Protein AF-A0A4P7UEC5-F1 (afdb_monomer_lite)

Radius of gyration: 28.15 Å; chains: 1; bounding box: 92×56×92 Å

pLDDT: mean 82.17, std 18.33, range [28.17, 98.75]

InterPro domains:
  IPR002656 Acyltransferase 3 domain [PF01757] (175-447)
  IPR009081 Phosphopantetheine binding ACP domain [PF00550] (84-133)
  IPR009081 Phosphopantetheine binding ACP domain [PS50075] (77-153)
  IPR020806 Polyketide synthase-like, phosphopantetheine-binding domain [SM00823] (83-134)
  IPR036736 ACP-like superfamily [G3DSA:1.10.1200.10] (76-166)
  IPR036736 ACP-like superfamily [SSF47336] (83-163)

Sequence (494 aa):
MVATDQHLHAFVTSPGSPAHGGVAEAVAEICHVPPHAVRVHHLAALPRTANGKVDRGALARLAALDADALPPTLTSDAPLTPEQWIVQAAAEVLGRDDADPLDSFVGLGGDSLSYVELAVQLEDRFGRDLPAQWHILSFGELAEQLAPTEAPTTTPAAEAVAEPAQARLDTTITLRALAIVAIVASHVDLVDWQGGAHLLLAVAGFNFARFQLGSAIRATRIRHGLTTLGLLLLPAVIWVGAVATRPGGYDATTVLMLNGALGSATWDVRWQLWFLEALVWIMLGAVALVAVPALHRWERRSPFGFALAVLAAAALVRLLRVGVEAGDLERYTTGVVAFFFALGWLAARADTTARRLLVTVLAAALTVGFFGDLAREAVVVAGIALVIWAPRLPVPRPVAATVGRVTAPLATYSLFVYLTHWQVYPPLEDAGHPWLALVASFAVGIAYGVAMRPLQRRLASWLSRSAPRRVPAEPSRRPASGERTGVGQGLRGR

Structure (mmCIF, N/CA/C/O backbone):
data_AF-A0A4P7UEC5-F1
#
_entry.id   AF-A0A4P7UEC5-F1
#
loop_
_atom_site.group_PDB
_atom_site.id
_atom_site.type_symbol
_atom_site.label_atom_id
_atom_site.label_alt_id
_atom_site.label_comp_id
_atom_site.label_asym_id
_atom_site.label_entity_id
_atom_site.label_seq_id
_atom_site.pdbx_PDB_ins_code
_atom_site.Cartn_x
_atom_site.Cartn_y
_atom_site.Cartn_z
_atom_site.occupancy
_atom_site.B_iso_or_equiv
_atom_site.auth_seq_id
_atom_site.auth_comp_id
_atom_site.auth_asym_id
_atom_site.auth_atom_id
_atom_site.pdbx_PDB_model_num
ATOM 1 N N . MET A 1 1 ? -10.913 23.870 47.523 1.00 76.38 1 MET A N 1
ATOM 2 C CA . MET A 1 1 ? -10.028 23.914 46.345 1.00 76.38 1 MET A CA 1
ATOM 3 C C . MET A 1 1 ? -8.737 24.605 46.736 1.00 76.38 1 MET A C 1
ATOM 5 O O . MET A 1 1 ? -8.792 25.502 47.576 1.00 76.38 1 MET A O 1
ATOM 9 N N . VAL A 1 2 ? -7.614 24.167 46.181 1.00 82.19 2 VAL A N 1
ATOM 10 C CA . VAL A 1 2 ? -6.287 24.776 46.347 1.00 82.19 2 VAL A CA 1
ATOM 11 C C . VAL A 1 2 ? -5.663 24.883 44.959 1.00 82.19 2 VAL A C 1
ATOM 13 O O . VAL A 1 2 ? -5.725 23.916 44.210 1.00 82.19 2 VAL A O 1
ATOM 16 N N . ALA A 1 3 ? -5.102 26.035 44.603 1.00 75.12 3 ALA A N 1
ATOM 17 C CA . ALA A 1 3 ? -4.383 26.212 43.343 1.00 75.12 3 ALA A CA 1
ATOM 18 C C . ALA A 1 3 ? -2.871 26.096 43.581 1.00 75.12 3 ALA A C 1
ATOM 20 O O . ALA A 1 3 ? -2.368 26.629 44.571 1.00 75.12 3 ALA A O 1
ATOM 21 N N . THR A 1 4 ? -2.181 25.401 42.683 1.00 73.88 4 THR A N 1
ATOM 22 C CA . THR A 1 4 ? -0.718 25.381 42.538 1.00 73.88 4 THR A CA 1
ATOM 23 C C . THR A 1 4 ? -0.347 26.029 41.198 1.00 73.88 4 THR A C 1
ATOM 25 O O . THR A 1 4 ? -1.236 26.371 40.416 1.00 73.88 4 THR A O 1
ATOM 28 N N . ASP A 1 5 ? 0.945 26.198 40.908 1.00 65.69 5 ASP A N 1
ATOM 29 C CA . ASP A 1 5 ? 1.404 26.869 39.679 1.00 65.69 5 ASP A CA 1
ATOM 30 C C . ASP A 1 5 ? 0.945 26.171 38.383 1.00 65.69 5 ASP A C 1
ATOM 32 O O . ASP A 1 5 ? 0.893 26.810 37.332 1.00 65.69 5 ASP A O 1
ATOM 36 N N . GLN A 1 6 ? 0.596 24.876 38.437 1.00 56.25 6 GLN A N 1
ATOM 37 C CA . GLN A 1 6 ? 0.207 24.086 37.258 1.00 56.25 6 GLN A CA 1
ATOM 38 C C . GLN A 1 6 ? -1.197 23.467 37.316 1.00 56.25 6 GLN A C 1
ATOM 40 O O . GLN A 1 6 ? -1.745 23.133 36.264 1.00 56.25 6 GLN A O 1
ATOM 45 N N . HIS A 1 7 ? -1.807 23.323 38.499 1.00 77.12 7 HIS A N 1
ATOM 46 C CA . HIS A 1 7 ? -3.090 22.630 38.647 1.00 77.12 7 HIS A CA 1
ATOM 47 C C . HIS A 1 7 ? -4.014 23.264 39.701 1.00 77.12 7 HIS A C 1
ATOM 49 O O . HIS A 1 7 ? -3.589 23.855 40.694 1.00 77.12 7 HIS A O 1
ATOM 55 N N . LEU A 1 8 ? -5.322 23.079 39.513 1.00 81.19 8 LEU A N 1
ATOM 56 C CA . LEU A 1 8 ? -6.367 23.377 40.485 1.00 81.19 8 LEU A CA 1
ATOM 57 C C . LEU A 1 8 ? -6.815 22.078 41.169 1.00 81.19 8 LEU A C 1
ATOM 59 O O . LEU A 1 8 ? -7.411 21.205 40.547 1.00 81.19 8 LEU A O 1
ATOM 63 N N . HIS A 1 9 ? -6.565 21.948 42.468 1.00 84.75 9 HIS A N 1
ATOM 64 C CA . HIS A 1 9 ? -6.892 20.753 43.243 1.00 84.75 9 HIS A CA 1
ATOM 65 C C . HIS A 1 9 ? -8.259 20.909 43.931 1.00 84.75 9 HIS A C 1
ATOM 67 O O . HIS A 1 9 ? -8.465 21.798 44.770 1.00 84.75 9 HIS A O 1
ATOM 73 N N . ALA A 1 10 ? -9.207 20.032 43.607 1.00 84.25 10 ALA A N 1
ATOM 74 C CA . ALA A 1 10 ? -10.533 19.953 44.211 1.00 84.25 10 ALA A CA 1
ATOM 75 C C . ALA A 1 10 ? -10.609 18.772 45.187 1.00 84.25 10 ALA A C 1
ATOM 77 O O . ALA A 1 10 ? -10.449 17.629 44.788 1.00 84.25 10 ALA A O 1
ATOM 78 N N . PHE A 1 11 ? -10.882 19.041 46.467 1.00 86.12 11 PHE A N 1
ATOM 79 C CA . PHE A 1 11 ? -11.010 18.008 47.500 1.00 86.12 11 PHE A CA 1
ATOM 80 C C . PHE A 1 11 ? -12.484 17.763 47.807 1.00 86.12 11 PHE A C 1
ATOM 82 O O . PHE A 1 11 ? -13.181 18.694 48.220 1.00 86.12 11 PHE A O 1
ATOM 89 N N . VAL A 1 12 ? -12.946 16.531 47.617 1.00 83.94 12 VAL A N 1
ATOM 90 C CA . VAL A 1 12 ? -14.349 16.138 47.786 1.00 83.94 12 VAL A CA 1
ATOM 91 C C . VAL A 1 12 ? -14.485 14.994 48.785 1.00 83.94 12 VAL A C 1
ATOM 93 O O . VAL A 1 12 ? -13.632 14.116 48.873 1.00 83.94 12 VAL A O 1
ATOM 96 N N . THR A 1 13 ? -15.579 15.002 49.543 1.00 78.88 13 THR A N 1
ATOM 97 C CA . THR A 1 13 ? -15.959 13.924 50.464 1.00 78.88 13 THR A CA 1
ATOM 98 C C . THR A 1 13 ? -17.286 13.352 49.987 1.00 78.88 13 THR A C 1
ATOM 100 O O . THR A 1 13 ? -18.269 14.092 49.965 1.00 78.88 13 THR A O 1
ATOM 103 N N . SER A 1 14 ? -17.339 12.074 49.603 1.00 66.56 14 SER A N 1
ATOM 104 C CA . SER A 1 14 ? -18.607 11.420 49.247 1.00 66.56 14 SER A CA 1
ATOM 105 C C . SER A 1 14 ? -18.765 10.090 49.987 1.00 66.56 14 SER A C 1
ATOM 107 O O . SER A 1 14 ? -17.971 9.176 49.756 1.00 66.56 14 SER A O 1
ATOM 109 N N . PRO A 1 15 ? -19.775 9.948 50.864 1.00 48.97 15 PRO A N 1
ATOM 110 C CA . PRO A 1 15 ? -20.191 8.664 51.397 1.00 48.97 15 PRO A CA 1
ATOM 111 C C . PRO A 1 15 ? -21.210 8.036 50.431 1.00 48.97 15 PRO A C 1
ATOM 113 O O . PRO A 1 15 ? -22.413 8.217 50.585 1.00 48.97 15 PRO A O 1
ATOM 116 N N . GLY A 1 16 ? -20.731 7.317 49.411 1.00 43.28 16 GLY A N 1
ATOM 117 C CA . GLY A 1 16 ? -21.585 6.489 48.550 1.00 43.28 16 GLY A CA 1
ATOM 118 C C . GLY A 1 16 ? -21.320 6.623 47.047 1.00 43.28 16 GLY A C 1
ATOM 119 O O . GLY A 1 16 ? -21.609 7.649 46.446 1.00 43.28 16 GLY A O 1
ATOM 120 N N . SER A 1 17 ? -20.861 5.511 46.467 1.00 40.34 17 SER A N 1
ATOM 121 C CA . SER A 1 17 ? -20.716 5.172 45.042 1.00 40.34 17 SER A CA 1
ATOM 122 C C . SER A 1 17 ? -19.694 5.954 44.183 1.00 40.34 17 SER A C 1
ATOM 124 O O . SER A 1 17 ? -19.656 7.185 44.215 1.00 40.34 17 SER A O 1
ATOM 126 N N . PRO A 1 18 ? -18.881 5.264 43.352 1.00 43.56 18 PRO A N 1
ATOM 127 C CA . PRO A 1 18 ? -17.818 5.848 42.546 1.00 43.56 18 PRO A CA 1
ATOM 128 C C . PRO A 1 18 ? -18.381 6.327 41.197 1.00 43.56 18 PRO A C 1
ATOM 130 O O . PRO A 1 18 ? -18.094 5.754 40.147 1.00 43.56 18 PRO A O 1
ATOM 133 N N . ALA A 1 19 ? -19.214 7.369 41.202 1.00 41.94 19 ALA A N 1
ATOM 134 C CA . ALA A 1 19 ? -19.614 8.054 39.971 1.00 41.94 19 ALA A CA 1
ATOM 135 C C . ALA A 1 19 ? -18.450 8.939 39.484 1.00 41.94 19 ALA A C 1
ATOM 137 O O . ALA A 1 19 ? -18.403 10.144 39.726 1.00 41.94 19 ALA A O 1
ATOM 138 N N . HIS A 1 20 ? -17.465 8.296 38.859 1.00 51.66 20 HIS A N 1
ATOM 139 C CA . HIS A 1 20 ? -16.295 8.917 38.249 1.00 51.66 20 HIS A CA 1
ATOM 140 C C . HIS A 1 20 ? -16.709 9.643 36.961 1.00 51.66 20 HIS A C 1
ATOM 142 O O . HIS A 1 20 ? -17.252 9.019 36.052 1.00 51.66 20 HIS A O 1
ATOM 148 N N . GLY A 1 21 ? -16.470 10.957 36.887 1.00 51.66 21 GLY A N 1
ATOM 149 C CA . GLY A 1 21 ? -16.599 11.729 35.643 1.00 51.66 21 GLY A CA 1
ATOM 150 C C . GLY A 1 21 ? -16.805 13.234 35.844 1.00 51.66 21 GLY A C 1
ATOM 151 O O . GLY A 1 21 ? -15.979 14.029 35.420 1.00 51.66 21 GLY A O 1
ATOM 152 N N . GLY A 1 22 ? -17.860 13.647 36.556 1.00 61.28 22 GLY A N 1
ATOM 153 C CA . GLY A 1 22 ? -18.357 15.033 36.447 1.00 61.28 22 GLY A CA 1
ATOM 154 C C . GLY A 1 22 ? -17.743 16.095 37.372 1.00 61.28 22 GLY A C 1
ATOM 155 O O . GLY A 1 22 ? -17.977 17.283 37.170 1.00 61.28 22 GLY A O 1
ATOM 156 N N . VAL A 1 23 ? -16.981 15.726 38.410 1.00 71.19 23 VAL A N 1
ATOM 157 C CA . VAL A 1 23 ? -16.478 16.712 39.398 1.00 71.19 23 VAL A CA 1
ATOM 158 C C . VAL A 1 23 ? -15.378 17.597 38.809 1.00 71.19 23 VAL A C 1
ATOM 160 O O . VAL A 1 23 ? -15.370 18.802 39.054 1.00 71.19 23 VAL A O 1
ATOM 163 N N . ALA A 1 24 ? -14.466 17.015 38.024 1.00 67.38 24 ALA A N 1
ATOM 164 C CA . ALA A 1 24 ? -13.411 17.771 37.352 1.00 67.38 24 ALA A CA 1
ATOM 165 C C . ALA A 1 24 ? -14.007 18.740 36.321 1.00 67.38 24 ALA A C 1
ATOM 167 O O . ALA A 1 24 ? -13.596 19.894 36.263 1.00 67.38 24 ALA A O 1
ATOM 168 N N . GLU A 1 25 ? -15.023 18.294 35.579 1.00 65.44 25 GLU A N 1
ATOM 169 C CA . GLU A 1 25 ? -15.747 19.084 34.577 1.00 65.44 25 GLU A CA 1
ATOM 170 C C . GLU A 1 25 ? -16.520 20.247 35.211 1.00 65.44 25 GLU A C 1
ATOM 172 O O . GLU A 1 25 ? -16.368 21.386 34.777 1.00 65.44 25 GLU A O 1
ATOM 177 N N . ALA A 1 26 ? -17.260 20.001 36.297 1.00 72.62 26 ALA A N 1
ATOM 178 C CA . ALA A 1 26 ? -17.993 21.048 37.010 1.00 72.62 26 ALA A CA 1
ATOM 179 C C . ALA A 1 26 ? -17.054 22.104 37.619 1.00 72.62 26 ALA A C 1
ATOM 181 O O . ALA A 1 26 ? -17.328 23.302 37.571 1.00 72.62 26 ALA A O 1
ATOM 182 N N . VAL A 1 27 ? -15.922 21.678 38.187 1.00 74.75 27 VAL A N 1
ATOM 183 C CA . VAL A 1 27 ? -14.918 22.597 38.748 1.00 74.75 27 VAL A CA 1
ATOM 184 C C . VAL A 1 27 ? -14.215 23.383 37.637 1.00 74.75 27 VAL A C 1
ATOM 186 O O . VAL A 1 27 ? -13.997 24.584 37.787 1.00 74.75 27 VAL A O 1
ATOM 189 N N . ALA A 1 28 ? -13.895 22.735 36.517 1.00 72.38 28 ALA A N 1
ATOM 190 C CA . ALA A 1 28 ? -13.306 23.369 35.343 1.00 72.38 28 ALA A CA 1
ATOM 191 C C . ALA A 1 28 ? -14.226 24.447 34.752 1.00 72.38 28 ALA A C 1
ATOM 193 O O . ALA A 1 28 ? -13.764 25.545 34.443 1.00 72.38 28 ALA A O 1
ATOM 194 N N . GLU A 1 29 ? -15.530 24.169 34.673 1.00 70.56 29 GLU A N 1
ATOM 195 C CA . GLU A 1 29 ? -16.547 25.117 34.216 1.00 70.56 29 GLU A CA 1
ATOM 196 C C . GLU A 1 29 ? -16.666 26.326 35.156 1.00 70.56 29 GLU A C 1
ATOM 198 O O . GLU A 1 29 ? -16.572 27.465 34.699 1.00 70.56 29 GLU A O 1
ATOM 203 N N . ILE A 1 30 ? -16.787 26.091 36.470 1.00 79.12 30 ILE A N 1
ATOM 204 C CA . ILE A 1 30 ? -16.914 27.152 37.487 1.00 79.12 30 ILE A CA 1
ATOM 205 C C . ILE A 1 30 ? -15.669 28.046 37.530 1.00 79.12 30 ILE A C 1
ATOM 207 O O . ILE A 1 30 ? -15.771 29.250 37.761 1.00 79.12 30 ILE A O 1
ATOM 211 N N . CYS A 1 31 ? -14.484 27.463 37.344 1.00 77.81 31 CYS A N 1
ATOM 212 C CA . CYS A 1 31 ? -13.216 28.181 37.431 1.00 77.81 31 CYS A CA 1
ATOM 213 C C . CYS A 1 31 ? -12.684 28.659 36.073 1.00 77.81 31 CYS A C 1
ATOM 215 O O . CYS A 1 31 ? -11.626 29.283 36.041 1.00 77.81 31 CYS A O 1
ATOM 217 N N . HIS A 1 32 ? -13.399 28.392 34.975 1.00 75.38 32 HIS A N 1
ATOM 218 C CA . HIS A 1 32 ? -12.993 28.711 33.602 1.00 75.38 32 HIS A CA 1
ATOM 219 C C . HIS A 1 32 ? -11.573 28.228 33.246 1.00 75.38 32 HIS A C 1
ATOM 221 O O . HIS A 1 32 ? -10.814 28.924 32.569 1.00 75.38 32 HIS A O 1
ATOM 227 N N . VAL A 1 33 ? -11.212 27.021 33.690 1.00 72.88 33 VAL A N 1
ATOM 228 C CA . VAL A 1 33 ? -9.926 26.366 33.390 1.00 72.88 33 VAL A CA 1
ATOM 229 C C . VAL A 1 33 ? -10.151 25.069 32.607 1.00 72.88 33 VAL A C 1
ATOM 231 O O . VAL A 1 33 ? -11.234 24.495 32.689 1.00 72.88 33 VAL A O 1
ATOM 234 N N . PRO A 1 34 ? -9.169 24.567 31.835 1.00 62.62 34 PRO A N 1
ATOM 235 C CA . PRO A 1 34 ? -9.318 23.287 31.145 1.00 62.62 34 PRO A CA 1
ATOM 236 C C . PRO A 1 34 ? -9.527 22.111 32.124 1.00 62.62 34 PRO A C 1
ATOM 238 O O . PRO A 1 34 ? -8.872 22.093 33.165 1.00 62.62 34 PRO A O 1
ATOM 241 N N . PRO A 1 35 ? -10.334 21.078 31.796 1.00 61.12 35 PRO A N 1
ATOM 242 C CA . PRO A 1 35 ? -10.573 19.935 32.692 1.00 61.12 35 PRO A CA 1
ATOM 243 C C . PRO A 1 35 ? -9.307 19.196 33.144 1.00 61.12 35 PRO A C 1
ATOM 245 O O . PRO A 1 35 ? -9.210 18.792 34.296 1.00 61.12 35 PRO A O 1
ATOM 248 N N . HIS A 1 36 ? -8.292 19.098 32.280 1.00 65.94 36 HIS A N 1
ATOM 249 C CA . HIS A 1 36 ? -6.993 18.498 32.619 1.00 65.94 36 HIS A CA 1
ATOM 250 C C . HIS A 1 36 ? -6.151 19.349 33.586 1.00 65.94 36 HIS A C 1
ATOM 252 O O . HIS A 1 36 ? -5.182 18.860 34.161 1.00 65.94 36 HIS A O 1
ATOM 258 N N . ALA A 1 37 ? -6.496 20.627 33.770 1.00 74.50 37 ALA A N 1
ATOM 259 C CA . ALA A 1 37 ? -5.881 21.477 34.781 1.00 74.50 37 ALA A CA 1
ATOM 260 C C . ALA A 1 37 ? -6.489 21.238 36.175 1.00 74.50 37 ALA A C 1
ATOM 262 O O . ALA A 1 37 ? -5.954 21.758 37.149 1.00 74.50 37 ALA A O 1
ATOM 263 N N . VAL A 1 38 ? -7.572 20.456 36.295 1.00 76.12 38 VAL A N 1
ATOM 264 C CA . VAL A 1 38 ? -8.245 20.165 37.565 1.00 76.12 38 VAL A CA 1
ATOM 265 C C . VAL A 1 38 ? -7.893 18.760 38.055 1.00 76.12 38 VAL A C 1
ATOM 267 O O . VAL A 1 38 ? -8.194 17.772 37.393 1.00 76.12 38 VAL A O 1
ATOM 270 N N . ARG A 1 39 ? -7.317 18.651 39.258 1.00 78.38 39 ARG A N 1
ATOM 271 C CA . ARG A 1 39 ? -7.090 17.366 39.940 1.00 78.38 39 ARG A CA 1
ATOM 272 C C . ARG A 1 39 ? -8.111 17.165 41.052 1.00 78.38 39 ARG A C 1
ATOM 274 O O . ARG A 1 39 ? -8.249 18.019 41.927 1.00 78.38 39 ARG A O 1
ATOM 281 N N . VAL A 1 40 ? -8.828 16.042 41.041 1.00 79.75 40 VAL A N 1
ATOM 282 C CA . VAL A 1 40 ? -9.864 15.737 42.041 1.00 79.75 40 VAL A CA 1
ATOM 283 C C . VAL A 1 40 ? -9.338 14.726 43.055 1.00 79.75 40 VAL A C 1
ATOM 285 O O . VAL A 1 40 ? -8.904 13.636 42.704 1.00 79.75 40 VAL A O 1
ATOM 288 N N . HIS A 1 41 ? -9.414 15.098 44.328 1.00 78.94 41 HIS A N 1
ATOM 289 C CA . HIS A 1 41 ? -8.923 14.342 45.472 1.00 78.94 41 HIS A CA 1
ATOM 290 C C . HIS A 1 41 ? -10.096 13.905 46.342 1.00 78.94 41 HIS A C 1
ATOM 292 O O . HIS A 1 41 ? -10.805 14.741 46.909 1.00 78.94 41 HIS A O 1
ATOM 298 N N . HIS A 1 42 ? -10.297 12.597 46.473 1.00 77.88 42 HIS A N 1
ATOM 299 C CA . HIS A 1 42 ? -11.352 12.042 47.315 1.00 77.88 42 HIS A CA 1
ATOM 300 C C . HIS A 1 42 ? -10.820 11.779 48.721 1.00 77.88 42 HIS A C 1
ATOM 302 O O . HIS A 1 42 ? -9.915 10.972 48.915 1.00 77.88 42 HIS A O 1
ATOM 308 N N . LEU A 1 43 ? -11.397 12.455 49.712 1.00 76.81 43 LEU A N 1
ATOM 309 C CA . LEU A 1 43 ? -11.053 12.267 51.117 1.00 76.81 43 LEU A CA 1
ATOM 310 C C . LEU A 1 43 ? -12.241 11.654 51.860 1.00 76.81 43 LEU A C 1
ATOM 312 O O . LEU A 1 43 ? -13.390 12.021 51.621 1.00 76.81 43 LEU A O 1
ATOM 316 N N . ALA A 1 44 ? -11.967 10.749 52.802 1.00 74.38 44 ALA A N 1
ATOM 317 C CA . ALA A 1 44 ? -13.000 10.205 53.688 1.00 74.38 44 ALA A CA 1
ATOM 318 C C . ALA A 1 44 ? -13.637 11.309 54.556 1.00 74.38 44 ALA A C 1
ATOM 320 O O . ALA A 1 44 ? -14.838 11.299 54.815 1.00 74.38 44 ALA A O 1
ATOM 321 N N . ALA A 1 45 ? -12.838 12.300 54.957 1.00 78.50 45 ALA A N 1
ATOM 322 C CA . ALA A 1 45 ? -13.285 13.528 55.600 1.00 78.50 45 ALA A CA 1
ATOM 323 C C . ALA A 1 45 ? -12.309 14.669 55.278 1.00 78.50 45 ALA A C 1
ATOM 325 O O . ALA A 1 45 ? -11.107 14.444 55.133 1.00 78.50 45 ALA A O 1
ATOM 326 N N . LEU A 1 46 ? -12.809 15.907 55.191 1.00 84.00 46 LEU A N 1
ATOM 327 C CA . LEU A 1 46 ? -11.940 17.078 55.045 1.00 84.00 46 LEU A CA 1
ATOM 328 C C . LEU A 1 46 ? -11.157 17.316 56.351 1.00 84.00 46 LEU A C 1
ATOM 330 O O . LEU A 1 46 ? -11.788 17.343 57.413 1.00 84.00 46 LEU A O 1
ATOM 334 N N . PRO A 1 47 ? -9.830 17.554 56.297 1.00 85.62 47 PRO A N 1
ATOM 335 C CA . PRO A 1 47 ? -9.036 17.927 57.462 1.00 85.62 47 PRO A CA 1
ATOM 336 C C . PRO A 1 47 ? -9.606 19.173 58.142 1.00 85.62 47 PRO A C 1
ATOM 338 O O . PRO A 1 47 ? -9.989 20.138 57.471 1.00 85.62 47 PRO A O 1
ATOM 341 N N . ARG A 1 48 ? -9.661 19.166 59.477 1.00 85.19 48 ARG A N 1
ATOM 342 C CA . ARG A 1 48 ? -10.166 20.283 60.286 1.00 85.19 48 ARG A CA 1
ATOM 343 C C . ARG A 1 48 ? -9.130 20.719 61.318 1.00 85.19 48 ARG A C 1
ATOM 345 O O . ARG A 1 48 ? -8.387 19.895 61.837 1.00 85.19 48 ARG A O 1
ATOM 352 N N . THR A 1 49 ? -9.094 22.012 61.622 1.00 82.88 49 THR A N 1
ATOM 353 C CA . THR A 1 49 ? -8.276 22.580 62.700 1.00 82.88 49 THR A CA 1
ATOM 354 C C . THR A 1 49 ? -8.877 22.245 64.067 1.00 82.88 49 THR A C 1
ATOM 356 O O . THR A 1 49 ? -10.036 21.836 64.156 1.00 82.88 49 THR A O 1
ATOM 359 N N . ALA A 1 50 ? -8.132 22.492 65.151 1.00 74.44 50 ALA A N 1
ATOM 360 C CA . ALA A 1 50 ? -8.616 22.305 66.526 1.00 74.44 50 ALA A CA 1
ATOM 361 C C . ALA A 1 50 ? -9.928 23.065 66.837 1.00 74.44 50 ALA A C 1
ATOM 363 O O . ALA A 1 50 ? -10.688 22.656 67.706 1.00 74.44 50 ALA A O 1
ATOM 364 N N . ASN A 1 51 ? -10.239 24.120 66.072 1.00 71.94 51 ASN A N 1
ATOM 365 C CA . ASN A 1 51 ? -11.475 24.903 66.184 1.00 71.94 51 ASN A CA 1
ATOM 366 C C . ASN A 1 51 ? -12.574 24.458 65.193 1.00 71.94 51 ASN A C 1
ATOM 368 O O . ASN A 1 51 ? -13.504 25.212 64.915 1.00 71.94 51 ASN A O 1
ATOM 372 N N . GLY A 1 52 ? -12.446 23.277 64.579 1.00 72.06 52 GLY A N 1
ATOM 373 C CA . GLY A 1 52 ? -13.461 22.669 63.710 1.00 72.06 52 GLY A CA 1
ATOM 374 C C . GLY A 1 52 ? -13.589 23.256 62.296 1.00 72.06 52 GLY A C 1
ATOM 375 O O . GLY A 1 52 ? -14.403 22.765 61.507 1.00 72.06 52 GLY A O 1
ATOM 376 N N . LYS A 1 53 ? -12.794 24.273 61.931 1.00 78.88 53 LYS A N 1
ATOM 377 C CA . LYS A 1 53 ? -12.756 24.852 60.570 1.00 78.88 53 LYS A CA 1
ATOM 378 C C . LYS A 1 53 ? -11.951 23.959 59.624 1.00 78.88 53 LYS A C 1
ATOM 380 O O . LYS A 1 53 ? -11.037 23.288 60.078 1.00 78.88 53 LYS A O 1
ATOM 385 N N . VAL A 1 54 ? -12.239 23.983 58.318 1.00 83.31 54 VAL A N 1
ATOM 386 C CA . VAL A 1 54 ? -11.439 23.251 57.313 1.00 83.31 54 VAL A CA 1
ATOM 387 C C . VAL A 1 54 ? -9.990 23.743 57.338 1.00 83.31 54 VAL A C 1
ATOM 389 O O . VAL A 1 54 ? -9.736 24.940 57.185 1.00 83.31 54 VAL A O 1
ATOM 392 N N . ASP A 1 55 ? -9.049 22.821 57.513 1.00 86.81 55 ASP A N 1
ATOM 393 C CA . ASP A 1 55 ? -7.620 23.115 57.525 1.00 86.81 55 ASP A CA 1
ATOM 394 C C . ASP A 1 55 ? -7.096 23.241 56.089 1.00 86.81 55 ASP A C 1
ATOM 396 O O . ASP A 1 55 ? -6.688 22.272 55.443 1.00 86.81 55 ASP A O 1
ATOM 400 N N . ARG A 1 56 ? -7.112 24.476 55.576 1.00 83.06 56 ARG A N 1
ATOM 401 C CA . ARG A 1 56 ? -6.580 24.799 54.246 1.00 83.06 56 ARG A CA 1
ATOM 402 C C . ARG A 1 56 ? -5.072 24.557 54.139 1.00 83.06 56 ARG A C 1
ATOM 404 O O . ARG A 1 56 ? -4.607 24.277 53.041 1.00 83.06 56 ARG A O 1
ATOM 411 N N . GLY A 1 57 ? -4.325 24.631 55.243 1.00 79.94 57 GLY A N 1
ATOM 412 C CA . GLY A 1 57 ? -2.888 24.354 55.255 1.00 79.94 57 GLY A CA 1
ATOM 413 C C . GLY A 1 57 ? -2.595 22.867 55.061 1.00 79.94 57 GLY A C 1
ATOM 414 O O . GLY A 1 57 ? -1.701 22.511 54.299 1.00 79.94 57 GLY A O 1
ATOM 415 N N . ALA A 1 58 ? -3.387 21.989 55.682 1.00 80.00 58 ALA A N 1
ATOM 416 C CA . ALA A 1 58 ? -3.314 20.547 55.442 1.00 80.00 58 ALA A CA 1
ATOM 417 C C . ALA A 1 58 ? -3.691 20.177 54.000 1.00 80.00 58 ALA A C 1
ATOM 419 O O . ALA A 1 58 ? -2.992 19.383 53.374 1.00 80.00 58 ALA A O 1
ATOM 420 N N . LEU A 1 59 ? -4.738 20.797 53.446 1.00 83.06 59 LEU A N 1
ATOM 421 C CA . LEU A 1 59 ? -5.117 20.606 52.041 1.00 83.06 59 LEU A CA 1
ATOM 422 C C . LEU A 1 59 ? -4.054 21.132 51.065 1.00 83.06 59 LEU A C 1
ATOM 424 O O . LEU A 1 59 ? -3.815 20.508 50.038 1.00 83.06 59 LEU A O 1
ATOM 428 N N . ALA A 1 60 ? -3.388 22.246 51.383 1.00 81.75 60 ALA A N 1
ATOM 429 C CA . ALA A 1 60 ? -2.296 22.767 50.565 1.00 81.75 60 ALA A CA 1
ATOM 430 C C . ALA A 1 60 ? -1.062 21.862 50.592 1.00 81.75 60 ALA A C 1
ATOM 432 O O . ALA A 1 60 ? -0.443 21.664 49.555 1.00 81.75 60 ALA A O 1
ATOM 433 N N . ARG A 1 61 ? -0.745 21.244 51.738 1.00 80.44 61 ARG A N 1
ATOM 434 C CA . ARG A 1 61 ? 0.302 20.213 51.809 1.00 80.44 61 ARG A CA 1
ATOM 435 C C . ARG A 1 61 ? -0.057 18.973 50.991 1.00 80.44 61 ARG A C 1
ATOM 437 O O . ARG A 1 61 ? 0.806 18.453 50.302 1.00 80.44 61 ARG A O 1
ATOM 444 N N . LEU A 1 62 ? -1.318 18.536 51.012 1.00 78.81 62 LEU A N 1
ATOM 445 C CA . LEU A 1 62 ? -1.790 17.442 50.152 1.00 78.81 62 LEU A CA 1
ATOM 446 C C . LEU A 1 62 ? -1.687 17.795 48.660 1.00 78.81 62 LEU A C 1
ATOM 448 O O . LEU A 1 62 ? -1.261 16.963 47.871 1.00 78.81 62 LEU A O 1
ATOM 452 N N . ALA A 1 63 ? -2.021 19.032 48.281 1.00 79.38 63 ALA A N 1
ATOM 453 C CA . ALA A 1 63 ? -1.852 19.516 46.910 1.00 79.38 63 ALA A CA 1
ATOM 454 C C . ALA A 1 63 ? -0.371 19.635 46.507 1.00 79.38 63 ALA A C 1
ATOM 456 O O . ALA A 1 63 ? -0.026 19.314 45.378 1.00 79.38 63 ALA A O 1
ATOM 457 N N . ALA A 1 64 ? 0.510 20.051 47.423 1.00 74.25 64 ALA A N 1
ATOM 458 C CA . ALA A 1 64 ? 1.950 20.132 47.180 1.00 74.25 64 ALA A CA 1
ATOM 459 C C . ALA A 1 64 ? 2.585 18.745 46.994 1.00 74.25 64 ALA A C 1
ATOM 461 O O . ALA A 1 64 ? 3.377 18.568 46.079 1.00 74.25 64 ALA A O 1
ATOM 462 N N . LEU A 1 65 ? 2.169 17.744 47.779 1.00 71.38 65 LEU A N 1
ATOM 463 C CA . LEU A 1 65 ? 2.592 16.348 47.590 1.00 71.38 65 LEU A CA 1
ATOM 464 C C . LEU A 1 65 ? 2.168 15.781 46.222 1.00 71.38 65 LEU A C 1
ATOM 466 O O . LEU A 1 65 ? 2.852 14.924 45.677 1.00 71.38 65 LEU A O 1
ATOM 470 N N . ASP A 1 66 ? 1.056 16.265 45.664 1.00 63.53 66 ASP A N 1
ATOM 471 C CA . ASP A 1 66 ? 0.562 15.901 44.328 1.00 63.53 66 ASP A CA 1
ATOM 472 C C . ASP A 1 66 ? 1.211 16.737 43.200 1.00 63.53 66 ASP A C 1
ATOM 474 O O . ASP A 1 66 ? 1.274 16.296 42.057 1.00 63.53 66 ASP A O 1
ATOM 478 N N . ALA A 1 67 ? 1.726 17.933 43.507 1.00 54.75 67 ALA A N 1
ATOM 479 C CA . ALA A 1 67 ? 2.514 18.755 42.583 1.00 54.75 67 ALA A CA 1
ATOM 480 C C . ALA A 1 67 ? 3.970 18.266 42.471 1.00 54.75 67 ALA A C 1
ATOM 482 O O . ALA A 1 67 ? 4.530 18.272 41.377 1.00 54.75 67 ALA A O 1
ATOM 483 N N . ASP A 1 68 ? 4.543 17.771 43.573 1.00 47.97 68 ASP A N 1
ATOM 484 C CA . ASP A 1 68 ? 5.805 17.018 43.583 1.00 47.97 68 ASP A CA 1
ATOM 485 C C . ASP A 1 68 ? 5.634 15.610 42.978 1.00 47.97 68 ASP A C 1
ATOM 487 O O . ASP A 1 68 ? 6.605 14.999 42.534 1.00 47.97 68 ASP A O 1
ATOM 491 N N . ALA A 1 69 ? 4.389 15.130 42.855 1.00 43.50 69 ALA A N 1
ATOM 492 C CA . ALA A 1 69 ? 4.005 14.073 41.923 1.00 43.50 69 ALA A CA 1
ATOM 493 C C . ALA A 1 69 ? 3.802 14.650 40.505 1.00 43.50 69 ALA A C 1
ATOM 495 O O . ALA A 1 69 ? 2.742 14.527 39.876 1.00 43.50 69 ALA A O 1
ATOM 496 N N . LEU A 1 70 ? 4.864 15.262 39.969 1.00 33.22 70 LEU A N 1
ATOM 497 C CA . LEU A 1 70 ? 5.089 15.257 38.525 1.00 33.22 70 LEU A CA 1
ATOM 498 C C . LEU A 1 70 ? 4.896 13.799 38.055 1.00 33.22 70 LEU A C 1
ATOM 500 O O . LEU A 1 70 ? 5.385 12.896 38.746 1.00 33.22 70 LEU A O 1
ATOM 504 N N . PRO A 1 71 ? 4.235 13.507 36.913 1.00 32.75 71 PRO A N 1
ATOM 505 C CA . PRO A 1 71 ? 4.441 12.200 36.306 1.00 32.75 71 PRO A CA 1
ATOM 506 C C . PRO A 1 71 ? 5.959 12.054 36.175 1.00 32.75 71 PRO A C 1
ATOM 508 O O . PRO A 1 71 ? 6.594 12.983 35.661 1.00 32.75 71 PRO A O 1
ATOM 511 N N . PRO A 1 72 ? 6.567 10.983 36.712 1.00 32.84 72 PRO A N 1
ATOM 512 C CA . PRO A 1 72 ? 7.997 10.833 36.601 1.00 32.84 72 PRO A CA 1
ATOM 513 C C . PRO A 1 72 ? 8.307 10.892 35.110 1.00 32.84 72 PRO A C 1
ATOM 515 O O . PRO A 1 72 ? 7.838 10.066 34.326 1.00 32.84 72 PRO A O 1
ATOM 518 N N . THR A 1 73 ? 9.084 11.900 34.716 1.00 32.09 73 THR A N 1
ATOM 519 C CA . THR A 1 73 ? 9.996 11.759 33.591 1.00 32.09 73 THR A CA 1
ATOM 520 C C . THR A 1 73 ? 10.569 10.357 33.686 1.00 32.09 73 THR A C 1
ATOM 522 O O . THR A 1 73 ? 11.129 10.023 34.725 1.00 32.09 73 THR A O 1
ATOM 525 N N . LEU A 1 74 ? 10.309 9.558 32.652 1.00 37.66 74 LEU A N 1
ATOM 526 C CA . LEU A 1 74 ? 10.694 8.166 32.422 1.00 37.66 74 LEU A CA 1
ATOM 527 C C . LEU A 1 74 ? 12.007 7.748 33.111 1.00 37.66 74 LEU A C 1
ATOM 529 O O . LEU A 1 74 ? 13.045 7.620 32.477 1.00 37.66 74 LEU A O 1
ATOM 533 N N . THR A 1 75 ? 11.936 7.520 34.415 1.00 32.62 75 THR A N 1
ATOM 534 C CA . THR A 1 75 ? 12.885 6.784 35.251 1.00 32.62 75 THR A CA 1
ATOM 535 C C . THR A 1 75 ? 12.076 6.184 36.401 1.00 32.62 75 THR A C 1
ATOM 537 O O . THR A 1 75 ? 12.319 6.446 37.576 1.00 32.62 75 THR A O 1
ATOM 540 N N . SER A 1 76 ? 11.022 5.447 36.059 1.00 34.31 76 SER A N 1
ATOM 541 C CA . SER A 1 76 ? 10.424 4.476 36.964 1.00 34.31 76 SER A CA 1
ATOM 542 C C . SER A 1 76 ? 10.715 3.116 36.355 1.00 34.31 76 SER A C 1
ATOM 544 O O . SER A 1 76 ? 10.270 2.838 35.247 1.00 34.31 76 SER A O 1
ATOM 546 N N . ASP A 1 77 ? 11.459 2.280 37.074 1.00 42.41 77 ASP A N 1
ATOM 547 C CA . ASP A 1 77 ? 11.650 0.860 36.750 1.00 42.41 77 ASP A CA 1
ATOM 548 C C . ASP A 1 77 ? 10.338 0.048 36.885 1.00 42.41 77 ASP A C 1
ATOM 550 O O . ASP A 1 77 ? 10.345 -1.181 36.798 1.00 42.41 77 ASP A O 1
ATOM 554 N N . ALA A 1 78 ? 9.190 0.705 37.110 1.00 45.66 78 ALA A N 1
ATOM 555 C CA . ALA A 1 78 ? 7.887 0.064 37.063 1.00 45.66 78 ALA A CA 1
ATOM 556 C C . ALA A 1 78 ? 7.491 -0.205 35.596 1.00 45.66 78 ALA A C 1
ATOM 558 O O . ALA A 1 78 ? 7.473 0.722 34.782 1.00 45.66 78 ALA A O 1
ATOM 559 N N . PRO A 1 79 ? 7.153 -1.454 35.232 1.00 66.12 79 PRO A N 1
ATOM 560 C CA . PRO A 1 79 ? 6.749 -1.773 33.871 1.00 66.12 79 PRO A CA 1
ATOM 561 C C . PRO A 1 79 ? 5.465 -1.020 33.496 1.00 66.12 79 PRO A C 1
ATOM 563 O O . PRO A 1 79 ? 4.496 -1.020 34.254 1.00 66.12 79 PRO A O 1
ATOM 566 N N . LEU A 1 80 ? 5.463 -0.406 32.307 1.00 75.12 80 LEU A N 1
ATOM 567 C CA . LEU A 1 80 ? 4.295 0.266 31.725 1.00 75.12 80 LEU A CA 1
ATOM 568 C C . LEU A 1 80 ? 3.076 -0.665 31.731 1.00 75.12 80 LEU A C 1
ATOM 570 O O . LEU A 1 80 ? 3.200 -1.854 31.401 1.00 75.12 80 LEU A O 1
ATOM 574 N N . THR A 1 81 ? 1.894 -0.123 32.039 1.00 85.50 81 THR A N 1
ATOM 575 C CA . THR A 1 81 ? 0.648 -0.874 31.837 1.00 85.50 81 THR A CA 1
ATOM 576 C C . THR A 1 81 ? 0.472 -1.198 30.345 1.00 85.50 81 THR A C 1
ATOM 578 O O . THR A 1 81 ? 1.007 -0.476 29.497 1.00 85.50 81 THR A O 1
ATOM 581 N N . PRO A 1 82 ? -0.271 -2.263 29.980 1.00 86.44 82 PRO A N 1
ATOM 582 C CA . PRO A 1 82 ? -0.574 -2.567 28.580 1.00 86.44 82 PRO A CA 1
ATOM 583 C C . PRO A 1 82 ? -1.084 -1.354 27.794 1.00 86.44 82 PRO A C 1
ATOM 585 O O . PRO A 1 82 ? -0.597 -1.090 26.701 1.00 86.44 82 PRO A O 1
ATOM 588 N N . GLU A 1 83 ? -1.998 -0.579 28.379 1.00 90.12 83 GLU A N 1
ATOM 589 C CA . GLU A 1 83 ? -2.559 0.628 27.769 1.00 90.12 83 GLU A CA 1
ATOM 590 C C . GLU A 1 83 ? -1.503 1.714 27.544 1.00 90.12 83 GLU A C 1
ATOM 592 O O . GLU A 1 83 ? -1.356 2.200 26.424 1.00 90.12 83 GLU A O 1
ATOM 597 N N . GLN A 1 84 ? -0.716 2.047 28.574 1.00 87.12 84 GLN A N 1
ATOM 598 C CA . GLN A 1 84 ? 0.351 3.048 28.469 1.00 87.12 84 GLN A CA 1
ATOM 599 C C . GLN A 1 84 ? 1.377 2.661 27.406 1.00 87.12 84 GLN A C 1
ATOM 601 O O . GLN A 1 84 ? 1.809 3.503 26.622 1.00 87.12 84 GLN A O 1
ATOM 606 N N . TRP A 1 85 ? 1.738 1.378 27.356 1.00 91.25 85 TRP A N 1
ATOM 607 C CA . TRP A 1 85 ? 2.665 0.865 26.360 1.00 91.25 85 TRP A CA 1
ATOM 608 C C . TRP A 1 85 ? 2.092 0.984 24.943 1.00 91.25 85 TRP A C 1
ATOM 610 O O . TRP A 1 85 ? 2.793 1.440 24.045 1.00 91.25 85 TRP A O 1
ATOM 620 N N . ILE A 1 86 ? 0.819 0.621 24.736 1.00 91.88 86 ILE A N 1
ATOM 621 C CA . ILE A 1 86 ? 0.156 0.721 23.426 1.00 91.88 86 ILE A CA 1
ATOM 622 C C . ILE A 1 86 ? 0.087 2.179 22.966 1.00 91.88 86 ILE A C 1
ATOM 624 O O . ILE A 1 86 ? 0.410 2.461 21.812 1.00 91.88 86 ILE A O 1
ATOM 628 N N . VAL A 1 87 ? -0.297 3.101 23.853 1.00 88.62 87 VAL A N 1
ATOM 629 C CA . VAL A 1 87 ? -0.353 4.538 23.545 1.00 88.62 87 VAL A CA 1
ATOM 630 C C . VAL A 1 87 ? 1.035 5.070 23.200 1.00 88.62 87 VAL A C 1
ATOM 632 O O . VAL A 1 87 ? 1.182 5.767 22.199 1.00 88.62 87 VAL A O 1
ATOM 635 N N . GLN A 1 88 ? 2.066 4.695 23.963 1.00 85.94 88 GLN A N 1
ATOM 636 C CA . GLN A 1 88 ? 3.443 5.092 23.675 1.00 85.94 88 GLN A CA 1
ATOM 637 C C . GLN A 1 88 ? 3.924 4.545 22.323 1.00 85.94 88 GLN A C 1
ATOM 639 O O . GLN A 1 88 ? 4.427 5.306 21.498 1.00 85.94 88 GLN A O 1
ATOM 644 N N . ALA A 1 89 ? 3.724 3.253 22.058 1.00 86.56 89 ALA A N 1
ATOM 645 C CA . ALA A 1 89 ? 4.088 2.637 20.786 1.00 86.56 89 ALA A CA 1
ATOM 646 C C . ALA A 1 89 ? 3.353 3.308 19.612 1.00 86.56 89 ALA A C 1
ATOM 648 O O . ALA A 1 89 ? 3.956 3.626 18.585 1.00 86.56 89 ALA A O 1
ATOM 649 N N . ALA A 1 90 ? 2.059 3.599 19.768 1.00 87.12 90 ALA A N 1
ATOM 650 C CA . ALA A 1 90 ? 1.284 4.318 18.766 1.00 87.12 90 ALA A CA 1
ATOM 651 C C . ALA A 1 90 ? 1.794 5.752 18.551 1.00 87.12 90 ALA A C 1
ATOM 653 O O . ALA A 1 90 ? 1.919 6.177 17.401 1.00 87.12 90 ALA A O 1
ATOM 654 N N . ALA A 1 91 ? 2.130 6.481 19.618 1.00 84.00 91 ALA A N 1
ATOM 655 C CA . ALA A 1 91 ? 2.701 7.823 19.541 1.00 84.00 91 ALA A CA 1
ATOM 656 C C . ALA A 1 91 ? 4.030 7.827 18.770 1.00 84.00 91 ALA A C 1
ATOM 658 O O . ALA A 1 91 ? 4.227 8.640 17.861 1.00 84.00 91 ALA A O 1
ATOM 659 N N . GLU A 1 92 ? 4.910 6.870 19.069 1.00 81.88 92 GLU A N 1
ATOM 660 C CA . GLU A 1 92 ? 6.218 6.720 18.428 1.00 81.88 92 GLU A CA 1
ATOM 661 C C . GLU A 1 92 ? 6.115 6.344 16.942 1.00 81.88 92 GLU A C 1
ATOM 663 O O . GLU A 1 92 ? 6.842 6.895 16.103 1.00 81.88 92 GLU A O 1
ATOM 668 N N . VAL A 1 93 ? 5.217 5.415 16.602 1.00 84.00 93 VAL A N 1
ATOM 669 C CA . VAL A 1 93 ? 5.014 4.942 15.224 1.00 84.00 93 VAL A CA 1
ATOM 670 C C . VAL A 1 93 ? 4.311 5.997 14.370 1.00 84.00 93 VAL A C 1
ATOM 672 O O . VAL A 1 93 ? 4.693 6.218 13.221 1.00 84.00 93 VAL A O 1
ATOM 675 N N . LEU A 1 94 ? 3.305 6.683 14.917 1.00 81.94 94 LEU A N 1
ATOM 676 C CA . LEU A 1 94 ? 2.523 7.684 14.184 1.00 81.94 94 LEU A CA 1
ATOM 677 C C . LEU A 1 94 ? 3.158 9.082 14.203 1.00 81.94 94 LEU A C 1
ATOM 679 O O . LEU A 1 94 ? 2.693 9.970 13.486 1.00 81.94 94 LEU A O 1
ATOM 683 N N . GLY A 1 95 ? 4.204 9.299 15.006 1.00 76.38 95 GLY A N 1
ATOM 684 C CA . GLY A 1 95 ? 4.793 10.624 15.217 1.00 76.38 95 GLY A CA 1
ATOM 685 C C . GLY A 1 95 ? 3.796 11.594 15.856 1.00 76.38 95 GLY A C 1
ATOM 686 O O . GLY A 1 95 ? 3.694 12.751 15.436 1.00 76.38 95 GLY A O 1
ATOM 687 N N . ARG A 1 96 ? 3.010 11.094 16.817 1.00 73.06 96 ARG A N 1
ATOM 688 C CA . ARG A 1 96 ? 1.921 11.808 17.487 1.00 73.06 96 ARG A CA 1
ATOM 689 C C . ARG A 1 96 ? 2.062 11.725 18.999 1.00 73.06 96 ARG A C 1
ATOM 691 O O . ARG A 1 96 ? 1.479 10.857 19.635 1.00 73.06 96 ARG A O 1
ATOM 698 N N . ASP A 1 97 ? 2.771 12.695 19.562 1.00 71.81 97 ASP A N 1
ATOM 699 C CA . ASP A 1 97 ? 2.951 12.826 21.015 1.00 71.81 97 ASP A CA 1
ATOM 700 C C . ASP A 1 97 ? 1.633 13.153 21.757 1.00 71.81 97 ASP A C 1
ATOM 702 O O . ASP A 1 97 ? 1.607 13.200 22.981 1.00 71.81 97 ASP A O 1
ATOM 706 N N . ASP A 1 98 ? 0.545 13.414 21.019 1.00 72.81 98 ASP A N 1
ATOM 707 C CA . ASP A 1 98 ? -0.797 13.710 21.529 1.00 72.81 98 ASP A CA 1
ATOM 708 C C . ASP A 1 98 ? -1.755 12.506 21.523 1.00 72.81 98 ASP A C 1
ATOM 710 O O . ASP A 1 98 ? -2.959 12.709 21.657 1.00 72.81 98 ASP A O 1
ATOM 714 N N . ALA A 1 99 ? -1.252 11.282 21.327 1.00 77.88 99 ALA A N 1
ATOM 715 C CA . ALA A 1 99 ? -2.071 10.071 21.365 1.00 77.88 99 ALA A CA 1
ATOM 716 C C . ALA A 1 99 ? -2.654 9.820 22.769 1.00 77.88 99 ALA A C 1
ATOM 718 O O . ALA A 1 99 ? -1.927 9.855 23.761 1.00 77.88 99 ALA A O 1
ATOM 719 N N . ASP A 1 100 ? -3.953 9.526 22.835 1.00 81.69 100 ASP A N 1
ATOM 720 C CA . ASP A 1 100 ? -4.694 9.256 24.073 1.00 81.69 100 ASP A CA 1
ATOM 721 C C . ASP A 1 100 ? -5.271 7.823 24.085 1.00 81.69 100 ASP A C 1
ATOM 723 O O . ASP A 1 100 ? -5.550 7.275 23.015 1.00 81.69 100 ASP A O 1
ATOM 727 N N . PRO A 1 101 ? -5.504 7.188 25.252 1.00 80.12 101 PRO A N 1
ATOM 728 C CA . PRO A 1 101 ? -6.154 5.877 25.330 1.00 80.12 101 PRO A CA 1
ATOM 729 C C . PRO A 1 101 ? -7.493 5.754 24.584 1.00 80.12 101 PRO A C 1
ATOM 731 O O . PRO A 1 101 ? -7.842 4.664 24.126 1.00 80.12 101 PRO A O 1
ATOM 734 N N . LEU A 1 102 ? -8.250 6.847 24.440 1.00 81.88 102 LEU A N 1
ATOM 735 C CA . LEU A 1 102 ? -9.526 6.869 23.715 1.00 81.88 102 LEU A CA 1
ATOM 736 C C . LEU A 1 102 ? -9.361 6.925 22.190 1.00 81.88 102 LEU A C 1
ATOM 738 O O . LEU A 1 102 ? -10.338 6.748 21.454 1.00 81.88 102 LEU A O 1
ATOM 742 N N . ASP A 1 103 ? -8.151 7.176 21.696 1.00 84.44 103 ASP A N 1
ATOM 743 C CA . ASP A 1 103 ? -7.868 7.195 20.271 1.00 84.44 103 ASP A CA 1
ATOM 744 C C . ASP A 1 103 ? -7.732 5.790 19.689 1.00 84.44 103 ASP A C 1
ATOM 746 O O . ASP A 1 103 ? -7.379 4.828 20.363 1.00 84.44 103 ASP A O 1
ATOM 750 N N . SER A 1 104 ? -7.972 5.692 18.382 1.00 85.75 104 SER A N 1
ATOM 751 C CA . SER A 1 104 ? -7.690 4.499 17.587 1.00 85.75 104 SER A CA 1
ATOM 752 C C . SER A 1 104 ? -6.609 4.779 16.553 1.00 85.75 104 SER A C 1
ATOM 754 O O . SER A 1 104 ? -6.420 5.919 16.111 1.00 85.75 104 SER A O 1
ATOM 756 N N . PHE A 1 105 ? -5.951 3.718 16.082 1.00 87.56 105 PHE A N 1
ATOM 757 C CA . PHE A 1 105 ? -4.945 3.797 15.020 1.00 87.56 105 PHE A CA 1
ATOM 758 C C . PHE A 1 105 ? -5.461 4.564 13.788 1.00 87.56 105 PHE A C 1
ATOM 760 O O . PHE A 1 105 ? -4.827 5.506 13.308 1.00 87.56 105 PHE A O 1
ATOM 767 N N . VAL A 1 106 ? -6.662 4.225 13.308 1.00 84.44 106 VAL A N 1
ATOM 768 C CA . VAL A 1 106 ? -7.305 4.940 12.193 1.00 84.44 106 VAL A CA 1
ATOM 769 C C . VAL A 1 106 ? -7.701 6.370 12.575 1.00 84.44 106 VAL A C 1
ATOM 771 O O . VAL A 1 106 ? -7.584 7.294 11.762 1.00 84.44 106 VAL A O 1
ATOM 774 N N . GLY A 1 107 ? -8.155 6.576 13.813 1.00 78.56 107 GLY A N 1
ATOM 775 C CA . GLY A 1 107 ? -8.544 7.880 14.341 1.00 78.56 107 GLY A CA 1
ATOM 776 C C . GLY A 1 107 ? -7.410 8.906 14.334 1.00 78.56 107 GLY A C 1
ATOM 777 O O . GLY A 1 107 ? -7.675 10.083 14.051 1.00 78.56 107 GLY A O 1
ATOM 778 N N . LEU A 1 108 ? -6.180 8.447 14.571 1.00 78.38 108 LEU A N 1
ATOM 779 C CA . LEU A 1 108 ? -4.949 9.244 14.568 1.00 78.38 108 LEU A CA 1
ATOM 780 C C . LEU A 1 108 ? -4.319 9.434 13.184 1.00 78.38 108 LEU A C 1
ATOM 782 O O . LEU A 1 108 ? -3.413 10.257 13.035 1.00 78.38 108 LEU A O 1
ATOM 786 N N . GLY A 1 109 ? -4.841 8.747 12.167 1.00 75.31 109 GLY A N 1
ATOM 787 C CA . GLY A 1 109 ? -4.352 8.844 10.793 1.00 75.31 109 GLY A CA 1
ATOM 788 C C . GLY A 1 109 ? -3.310 7.805 10.423 1.00 75.31 109 GLY A C 1
ATOM 789 O O . GLY A 1 109 ? -2.531 8.050 9.507 1.00 75.31 109 GLY A O 1
ATOM 790 N N . GLY A 1 110 ? -3.324 6.656 11.099 1.00 82.12 110 GLY A N 1
ATOM 791 C CA . GLY A 1 110 ? -2.537 5.501 10.710 1.00 82.12 110 GLY A CA 1
ATOM 792 C C . GLY A 1 110 ? -2.767 5.095 9.253 1.00 82.12 110 GLY A C 1
ATOM 793 O O . GLY A 1 110 ? -3.838 5.275 8.666 1.00 82.12 110 GLY A O 1
ATOM 794 N N . ASP A 1 111 ? -1.720 4.549 8.660 1.00 84.12 111 ASP A N 1
ATOM 795 C CA . ASP A 1 111 ? -1.656 4.130 7.272 1.00 84.12 111 ASP A CA 1
ATOM 796 C C . ASP A 1 111 ? -1.064 2.729 7.149 1.00 84.12 111 ASP A C 1
ATOM 798 O O . ASP A 1 111 ? -0.786 2.038 8.124 1.00 84.12 111 ASP A O 1
ATOM 802 N N . SER A 1 112 ? -0.879 2.268 5.919 1.00 81.38 112 SER A N 1
ATOM 803 C CA . SER A 1 112 ? -0.432 0.901 5.717 1.00 81.38 112 SER A CA 1
ATOM 804 C C . SER A 1 112 ? 0.997 0.623 6.184 1.00 81.38 112 SER A C 1
ATOM 806 O O . SER A 1 112 ? 1.301 -0.548 6.385 1.00 81.38 112 SER A O 1
ATOM 808 N N . LEU A 1 113 ? 1.875 1.626 6.277 1.00 77.31 113 LEU A N 1
ATOM 809 C CA . LEU A 1 113 ? 3.254 1.431 6.732 1.00 77.31 113 LEU A CA 1
ATOM 810 C C . LEU A 1 113 ? 3.289 1.355 8.259 1.00 77.31 113 LEU A C 1
ATOM 812 O O . LEU A 1 113 ? 3.754 0.367 8.823 1.00 77.31 113 LEU A O 1
ATOM 816 N N . SER A 1 114 ? 2.698 2.360 8.903 1.00 82.75 114 SER A N 1
ATOM 817 C CA . SER A 1 114 ? 2.548 2.424 10.360 1.00 82.75 114 SER A CA 1
ATOM 818 C C . SER A 1 114 ? 1.721 1.263 10.925 1.00 82.75 114 SER A C 1
ATOM 820 O O . SER A 1 114 ? 1.957 0.835 12.050 1.00 82.75 114 SER A O 1
ATOM 822 N N . TYR A 1 115 ? 0.798 0.695 10.140 1.00 86.44 115 TYR A N 1
ATOM 823 C CA . TYR A 1 115 ? 0.025 -0.483 10.541 1.00 86.44 115 TYR A CA 1
ATOM 824 C C . TYR A 1 115 ? 0.915 -1.711 10.710 1.00 86.44 115 TYR A C 1
ATOM 826 O O . TYR A 1 115 ? 0.762 -2.430 11.690 1.00 86.44 115 TYR A O 1
ATOM 834 N N . VAL A 1 116 ? 1.839 -1.952 9.770 1.00 81.19 116 VAL A N 1
ATOM 835 C CA . VAL A 1 116 ? 2.781 -3.079 9.868 1.00 81.19 116 VAL A CA 1
ATOM 836 C C . VAL A 1 116 ? 3.673 -2.893 11.086 1.00 81.19 116 VAL A C 1
ATOM 838 O O . VAL A 1 116 ? 3.820 -3.815 11.877 1.00 81.19 116 VAL A O 1
ATOM 841 N N . GLU A 1 117 ? 4.228 -1.693 11.254 1.00 81.56 117 GLU A N 1
ATOM 842 C CA . GLU A 1 117 ? 5.150 -1.399 12.348 1.00 81.56 117 GLU A CA 1
ATOM 843 C C . GLU A 1 117 ? 4.490 -1.563 13.722 1.00 81.56 117 GLU A C 1
ATOM 845 O O . GLU A 1 117 ? 5.044 -2.243 14.585 1.00 81.56 117 GLU A O 1
ATOM 850 N N . LEU A 1 118 ? 3.292 -1.003 13.915 1.00 85.75 118 LEU A N 1
ATOM 851 C CA . LEU A 1 118 ? 2.581 -1.128 15.184 1.00 85.75 118 LEU A CA 1
ATOM 852 C C . LEU A 1 118 ? 2.064 -2.554 15.414 1.00 85.75 118 LEU A C 1
ATOM 854 O O . LEU A 1 118 ? 2.147 -3.041 16.535 1.00 85.75 118 LEU A O 1
ATOM 858 N N . ALA A 1 119 ? 1.575 -3.246 14.378 1.00 84.12 119 ALA A N 1
ATOM 859 C CA . ALA A 1 119 ? 1.119 -4.631 14.516 1.00 84.12 119 ALA A CA 1
ATOM 860 C C . ALA A 1 119 ? 2.240 -5.550 15.020 1.00 84.12 119 ALA A C 1
ATOM 862 O O . ALA A 1 119 ? 2.023 -6.295 15.969 1.00 84.12 119 ALA A O 1
ATOM 863 N N . VAL A 1 120 ? 3.444 -5.441 14.450 1.00 77.00 120 VAL A N 1
ATOM 864 C CA . VAL A 1 120 ? 4.617 -6.215 14.894 1.00 77.00 120 VAL A CA 1
ATOM 865 C C . VAL A 1 120 ? 4.958 -5.910 16.342 1.00 77.00 120 VAL A C 1
ATOM 867 O O . VAL A 1 120 ? 5.136 -6.826 17.133 1.00 77.00 120 VAL A O 1
ATOM 870 N N . GLN A 1 121 ? 5.008 -4.627 16.704 1.00 82.12 121 GLN A N 1
ATOM 871 C CA . GLN A 1 121 ? 5.301 -4.214 18.072 1.00 82.12 121 GLN A CA 1
ATOM 872 C C . GLN A 1 121 ? 4.276 -4.786 19.067 1.00 82.12 121 GLN A C 1
ATOM 874 O O . GLN A 1 121 ? 4.658 -5.299 20.119 1.00 82.12 121 GLN A O 1
ATOM 879 N N . LEU A 1 122 ? 2.984 -4.751 18.729 1.00 86.25 122 LEU A N 1
ATOM 880 C CA . LEU A 1 122 ? 1.924 -5.333 19.552 1.00 86.25 122 LEU A CA 1
ATOM 881 C C . LEU A 1 122 ? 2.063 -6.862 19.664 1.00 86.25 122 LEU A C 1
ATOM 883 O O . LEU A 1 122 ? 1.973 -7.407 20.763 1.00 86.25 122 LEU A O 1
ATOM 887 N N . GLU A 1 123 ? 2.301 -7.558 18.554 1.00 78.88 123 GLU A N 1
ATOM 888 C CA . GLU A 1 123 ? 2.483 -9.015 18.536 1.00 78.88 123 GLU A CA 1
ATOM 889 C C . GLU A 1 123 ? 3.712 -9.444 19.349 1.00 78.88 123 GLU A C 1
ATOM 891 O O . GLU A 1 123 ? 3.612 -10.358 20.169 1.00 78.88 123 GLU A O 1
ATOM 896 N N . ASP A 1 124 ? 4.839 -8.743 19.203 1.00 75.94 124 ASP A N 1
ATOM 897 C CA . ASP A 1 124 ? 6.072 -8.994 19.957 1.00 75.94 124 ASP A CA 1
ATOM 898 C C . ASP A 1 124 ? 5.881 -8.741 21.460 1.00 75.94 124 ASP A C 1
ATOM 900 O O . ASP A 1 124 ? 6.407 -9.482 22.295 1.00 75.94 124 ASP A O 1
ATOM 904 N N . ARG A 1 125 ? 5.113 -7.706 21.828 1.00 81.88 125 ARG A N 1
ATOM 905 C CA . ARG A 1 125 ? 4.894 -7.329 23.230 1.00 81.88 125 ARG A CA 1
ATOM 906 C C . ARG A 1 125 ? 3.925 -8.252 23.959 1.00 81.88 125 ARG A C 1
ATOM 908 O O . ARG A 1 125 ? 4.150 -8.543 25.138 1.00 81.88 125 ARG A O 1
ATOM 915 N N . PHE A 1 126 ? 2.832 -8.633 23.300 1.00 81.94 126 PHE A N 1
ATOM 916 C CA . PHE A 1 126 ? 1.709 -9.338 23.924 1.00 81.94 126 PHE A CA 1
ATOM 917 C C . PHE A 1 126 ? 1.659 -10.829 23.583 1.00 81.94 126 PHE A C 1
ATOM 919 O O . PHE A 1 126 ? 0.923 -11.566 24.237 1.00 81.94 126 PHE A O 1
ATOM 926 N N . GLY A 1 127 ? 2.433 -11.293 22.595 1.00 66.00 127 GLY A N 1
ATOM 927 C CA . GLY A 1 127 ? 2.561 -12.710 22.239 1.00 66.00 127 GLY A CA 1
ATOM 928 C C . GLY A 1 127 ? 1.269 -13.365 21.736 1.00 66.00 127 GLY A C 1
ATOM 929 O O . GLY A 1 127 ? 1.192 -14.592 21.685 1.00 66.00 127 GLY A O 1
ATOM 930 N N . ARG A 1 128 ? 0.247 -12.571 21.394 1.00 68.31 128 ARG A N 1
ATOM 931 C CA . ARG A 1 128 ? -1.099 -13.024 21.012 1.00 68.31 128 ARG A CA 1
ATOM 932 C C . ARG A 1 128 ? -1.491 -12.515 19.634 1.00 68.31 128 ARG A C 1
ATOM 934 O O . ARG A 1 128 ? -1.052 -11.450 19.209 1.00 68.31 128 ARG A O 1
ATOM 941 N N . ASP A 1 129 ? -2.381 -13.258 18.977 1.00 72.00 129 ASP A N 1
ATOM 942 C CA . ASP A 1 129 ? -3.005 -12.819 17.730 1.00 72.00 129 ASP A CA 1
ATOM 943 C C . ASP A 1 129 ? -3.815 -11.535 17.964 1.00 72.00 129 ASP A C 1
ATOM 945 O O . ASP A 1 129 ? -4.701 -11.489 18.823 1.00 72.00 129 ASP A O 1
ATOM 949 N N . LEU A 1 130 ? -3.563 -10.498 17.162 1.00 81.44 130 LEU A N 1
ATOM 950 C CA . LEU A 1 130 ? -4.284 -9.231 17.290 1.00 81.44 130 LEU A CA 1
ATOM 951 C C . LEU A 1 130 ? -5.770 -9.382 16.924 1.00 81.44 130 LEU A C 1
ATOM 953 O O . LEU A 1 130 ? -6.099 -10.062 15.943 1.00 81.44 130 LEU A O 1
ATOM 957 N N . PRO A 1 131 ? -6.700 -8.692 17.609 1.00 82.56 131 PRO A N 1
ATOM 958 C CA . PRO A 1 131 ? -8.124 -8.728 17.278 1.00 82.56 131 PRO A CA 1
ATOM 959 C C . PRO A 1 131 ? -8.434 -8.337 15.827 1.00 82.56 131 PRO A C 1
ATOM 961 O O . PRO A 1 131 ? -7.795 -7.441 15.271 1.00 82.56 131 PRO A O 1
ATOM 964 N N . ALA A 1 132 ? -9.452 -8.985 15.228 1.00 74.44 132 ALA A N 1
ATOM 965 C CA . ALA A 1 132 ? -10.216 -8.607 14.014 1.00 74.44 132 ALA A CA 1
ATOM 966 C C . ALA A 1 132 ? -9.871 -7.252 13.371 1.00 74.44 132 ALA A C 1
ATOM 968 O O . ALA A 1 132 ? -9.372 -7.103 12.250 1.00 74.44 132 ALA A O 1
ATOM 969 N N . GLN A 1 133 ? -10.222 -6.250 14.154 1.00 83.88 133 GLN A N 1
ATOM 970 C CA . GLN A 1 1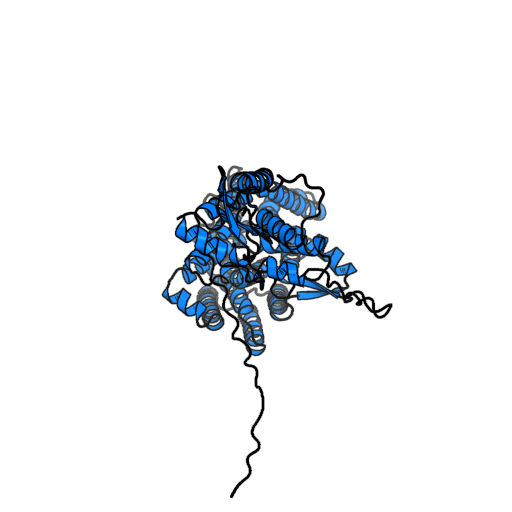33 ? -10.360 -4.872 13.753 1.00 83.88 133 GLN A CA 1
ATOM 971 C C . GLN A 1 133 ? -9.633 -3.991 14.775 1.00 83.88 133 GLN A C 1
ATOM 973 O O . GLN A 1 133 ? -10.103 -2.917 15.117 1.00 83.88 133 GLN A O 1
ATOM 978 N N . TRP A 1 134 ? -8.478 -4.448 15.275 1.00 88.44 134 TRP A N 1
ATOM 979 C CA . TRP A 1 134 ? -7.704 -3.724 16.290 1.00 88.44 134 TRP A CA 1
ATOM 980 C C . TRP A 1 134 ? -7.432 -2.261 15.901 1.00 88.44 134 TRP A C 1
ATOM 982 O O . TRP A 1 134 ? -7.448 -1.380 16.745 1.00 88.44 134 TRP A O 1
ATOM 992 N N . HIS A 1 135 ? -7.269 -1.989 14.604 1.00 86.69 135 HIS A N 1
ATOM 993 C CA . HIS A 1 135 ? -6.991 -0.661 14.060 1.00 86.69 135 HIS A CA 1
ATOM 994 C C . HIS A 1 135 ? -8.138 0.356 14.214 1.00 86.69 135 HIS A C 1
ATOM 996 O O . HIS A 1 135 ? -7.908 1.553 14.026 1.00 86.69 135 HIS A O 1
ATOM 1002 N N . ILE A 1 136 ? -9.362 -0.092 14.519 1.00 85.56 136 ILE A N 1
ATOM 1003 C CA . ILE A 1 136 ? -10.502 0.790 14.827 1.00 85.56 136 ILE A CA 1
ATOM 1004 C C . ILE A 1 136 ? -10.881 0.797 16.312 1.00 85.56 136 ILE A C 1
ATOM 1006 O O . ILE A 1 136 ? -11.648 1.676 16.698 1.00 85.56 136 ILE A O 1
ATOM 1010 N N . LEU A 1 137 ? -10.368 -0.143 17.113 1.00 85.56 137 LEU A N 1
ATOM 1011 C CA . LEU A 1 137 ? -10.547 -0.135 18.568 1.00 85.56 137 LEU A CA 1
ATOM 1012 C C . LEU A 1 137 ? -9.793 1.050 19.167 1.00 85.56 137 LEU A C 1
ATOM 1014 O O . LEU A 1 137 ? -8.754 1.451 18.627 1.00 85.56 137 LEU A O 1
ATOM 1018 N N . SER A 1 138 ? -10.301 1.596 20.272 1.00 89.56 138 SER A N 1
ATOM 1019 C CA . SER A 1 138 ? -9.491 2.525 21.059 1.00 89.56 138 SER A CA 1
ATOM 1020 C C . SER A 1 138 ? -8.285 1.795 21.658 1.00 89.56 138 SER A C 1
ATOM 1022 O O . SER A 1 138 ? -8.308 0.572 21.827 1.00 89.56 138 SER A O 1
ATOM 1024 N N . PHE A 1 139 ? -7.211 2.512 21.977 1.00 89.00 139 PHE A N 1
ATOM 1025 C CA . PHE A 1 139 ? -6.041 1.898 22.603 1.00 89.00 139 PHE A CA 1
ATOM 1026 C C . PHE A 1 139 ? -6.365 1.303 23.978 1.00 89.00 139 PHE A C 1
ATOM 1028 O O . PHE A 1 139 ? -5.825 0.248 24.299 1.00 89.00 139 PHE A O 1
ATOM 1035 N N . GLY A 1 140 ? -7.295 1.900 24.731 1.00 85.88 140 GLY A N 1
ATOM 1036 C CA . GLY A 1 140 ? -7.836 1.328 25.968 1.00 85.88 140 GLY A CA 1
ATOM 1037 C C . GLY A 1 140 ? -8.599 0.019 25.731 1.00 85.88 140 GLY A C 1
ATOM 1038 O O . GLY A 1 140 ? -8.282 -0.998 26.339 1.00 85.88 140 GLY A O 1
ATOM 1039 N N . GLU A 1 141 ? -9.533 -0.015 24.773 1.00 87.81 141 GLU A N 1
ATOM 1040 C CA . GLU A 1 141 ? -10.270 -1.243 24.416 1.00 87.81 141 GLU A CA 1
ATOM 1041 C C . GLU A 1 141 ? -9.336 -2.345 23.895 1.00 87.81 141 GLU A C 1
ATOM 1043 O O . GLU A 1 141 ? -9.530 -3.534 24.163 1.00 87.81 141 GLU A O 1
ATOM 1048 N N . LEU A 1 142 ? -8.313 -1.961 23.128 1.00 90.62 142 LEU A N 1
ATOM 1049 C CA . LEU A 1 142 ? -7.294 -2.881 22.641 1.00 90.62 142 LEU A CA 1
ATOM 1050 C C . LEU A 1 142 ? -6.456 -3.430 23.800 1.00 90.62 142 LEU A C 1
ATOM 1052 O O . LEU A 1 142 ? -6.188 -4.630 23.831 1.00 90.62 142 LEU A O 1
ATOM 1056 N N . ALA A 1 143 ? -6.079 -2.582 24.757 1.00 88.88 143 ALA A N 1
ATOM 1057 C CA . ALA A 1 143 ? -5.364 -2.991 25.959 1.00 88.88 143 ALA A CA 1
ATOM 1058 C C . ALA A 1 143 ? -6.185 -3.978 26.793 1.00 88.88 143 ALA A C 1
ATOM 1060 O O . ALA A 1 143 ? -5.643 -4.996 27.212 1.00 88.88 143 ALA A O 1
ATOM 1061 N N . GLU A 1 144 ? -7.484 -3.733 26.973 1.00 87.81 144 GLU A N 1
ATOM 1062 C CA . GLU A 1 144 ? -8.397 -4.648 27.667 1.00 87.81 144 GLU A CA 1
ATOM 1063 C C . GLU A 1 144 ? -8.483 -6.015 26.974 1.00 87.81 144 GLU A C 1
ATOM 1065 O O . GLU A 1 144 ? -8.454 -7.050 27.638 1.00 87.81 144 GLU A O 1
ATOM 1070 N N . GLN A 1 145 ? -8.543 -6.047 25.638 1.00 86.94 145 GLN A N 1
ATOM 1071 C CA . GLN A 1 145 ? -8.592 -7.305 24.879 1.00 86.94 145 GLN A CA 1
ATOM 1072 C C . GLN A 1 145 ? -7.256 -8.057 24.858 1.00 86.94 145 GLN A C 1
ATOM 1074 O O . GLN A 1 145 ? -7.243 -9.281 24.728 1.00 86.94 145 GLN A O 1
ATOM 1079 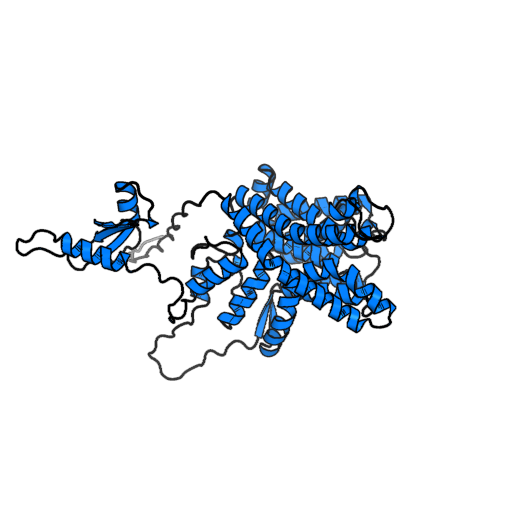N N . LEU A 1 146 ? -6.137 -7.338 24.953 1.00 84.38 146 LEU A N 1
ATOM 1080 C CA . LEU A 1 146 ? -4.795 -7.921 24.987 1.00 84.38 146 LEU A CA 1
ATOM 1081 C C . LEU A 1 146 ? -4.323 -8.236 26.410 1.00 84.38 146 LEU A C 1
ATOM 1083 O O . LEU A 1 146 ? -3.365 -9.001 26.564 1.00 84.38 146 LEU A O 1
ATOM 1087 N N . ALA A 1 147 ? -4.990 -7.703 27.437 1.00 78.00 147 ALA A N 1
ATOM 1088 C CA . ALA A 1 147 ? -4.678 -7.968 28.831 1.00 78.00 147 ALA A CA 1
ATOM 1089 C C . ALA A 1 147 ? -4.744 -9.478 29.122 1.00 78.00 147 ALA A C 1
ATOM 1091 O O . ALA A 1 147 ? -5.577 -10.207 28.572 1.00 78.00 147 ALA A O 1
ATOM 1092 N N . PRO A 1 148 ? -3.845 -10.021 29.956 1.00 64.31 148 PRO A N 1
ATOM 1093 C CA . PRO A 1 148 ? -4.000 -11.376 30.461 1.00 64.31 148 PRO A CA 1
ATOM 1094 C C . PRO A 1 148 ? -5.348 -11.492 31.172 1.00 64.31 148 PRO A C 1
ATOM 1096 O O . PRO A 1 148 ? -5.630 -10.711 32.075 1.00 64.31 148 PRO A O 1
ATOM 1099 N N . THR A 1 149 ? -6.183 -12.457 30.780 1.00 53.62 149 THR A N 1
ATOM 1100 C CA . THR A 1 149 ? -7.321 -12.842 31.613 1.00 53.62 149 THR A CA 1
ATOM 1101 C C . THR A 1 149 ? -6.745 -13.377 32.920 1.00 53.62 149 THR A C 1
ATOM 1103 O O . THR A 1 149 ? -6.264 -14.508 32.966 1.00 53.62 149 THR A O 1
ATOM 1106 N N . GLU A 1 150 ? -6.741 -12.562 33.974 1.00 43.34 150 GLU A N 1
ATOM 1107 C CA . GLU A 1 150 ? -6.605 -13.072 35.332 1.00 43.34 150 GLU A CA 1
ATOM 1108 C C . GLU A 1 150 ? -7.829 -13.954 35.579 1.00 43.34 150 GLU A C 1
ATOM 1110 O O . GLU A 1 150 ? -8.930 -13.481 35.860 1.00 43.34 150 GLU A O 1
ATOM 1115 N N . ALA A 1 151 ? -7.665 -15.262 35.378 1.00 38.03 151 ALA A N 1
ATOM 1116 C CA . ALA A 1 151 ? -8.639 -16.226 35.849 1.00 38.03 151 ALA A CA 1
ATOM 1117 C C . ALA A 1 151 ? -8.820 -15.992 37.360 1.00 38.03 151 ALA A C 1
ATOM 1119 O O . ALA A 1 151 ? -7.811 -15.883 38.065 1.00 38.03 151 ALA A O 1
ATOM 1120 N N . PRO A 1 152 ? -10.060 -15.918 37.881 1.00 40.25 152 PRO A N 1
ATOM 1121 C CA . PRO A 1 152 ? -10.282 -15.827 39.313 1.00 40.25 152 PRO A CA 1
ATOM 1122 C C . PRO A 1 152 ? -9.572 -17.001 39.985 1.00 40.25 152 PRO A C 1
ATOM 1124 O O . PRO A 1 152 ? -9.895 -18.165 39.747 1.00 40.25 152 PRO A O 1
ATOM 1127 N N . THR A 1 153 ? -8.575 -16.691 40.803 1.00 41.66 153 THR A N 1
ATOM 1128 C CA . THR A 1 153 ? -7.746 -17.627 41.561 1.00 41.66 153 THR A CA 1
ATOM 1129 C C . THR A 1 153 ? -8.567 -18.302 42.659 1.00 41.66 153 THR A C 1
ATOM 1131 O O . THR A 1 153 ? -8.369 -18.052 43.837 1.00 41.66 153 THR A O 1
ATOM 1134 N N . THR A 1 154 ? -9.510 -19.170 42.288 1.00 42.12 154 THR A N 1
ATOM 1135 C CA . THR A 1 154 ? -10.197 -20.094 43.207 1.00 42.12 154 THR A CA 1
ATOM 1136 C C . THR A 1 154 ? -10.631 -21.391 42.510 1.00 42.12 154 THR A C 1
ATOM 1138 O O . THR A 1 154 ? -11.747 -21.863 42.694 1.00 42.12 154 THR A O 1
ATOM 1141 N N . THR A 1 155 ? -9.768 -22.036 41.719 1.00 33.66 155 THR A N 1
ATOM 1142 C CA . THR A 1 155 ? -9.898 -23.489 41.480 1.00 33.66 155 THR A CA 1
ATOM 1143 C C . THR A 1 155 ? -8.533 -24.097 41.135 1.00 33.66 155 THR A C 1
ATOM 1145 O O . THR A 1 155 ? -7.870 -23.598 40.226 1.00 33.66 155 THR A O 1
ATOM 1148 N N . PRO A 1 156 ? -8.056 -25.136 41.848 1.00 43.25 156 PRO A N 1
ATOM 1149 C CA . PRO A 1 156 ? -6.798 -25.783 41.511 1.00 43.25 156 PRO A CA 1
ATOM 1150 C C . PRO A 1 156 ? -6.984 -26.699 40.293 1.00 43.25 156 PRO A C 1
ATOM 1152 O O . PRO A 1 156 ? -7.889 -27.525 40.268 1.00 43.25 156 PRO A O 1
ATOM 1155 N N . ALA A 1 157 ? -6.078 -26.561 39.323 1.00 45.22 157 ALA A N 1
ATOM 1156 C CA . ALA A 1 157 ? -5.766 -27.537 38.279 1.00 45.22 157 ALA A CA 1
ATOM 1157 C C . ALA A 1 157 ? -6.941 -28.058 37.420 1.00 45.22 157 ALA A C 1
ATOM 1159 O O . ALA A 1 157 ? -7.367 -29.199 37.565 1.00 45.22 157 ALA A O 1
ATOM 1160 N N . ALA A 1 158 ? -7.360 -27.275 36.423 1.00 38.81 158 ALA A N 1
ATOM 1161 C CA . ALA A 1 158 ? -7.875 -27.821 35.167 1.00 38.81 158 ALA A CA 1
ATOM 1162 C C . ALA A 1 158 ? -7.692 -26.798 34.037 1.00 38.81 158 ALA A C 1
ATOM 1164 O O . ALA A 1 158 ? -8.159 -25.670 34.135 1.00 38.81 158 ALA A O 1
ATOM 1165 N N . GLU A 1 159 ? -7.004 -27.247 32.987 1.00 37.97 159 GLU A N 1
ATOM 1166 C CA . GLU A 1 159 ? -6.868 -26.623 31.667 1.00 37.97 159 GLU A CA 1
ATOM 1167 C C . GLU A 1 159 ? -6.014 -25.348 31.609 1.00 37.97 159 GLU A C 1
ATOM 1169 O O . GLU A 1 159 ? -6.491 -24.216 31.606 1.00 37.97 159 GLU A O 1
ATOM 1174 N N . ALA A 1 160 ? -4.701 -25.554 31.444 1.00 41.97 160 ALA A N 1
ATOM 1175 C CA . ALA A 1 160 ? -3.888 -24.612 30.687 1.00 41.97 160 ALA A CA 1
ATOM 1176 C C . ALA A 1 160 ? -4.633 -24.336 29.376 1.00 41.97 160 ALA A C 1
ATOM 1178 O O . ALA A 1 160 ? -4.778 -25.248 28.560 1.00 41.97 160 ALA A O 1
ATOM 1179 N N . VAL A 1 161 ? -5.163 -23.121 29.215 1.00 45.00 161 VAL A N 1
ATOM 1180 C CA . VAL A 1 161 ? -5.817 -22.686 27.981 1.00 45.00 161 VAL A CA 1
ATOM 1181 C C . VAL A 1 161 ? -4.821 -22.952 26.861 1.00 45.00 161 VAL A C 1
ATOM 1183 O O . VAL A 1 161 ? -3.788 -22.290 26.774 1.00 45.00 161 VAL A O 1
ATOM 1186 N N . ALA A 1 162 ? -5.076 -24.003 26.079 1.00 47.16 162 ALA A N 1
ATOM 1187 C CA . ALA A 1 162 ? -4.193 -24.420 25.011 1.00 47.16 162 ALA A CA 1
ATOM 1188 C C . ALA A 1 162 ? -4.151 -23.281 23.995 1.00 47.16 162 ALA A C 1
ATOM 1190 O O . ALA A 1 162 ? -5.093 -23.060 23.236 1.00 47.16 162 ALA A O 1
ATOM 1191 N N . GLU A 1 163 ? -3.060 -22.527 24.041 1.00 56.25 163 GLU A N 1
ATOM 1192 C CA . GLU A 1 163 ? -2.705 -21.488 23.091 1.00 56.25 163 GLU A CA 1
ATOM 1193 C C . GLU A 1 163 ? -2.948 -22.040 21.663 1.00 56.25 163 GLU A C 1
ATOM 1195 O O . GLU A 1 163 ? -2.267 -22.995 21.273 1.00 56.25 163 GLU A O 1
ATOM 1200 N N . PRO A 1 164 ? -3.887 -21.494 20.862 1.00 61.03 164 PRO A N 1
ATOM 1201 C CA . PRO A 1 164 ? -4.324 -22.102 19.600 1.00 61.03 164 PRO A CA 1
ATOM 1202 C C . PRO A 1 164 ? -3.166 -22.403 18.638 1.00 61.03 164 PRO A C 1
ATOM 1204 O O . PRO A 1 164 ? -2.423 -21.514 18.268 1.00 61.03 164 PRO A O 1
ATOM 1207 N N . ALA A 1 165 ? -3.016 -23.635 18.146 1.00 67.75 165 ALA A N 1
ATOM 1208 C CA . ALA A 1 165 ? -1.838 -24.065 17.365 1.00 67.75 165 ALA A CA 1
ATOM 1209 C C . ALA A 1 165 ? -1.489 -23.220 16.106 1.00 67.75 165 ALA A C 1
ATOM 1211 O O . ALA A 1 165 ? -0.392 -23.345 15.551 1.00 67.75 165 ALA A O 1
ATOM 1212 N N . GLN A 1 166 ? -2.399 -22.355 15.654 1.00 76.94 166 GLN A N 1
ATOM 1213 C CA . GLN A 1 166 ? -2.255 -21.482 14.493 1.00 76.94 166 GLN A CA 1
ATOM 1214 C C . GLN A 1 166 ? -2.242 -20.011 14.919 1.00 76.94 166 GLN A C 1
ATOM 1216 O O . GLN A 1 166 ? -3.097 -19.591 15.690 1.00 76.94 166 GLN A O 1
ATOM 1221 N N . ALA A 1 167 ? -1.310 -19.242 14.363 1.00 77.56 167 ALA A N 1
ATOM 1222 C CA . ALA A 1 167 ? -1.297 -17.785 14.418 1.00 77.56 167 ALA A CA 1
ATOM 1223 C C . ALA A 1 167 ? -1.841 -17.204 13.105 1.00 77.56 167 ALA A C 1
ATOM 1225 O O . ALA A 1 167 ? -1.938 -17.904 12.090 1.00 77.56 167 ALA A O 1
ATOM 1226 N N . ARG A 1 168 ? -2.219 -15.925 13.119 1.00 82.88 168 ARG A N 1
ATOM 1227 C CA . ARG A 1 168 ? -2.902 -15.268 11.997 1.00 82.88 168 ARG A CA 1
ATOM 1228 C C . ARG A 1 168 ? -2.103 -14.092 11.441 1.00 82.88 168 ARG A C 1
ATOM 1230 O O . ARG A 1 168 ? -2.126 -13.015 12.020 1.00 82.88 168 ARG A O 1
ATOM 1237 N N . LEU A 1 169 ? -1.492 -14.261 10.267 1.00 81.88 169 LEU A N 1
ATOM 1238 C CA . LEU A 1 169 ? -0.770 -13.178 9.584 1.00 81.88 169 LEU A CA 1
ATOM 1239 C C . LEU A 1 169 ? -1.718 -12.303 8.753 1.00 81.88 169 LEU A C 1
ATOM 1241 O O . LEU A 1 169 ? -2.601 -12.825 8.069 1.00 81.88 169 LEU A O 1
ATOM 1245 N N . ASP A 1 170 ? -1.533 -10.979 8.770 1.00 87.75 170 ASP A N 1
ATOM 1246 C CA . ASP A 1 170 ? -2.291 -10.065 7.904 1.00 87.75 170 ASP A CA 1
ATOM 1247 C C . ASP A 1 170 ? -1.866 -10.246 6.438 1.00 87.75 170 ASP A C 1
ATOM 1249 O O . ASP A 1 170 ? -0.720 -10.011 6.048 1.00 87.75 170 ASP A O 1
ATOM 1253 N N . THR A 1 171 ? -2.826 -10.635 5.605 1.00 91.81 171 THR A N 1
ATOM 1254 C CA . THR A 1 171 ? -2.600 -10.977 4.198 1.00 91.81 171 THR A CA 1
ATOM 1255 C C . THR A 1 171 ? -2.043 -9.820 3.390 1.00 91.81 171 THR A C 1
ATOM 1257 O O . THR A 1 171 ? -1.237 -10.035 2.490 1.00 91.81 171 THR A O 1
ATOM 1260 N N . THR A 1 172 ? -2.426 -8.581 3.701 1.00 92.69 172 THR A N 1
ATOM 1261 C CA . THR A 1 172 ? -1.921 -7.412 2.971 1.00 92.69 172 THR A CA 1
ATOM 1262 C C . THR A 1 172 ? -0.443 -7.159 3.260 1.00 92.69 172 THR A C 1
ATOM 1264 O O . THR A 1 172 ? 0.289 -6.743 2.360 1.00 92.69 172 THR A O 1
ATOM 1267 N N . ILE A 1 173 ? 0.013 -7.468 4.479 1.00 89.88 173 ILE A N 1
ATOM 1268 C CA . ILE A 1 173 ? 1.426 -7.403 4.871 1.00 89.88 173 ILE A CA 1
ATOM 1269 C C . ILE A 1 173 ? 2.204 -8.505 4.154 1.00 89.88 173 ILE A C 1
ATOM 1271 O O . ILE A 1 173 ? 3.212 -8.225 3.503 1.00 89.88 173 ILE A O 1
ATOM 1275 N N . THR A 1 174 ? 1.708 -9.744 4.209 1.00 92.00 174 THR A N 1
ATOM 1276 C CA . THR A 1 174 ? 2.350 -10.891 3.556 1.00 92.00 174 THR A CA 1
ATOM 1277 C C . THR A 1 174 ? 2.449 -10.694 2.046 1.00 92.00 174 THR A C 1
ATOM 1279 O O . THR A 1 174 ? 3.533 -10.827 1.485 1.00 92.00 174 THR A O 1
ATOM 1282 N N . LEU A 1 175 ? 1.356 -10.307 1.382 1.00 94.81 175 LEU A N 1
ATOM 1283 C CA . LEU A 1 175 ? 1.357 -10.051 -0.058 1.00 94.81 175 LEU A CA 1
ATOM 1284 C C . LEU A 1 175 ? 2.287 -8.904 -0.434 1.00 94.81 175 LEU A C 1
ATOM 1286 O O . LEU A 1 175 ? 2.938 -8.981 -1.468 1.00 94.81 175 LEU A O 1
ATOM 1290 N N . ARG A 1 176 ? 2.400 -7.863 0.399 1.00 94.94 176 ARG A N 1
ATOM 1291 C CA . ARG A 1 176 ? 3.355 -6.783 0.149 1.00 94.94 176 ARG A CA 1
ATOM 1292 C C . ARG A 1 176 ? 4.799 -7.263 0.210 1.00 94.94 176 ARG A C 1
ATOM 1294 O O . ARG A 1 176 ? 5.574 -6.923 -0.679 1.00 94.94 176 ARG A O 1
ATOM 1301 N N . ALA A 1 177 ? 5.145 -8.038 1.236 1.00 94.00 177 ALA A N 1
ATOM 1302 C CA . ALA A 1 177 ? 6.479 -8.610 1.391 1.00 94.00 177 ALA A CA 1
ATOM 1303 C C . ALA A 1 177 ? 6.834 -9.539 0.220 1.00 94.00 177 ALA A C 1
ATOM 1305 O O . ALA A 1 177 ? 7.902 -9.412 -0.371 1.00 94.00 177 ALA A O 1
ATOM 1306 N N . LEU A 1 178 ? 5.914 -10.430 -0.157 1.00 94.94 178 LEU A N 1
ATOM 1307 C CA . LEU A 1 178 ? 6.105 -11.334 -1.291 1.00 94.94 178 LEU A CA 1
ATOM 1308 C C . LEU A 1 178 ? 6.201 -10.570 -2.615 1.00 94.94 178 LEU A C 1
ATOM 1310 O O . LEU A 1 178 ? 7.071 -10.870 -3.425 1.00 94.94 178 LEU A O 1
ATOM 1314 N N . ALA A 1 179 ? 5.355 -9.558 -2.821 1.00 95.75 179 ALA A N 1
ATOM 1315 C CA . ALA A 1 179 ? 5.362 -8.763 -4.040 1.00 95.75 179 ALA A CA 1
ATOM 1316 C C . ALA A 1 179 ? 6.667 -7.983 -4.208 1.00 95.75 179 ALA A C 1
ATOM 1318 O O . ALA A 1 179 ? 7.203 -7.983 -5.308 1.00 95.75 179 ALA A O 1
ATOM 1319 N N . ILE A 1 180 ? 7.209 -7.351 -3.156 1.00 95.56 180 ILE A N 1
ATOM 1320 C CA . ILE A 1 180 ? 8.481 -6.627 -3.300 1.00 95.56 180 ILE A CA 1
ATOM 1321 C C . ILE A 1 180 ? 9.650 -7.578 -3.575 1.00 95.56 180 ILE A C 1
ATOM 1323 O O . ILE A 1 180 ? 10.505 -7.256 -4.392 1.00 95.56 180 ILE A O 1
ATOM 1327 N N . VAL A 1 181 ? 9.666 -8.765 -2.960 1.00 95.75 181 VAL A N 1
ATOM 1328 C CA . VAL A 1 181 ? 10.670 -9.796 -3.267 1.00 95.75 181 VAL A CA 1
ATOM 1329 C C . VAL A 1 181 ? 10.546 -10.257 -4.714 1.00 95.75 181 VAL A C 1
ATOM 1331 O O . VAL A 1 181 ? 11.549 -10.261 -5.418 1.00 95.75 181 VAL A O 1
ATOM 1334 N N . ALA A 1 182 ? 9.332 -10.575 -5.173 1.00 94.94 182 ALA A N 1
ATOM 1335 C CA . ALA A 1 182 ? 9.087 -10.990 -6.551 1.00 94.94 182 ALA A CA 1
ATOM 1336 C C . ALA A 1 182 ? 9.481 -9.901 -7.559 1.00 94.94 182 ALA A C 1
ATOM 1338 O O . ALA A 1 182 ? 10.137 -10.209 -8.543 1.00 94.94 182 ALA A O 1
ATOM 1339 N N . ILE A 1 183 ? 9.153 -8.632 -7.279 1.00 95.31 183 ILE A N 1
ATOM 1340 C CA . ILE A 1 183 ? 9.544 -7.490 -8.114 1.00 95.31 183 ILE A CA 1
ATOM 1341 C C . ILE A 1 183 ? 11.064 -7.423 -8.237 1.00 95.31 183 ILE A C 1
ATOM 1343 O O . ILE A 1 183 ? 11.567 -7.390 -9.349 1.00 95.31 183 ILE A O 1
ATOM 1347 N N . VAL A 1 184 ? 11.819 -7.393 -7.136 1.00 96.31 184 VAL A N 1
ATOM 1348 C CA . VAL A 1 184 ? 13.282 -7.250 -7.245 1.00 96.31 184 VAL A CA 1
ATOM 1349 C C . VAL A 1 184 ? 13.898 -8.489 -7.892 1.00 96.31 184 VAL A C 1
ATOM 1351 O O . VAL A 1 184 ? 14.748 -8.344 -8.760 1.00 96.31 184 VAL A O 1
ATOM 1354 N N . ALA A 1 185 ? 13.438 -9.688 -7.527 1.00 96.06 185 ALA A N 1
ATOM 1355 C CA . ALA A 1 185 ? 13.932 -10.940 -8.091 1.00 96.06 185 ALA A CA 1
ATOM 1356 C C . ALA A 1 185 ? 13.679 -11.051 -9.606 1.00 96.06 185 ALA A C 1
ATOM 1358 O O . ALA A 1 185 ? 14.522 -11.602 -10.308 1.00 96.06 185 ALA A O 1
ATOM 1359 N N . SER A 1 186 ? 12.572 -10.501 -10.118 1.00 93.94 186 SER A N 1
ATOM 1360 C CA . SER A 1 186 ? 12.299 -10.481 -11.559 1.00 93.94 186 SER A CA 1
ATOM 1361 C C . SER A 1 186 ? 13.110 -9.451 -12.336 1.00 93.94 186 SER A C 1
ATOM 1363 O O . SER A 1 186 ? 13.182 -9.547 -13.550 1.00 93.94 186 SER A O 1
ATOM 1365 N N . HIS A 1 187 ? 13.671 -8.439 -11.670 1.00 93.06 187 HIS A N 1
ATOM 1366 C CA . HIS A 1 187 ? 14.557 -7.468 -12.321 1.00 93.06 187 HIS A CA 1
ATOM 1367 C C . HIS A 1 187 ? 16.013 -7.932 -12.378 1.00 93.06 187 HIS A C 1
ATOM 1369 O O . HIS A 1 187 ? 16.774 -7.330 -13.117 1.00 93.06 187 HIS A O 1
ATOM 1375 N N . VAL A 1 188 ? 16.384 -8.946 -11.587 1.00 94.75 188 VAL A N 1
ATOM 1376 C CA . VAL A 1 188 ? 17.733 -9.543 -11.575 1.00 94.75 188 VAL A CA 1
ATOM 1377 C C . VAL A 1 188 ? 17.772 -10.924 -12.250 1.00 94.75 188 VAL A C 1
ATOM 1379 O O . VAL A 1 188 ? 18.574 -11.778 -11.863 1.00 94.75 188 VAL A O 1
ATOM 1382 N N . ASP A 1 189 ? 16.803 -11.196 -13.131 1.00 90.62 189 ASP A N 1
ATOM 1383 C CA . ASP A 1 189 ? 16.640 -12.451 -13.879 1.00 90.62 189 ASP A CA 1
ATOM 1384 C C . ASP A 1 189 ? 16.654 -13.738 -13.022 1.00 90.62 189 ASP A C 1
ATOM 1386 O O . ASP A 1 189 ? 17.030 -14.821 -13.475 1.00 90.62 189 ASP A O 1
ATOM 1390 N N . LEU A 1 190 ? 16.223 -13.655 -11.754 1.00 92.12 190 LEU A N 1
ATOM 1391 C CA . LEU A 1 190 ? 16.116 -14.825 -10.870 1.00 92.12 190 LEU A CA 1
ATOM 1392 C C . LEU A 1 190 ? 14.765 -15.539 -10.990 1.00 92.12 190 LEU A C 1
ATOM 1394 O O . LEU A 1 190 ? 14.693 -16.745 -10.744 1.00 92.12 190 LEU A O 1
ATOM 1398 N N . VAL A 1 191 ? 13.690 -14.808 -11.302 1.00 90.69 191 VAL A N 1
ATOM 1399 C CA . VAL A 1 191 ? 12.331 -15.355 -11.458 1.00 90.69 191 VAL A CA 1
ATOM 1400 C C . VAL A 1 191 ? 11.546 -14.602 -12.529 1.00 90.69 191 VAL A C 1
ATOM 1402 O O . VAL A 1 191 ? 11.531 -13.379 -12.543 1.00 90.69 191 VAL A O 1
ATOM 1405 N N . ASP A 1 192 ? 10.762 -15.315 -13.333 1.00 85.38 192 ASP A N 1
ATOM 1406 C CA . ASP A 1 192 ? 9.927 -14.694 -14.379 1.00 85.38 192 ASP A CA 1
ATOM 1407 C C . ASP A 1 192 ? 8.530 -14.266 -13.882 1.00 85.38 192 ASP A C 1
ATOM 1409 O O . ASP A 1 192 ? 7.633 -13.942 -14.662 1.00 85.38 192 ASP A O 1
ATOM 1413 N N . TRP A 1 193 ? 8.286 -14.297 -12.568 1.00 84.69 193 TRP A N 1
ATOM 1414 C CA . TRP A 1 193 ? 6.963 -14.026 -12.002 1.00 84.69 193 TRP A CA 1
ATOM 1415 C C . TRP A 1 193 ? 6.658 -12.529 -11.956 1.00 84.69 193 TRP A C 1
ATOM 1417 O O . TRP A 1 193 ? 7.134 -11.800 -11.086 1.00 84.69 193 TRP A O 1
ATOM 1427 N N . GLN A 1 194 ? 5.787 -12.080 -12.857 1.00 89.94 194 GLN A N 1
ATOM 1428 C CA . GLN A 1 194 ? 5.335 -10.693 -12.931 1.00 89.94 194 GLN A CA 1
ATOM 1429 C C . GLN A 1 194 ? 3.969 -10.474 -12.254 1.00 89.94 194 GLN A C 1
ATOM 1431 O O . GLN A 1 194 ? 3.295 -11.397 -11.805 1.00 89.94 194 GLN A O 1
ATOM 1436 N N . GLY A 1 195 ? 3.538 -9.209 -12.177 1.00 91.06 195 GLY A N 1
ATOM 1437 C CA . GLY A 1 195 ? 2.210 -8.823 -11.675 1.00 91.06 195 GLY A CA 1
ATOM 1438 C C . GLY A 1 195 ? 2.177 -8.376 -10.212 1.00 91.06 195 GLY A C 1
ATOM 1439 O O . GLY A 1 195 ? 1.195 -7.768 -9.787 1.00 91.06 195 GLY A O 1
ATOM 1440 N N . GLY A 1 196 ? 3.267 -8.565 -9.458 1.00 92.94 196 GLY A N 1
ATOM 1441 C CA . GLY A 1 196 ? 3.374 -8.123 -8.061 1.00 92.94 196 GLY A CA 1
ATOM 1442 C C . GLY A 1 196 ? 3.067 -6.631 -7.864 1.00 92.94 196 GLY A C 1
ATOM 1443 O O . GLY A 1 196 ? 2.328 -6.272 -6.951 1.00 92.94 196 GLY A O 1
ATOM 1444 N N . ALA A 1 197 ? 3.543 -5.757 -8.758 1.00 94.94 197 ALA A N 1
ATOM 1445 C CA . ALA A 1 197 ? 3.265 -4.317 -8.692 1.00 94.94 197 ALA A CA 1
ATOM 1446 C C . ALA A 1 197 ? 1.776 -3.980 -8.925 1.00 94.94 197 ALA A C 1
ATOM 1448 O O . ALA A 1 197 ? 1.201 -3.152 -8.219 1.00 94.94 197 ALA A O 1
ATOM 1449 N N . HIS A 1 198 ? 1.111 -4.655 -9.867 1.00 96.88 198 HIS A N 1
ATOM 1450 C CA . HIS A 1 198 ? -0.326 -4.479 -10.117 1.00 96.88 198 HIS A CA 1
ATOM 1451 C C . HIS A 1 198 ? -1.173 -5.002 -8.952 1.00 96.88 198 HIS A C 1
ATOM 1453 O O . HIS A 1 198 ? -2.132 -4.347 -8.541 1.00 96.88 198 HIS A O 1
ATOM 1459 N N . LEU A 1 199 ? -0.768 -6.119 -8.341 1.00 97.50 199 LEU A N 1
ATOM 1460 C CA . LEU A 1 199 ? -1.364 -6.600 -7.096 1.00 97.50 199 LEU A CA 1
ATOM 1461 C C . LEU A 1 199 ? -1.182 -5.586 -5.953 1.00 97.50 199 LEU A C 1
ATOM 1463 O O . LEU A 1 199 ? -2.127 -5.331 -5.205 1.00 97.50 199 LEU A O 1
ATOM 1467 N N . LEU A 1 200 ? -0.008 -4.957 -5.833 1.00 97.00 200 LEU A N 1
ATOM 1468 C CA . LEU A 1 200 ? 0.240 -3.914 -4.835 1.00 97.00 200 LEU A CA 1
ATOM 1469 C C . LEU A 1 200 ? -0.677 -2.694 -5.006 1.00 97.00 200 LEU A C 1
ATOM 1471 O O . LEU A 1 200 ? -1.060 -2.109 -3.994 1.00 97.00 200 LEU A O 1
ATOM 1475 N N . LEU A 1 201 ? -1.089 -2.335 -6.230 1.00 98.19 201 LEU A N 1
ATOM 1476 C CA . LEU A 1 201 ? -2.099 -1.287 -6.446 1.00 98.19 201 LEU A CA 1
ATOM 1477 C C . LEU A 1 201 ? -3.454 -1.683 -5.846 1.00 98.19 201 LEU A C 1
ATOM 1479 O O . LEU A 1 201 ? -4.093 -0.865 -5.182 1.00 98.19 201 LEU A O 1
ATOM 1483 N N . ALA A 1 202 ? -3.874 -2.939 -6.013 1.00 98.31 202 ALA A N 1
ATOM 1484 C CA . ALA A 1 202 ? -5.090 -3.444 -5.379 1.00 98.31 202 ALA A CA 1
ATOM 1485 C C . ALA A 1 202 ? -4.964 -3.484 -3.848 1.00 98.31 202 ALA A C 1
ATOM 1487 O O . ALA A 1 202 ? -5.857 -3.025 -3.136 1.00 98.31 202 ALA A O 1
ATOM 1488 N N . VAL A 1 203 ? -3.828 -3.931 -3.313 1.00 97.25 203 VAL A N 1
ATOM 1489 C CA . VAL A 1 203 ? -3.565 -3.880 -1.866 1.00 97.25 203 VAL A CA 1
ATOM 1490 C C . VAL A 1 203 ? -3.574 -2.434 -1.346 1.00 97.25 203 VAL A C 1
ATOM 1492 O O . VAL A 1 203 ? -4.102 -2.169 -0.264 1.00 97.25 203 VAL A O 1
ATOM 1495 N N . ALA A 1 204 ? -3.040 -1.477 -2.108 1.00 96.62 204 ALA A N 1
ATOM 1496 C CA . ALA A 1 204 ? -3.072 -0.061 -1.757 1.00 96.62 204 ALA A CA 1
ATOM 1497 C C . ALA A 1 204 ? -4.507 0.483 -1.708 1.00 96.62 204 ALA A C 1
ATOM 1499 O O . ALA A 1 204 ? -4.865 1.146 -0.736 1.00 96.62 204 ALA A O 1
ATOM 1500 N N . GLY A 1 205 ? -5.349 0.144 -2.688 1.00 97.56 205 GLY A N 1
ATOM 1501 C CA . GLY A 1 205 ? -6.766 0.516 -2.690 1.00 97.56 205 GLY A CA 1
ATOM 1502 C C . GLY A 1 205 ? -7.555 -0.092 -1.532 1.00 97.56 205 GLY A C 1
ATOM 1503 O O . GLY A 1 205 ? -8.367 0.587 -0.899 1.00 97.56 205 GLY A O 1
ATOM 1504 N N . PHE A 1 206 ? -7.265 -1.351 -1.193 1.00 96.56 206 PHE A N 1
ATOM 1505 C CA . PHE A 1 206 ? -7.848 -2.023 -0.033 1.00 96.56 206 PHE A CA 1
ATOM 1506 C C . PHE A 1 206 ? -7.487 -1.302 1.271 1.00 96.56 206 PHE A C 1
ATOM 1508 O O . PHE A 1 206 ? -8.360 -0.983 2.080 1.00 96.56 206 PHE A O 1
ATOM 1515 N N . ASN A 1 207 ? -6.205 -0.978 1.456 1.00 93.44 207 ASN A N 1
ATOM 1516 C CA . ASN A 1 207 ? -5.729 -0.278 2.646 1.00 93.44 207 ASN A CA 1
ATOM 1517 C C . ASN A 1 207 ? -6.216 1.175 2.717 1.00 93.44 207 ASN A C 1
ATOM 1519 O O . ASN A 1 207 ? -6.564 1.631 3.803 1.00 93.44 207 ASN A O 1
ATOM 1523 N N . PHE A 1 208 ? -6.329 1.872 1.583 1.00 94.00 208 PHE A N 1
ATOM 1524 C CA . PHE A 1 208 ? -6.933 3.204 1.519 1.00 94.00 208 PHE A CA 1
ATOM 1525 C C . PHE A 1 208 ? -8.365 3.192 2.068 1.00 94.00 208 PHE A C 1
ATOM 1527 O O . PHE A 1 208 ? -8.740 4.013 2.906 1.00 94.00 208 PHE A O 1
ATOM 1534 N N . ALA A 1 209 ? -9.169 2.219 1.644 1.00 93.38 209 ALA A N 1
ATOM 1535 C CA . ALA A 1 209 ? -10.532 2.073 2.130 1.00 93.38 209 ALA A CA 1
ATOM 1536 C C . ALA A 1 209 ? -10.599 1.675 3.614 1.00 93.38 209 ALA A C 1
ATOM 1538 O O . ALA A 1 209 ? -11.494 2.138 4.325 1.00 93.38 209 ALA A O 1
ATOM 1539 N N . ARG A 1 210 ? -9.655 0.842 4.075 1.00 89.19 210 ARG A N 1
ATOM 1540 C CA . ARG A 1 210 ? -9.563 0.376 5.466 1.00 89.19 210 ARG A CA 1
ATOM 1541 C C . ARG A 1 210 ? -9.169 1.492 6.435 1.00 89.19 210 ARG A C 1
ATOM 1543 O O . ARG A 1 210 ? -9.785 1.608 7.490 1.00 89.19 210 ARG A O 1
ATOM 1550 N N . PHE A 1 211 ? -8.177 2.313 6.090 1.00 86.81 211 PHE A N 1
ATOM 1551 C CA . PHE A 1 211 ? -7.607 3.287 7.024 1.00 86.81 211 PHE A CA 1
ATOM 1552 C C . PHE A 1 211 ? -8.057 4.726 6.741 1.00 86.81 211 PHE A C 1
ATOM 1554 O O . PHE A 1 211 ? -8.622 5.389 7.609 1.00 86.81 211 PHE A O 1
ATOM 1561 N N . GLN A 1 212 ? -7.901 5.223 5.515 1.00 84.62 212 GLN A N 1
ATOM 1562 C CA . GLN A 1 212 ? -8.134 6.639 5.195 1.00 84.62 212 GLN A CA 1
ATOM 1563 C C . GLN A 1 212 ? -9.626 7.006 5.222 1.00 84.62 212 GLN A C 1
ATOM 1565 O O . GLN A 1 212 ? -9.983 8.155 5.494 1.00 84.62 212 GLN A O 1
ATOM 1570 N N . LEU A 1 213 ? -10.518 6.036 4.995 1.00 85.38 213 LEU A N 1
ATOM 1571 C CA . LEU A 1 213 ? -11.969 6.248 5.005 1.00 85.38 213 LEU A CA 1
ATOM 1572 C C . LEU A 1 213 ? -12.655 5.875 6.326 1.00 85.38 213 LEU A C 1
ATOM 1574 O O . LEU A 1 213 ? -13.885 5.911 6.387 1.00 85.38 213 LEU A O 1
ATOM 1578 N N . GLY A 1 214 ? -11.911 5.537 7.383 1.00 76.19 214 GLY A N 1
ATOM 1579 C CA . GLY A 1 214 ? -12.520 5.137 8.657 1.00 76.19 214 GLY A CA 1
ATOM 1580 C C . GLY A 1 214 ? -13.083 6.295 9.490 1.00 76.19 214 GLY A C 1
ATOM 1581 O O . GLY A 1 214 ? -14.032 6.104 10.242 1.00 76.19 214 GLY A O 1
ATOM 1582 N N . SER A 1 215 ? -12.580 7.525 9.324 1.00 77.44 215 SER A N 1
ATOM 1583 C CA . SER A 1 215 ? -13.100 8.686 10.068 1.00 77.44 215 SER A CA 1
ATOM 1584 C C . SER A 1 215 ? -14.491 9.111 9.577 1.00 77.44 215 SER A C 1
ATOM 1586 O O . SER A 1 215 ? -14.748 9.133 8.377 1.00 77.44 215 SER A O 1
ATOM 1588 N N . ALA A 1 216 ? -15.392 9.539 10.463 1.00 74.62 216 ALA A N 1
ATOM 1589 C CA . ALA A 1 216 ? -16.668 10.142 10.054 1.00 74.62 216 ALA A CA 1
ATOM 1590 C C . ALA A 1 216 ? -16.513 11.582 9.518 1.00 74.62 216 ALA A C 1
ATOM 1592 O O . ALA A 1 216 ? -17.392 12.084 8.816 1.00 74.62 216 ALA A O 1
ATOM 1593 N N . ILE A 1 217 ? -15.397 12.246 9.836 1.00 81.69 217 ILE A N 1
ATOM 1594 C CA . ILE A 1 217 ? -15.176 13.667 9.565 1.00 81.69 217 ILE A CA 1
ATOM 1595 C C . ILE A 1 217 ? -14.419 13.826 8.245 1.00 81.69 217 ILE A C 1
ATOM 1597 O O . ILE A 1 217 ? -13.269 13.410 8.108 1.00 81.69 217 ILE A O 1
ATOM 1601 N N . ARG A 1 218 ? -15.039 14.499 7.268 1.00 86.81 218 ARG A N 1
ATOM 1602 C CA . ARG A 1 218 ? -14.445 14.734 5.941 1.00 86.81 218 ARG A CA 1
ATOM 1603 C C . ARG A 1 218 ? -13.074 15.414 6.003 1.00 86.81 218 ARG A C 1
ATOM 1605 O O . ARG A 1 218 ? -12.147 14.957 5.347 1.00 86.81 218 ARG A O 1
ATOM 1612 N N . ALA A 1 219 ? -12.944 16.485 6.788 1.00 85.12 219 ALA A N 1
ATOM 1613 C CA . ALA A 1 219 ? -11.685 17.225 6.911 1.00 85.12 219 ALA A CA 1
ATOM 1614 C C . ALA A 1 219 ? -10.545 16.329 7.424 1.00 85.12 219 ALA A C 1
ATOM 1616 O O . ALA A 1 219 ? -9.424 16.402 6.930 1.00 85.12 219 ALA A O 1
ATOM 1617 N N . THR A 1 220 ? -10.856 15.425 8.356 1.00 83.69 220 THR A N 1
ATOM 1618 C CA . THR A 1 220 ? -9.915 14.431 8.874 1.00 83.69 220 THR A CA 1
ATOM 1619 C C . THR A 1 220 ? -9.486 13.444 7.790 1.00 83.69 220 THR A C 1
ATOM 1621 O O . THR A 1 220 ? -8.292 13.208 7.654 1.00 83.69 220 THR A O 1
ATOM 1624 N N . ARG A 1 221 ? -10.414 12.939 6.961 1.00 87.94 221 ARG A N 1
ATOM 1625 C CA . ARG A 1 221 ? -10.077 12.056 5.825 1.00 87.94 221 ARG A CA 1
ATOM 1626 C C . ARG A 1 221 ? -9.155 12.724 4.810 1.00 87.94 221 ARG A C 1
ATOM 1628 O O . ARG A 1 221 ? -8.172 12.118 4.400 1.00 87.94 221 ARG A O 1
ATOM 1635 N N . ILE A 1 222 ? -9.463 13.967 4.422 1.00 89.62 222 ILE A N 1
ATOM 1636 C CA . ILE A 1 222 ? -8.642 14.733 3.471 1.00 89.62 222 ILE A CA 1
ATOM 1637 C C . ILE A 1 222 ? -7.240 14.913 4.044 1.00 89.62 222 ILE A C 1
ATOM 1639 O O . ILE A 1 222 ? -6.261 14.589 3.381 1.00 89.62 222 ILE A O 1
ATOM 1643 N N . ARG A 1 223 ? -7.145 15.376 5.295 1.00 87.12 223 ARG A N 1
ATOM 1644 C CA . ARG A 1 223 ? -5.860 15.579 5.961 1.00 87.12 223 ARG A CA 1
ATOM 1645 C C . ARG A 1 223 ? -5.061 14.284 6.040 1.00 87.12 223 ARG A C 1
ATOM 1647 O O . ARG A 1 223 ? -3.916 14.289 5.626 1.00 87.12 223 ARG A O 1
ATOM 1654 N N . HIS A 1 224 ? -5.654 13.188 6.519 1.00 86.44 224 HIS A N 1
ATOM 1655 C CA . HIS A 1 224 ? -4.961 11.897 6.608 1.00 86.44 224 HIS A CA 1
ATOM 1656 C C . HIS A 1 224 ? -4.482 11.431 5.231 1.00 86.44 224 HIS A C 1
ATOM 1658 O O . HIS A 1 224 ? -3.334 11.029 5.098 1.00 86.44 224 HIS A O 1
ATOM 1664 N N . GLY A 1 225 ? -5.314 11.566 4.194 1.00 89.50 225 GLY A N 1
ATOM 1665 C CA . GLY A 1 225 ? -4.923 11.247 2.822 1.00 89.50 225 GLY A CA 1
ATOM 1666 C C . GLY A 1 225 ? -3.737 12.077 2.322 1.00 89.50 225 GLY A C 1
ATOM 1667 O O . GLY A 1 225 ? -2.786 11.514 1.785 1.00 89.50 225 GLY A O 1
ATOM 1668 N N . LEU A 1 226 ? -3.755 13.396 2.540 1.00 91.19 226 LEU A N 1
ATOM 1669 C CA . LEU A 1 226 ? -2.648 14.286 2.170 1.00 91.19 226 LEU A CA 1
ATOM 1670 C C . LEU A 1 226 ? -1.384 14.021 3.001 1.00 91.19 226 LEU A C 1
ATOM 1672 O O . LEU A 1 226 ? -0.283 14.083 2.462 1.00 91.19 226 LEU A O 1
ATOM 1676 N N . THR A 1 227 ? -1.524 13.684 4.285 1.00 88.69 227 THR A N 1
ATOM 1677 C CA . THR A 1 227 ? -0.404 13.290 5.148 1.00 88.69 227 THR A CA 1
ATOM 1678 C C . THR A 1 227 ? 0.242 12.002 4.654 1.00 88.69 227 THR A C 1
ATOM 1680 O O . THR A 1 227 ? 1.453 11.986 4.456 1.00 88.69 227 THR A O 1
ATOM 1683 N N . THR A 1 228 ? -0.540 10.953 4.376 1.00 89.00 228 THR A N 1
ATOM 1684 C CA . THR A 1 228 ? -0.016 9.700 3.808 1.00 89.00 228 THR A CA 1
ATOM 1685 C C . THR A 1 228 ? 0.678 9.954 2.468 1.00 89.00 228 THR A C 1
ATOM 1687 O O . THR A 1 228 ? 1.765 9.433 2.233 1.00 89.00 228 THR A O 1
ATOM 1690 N N . LEU A 1 229 ? 0.102 10.801 1.607 1.00 92.19 229 LEU A N 1
ATOM 1691 C CA . LEU A 1 229 ? 0.718 11.168 0.331 1.00 92.19 229 LEU A CA 1
ATOM 1692 C C . LEU A 1 229 ? 2.051 11.908 0.527 1.00 92.19 229 LEU A C 1
ATOM 1694 O O . LEU A 1 229 ? 3.024 11.604 -0.154 1.00 92.19 229 LEU A O 1
ATOM 1698 N N . GLY A 1 230 ? 2.123 12.835 1.485 1.00 91.19 230 GLY A N 1
ATOM 1699 C CA . GLY A 1 230 ? 3.357 13.539 1.835 1.00 91.19 230 GLY A CA 1
ATOM 1700 C C . GLY A 1 230 ? 4.435 12.609 2.398 1.00 91.19 230 GLY A C 1
ATOM 1701 O O . GLY A 1 230 ? 5.595 12.715 2.007 1.00 91.19 230 GLY A O 1
ATOM 1702 N N . LEU A 1 231 ? 4.062 11.660 3.263 1.00 88.50 231 LEU A N 1
ATOM 1703 C CA . LEU A 1 231 ? 4.982 10.666 3.832 1.00 88.50 231 LEU A CA 1
ATOM 1704 C C . LEU A 1 231 ? 5.504 9.667 2.788 1.00 88.50 231 LEU A C 1
ATOM 1706 O O . LEU A 1 231 ? 6.633 9.192 2.926 1.00 88.50 231 LEU A O 1
ATOM 1710 N N . LEU A 1 232 ? 4.707 9.385 1.752 1.00 91.19 232 LEU A N 1
ATOM 1711 C CA . LEU A 1 232 ? 5.092 8.603 0.575 1.00 91.19 232 LEU A CA 1
ATOM 1712 C C . LEU A 1 232 ? 6.034 9.398 -0.348 1.00 91.19 232 LEU A C 1
ATOM 1714 O O . LEU A 1 232 ? 7.072 8.885 -0.761 1.00 91.19 232 LEU A O 1
ATOM 1718 N N . LEU A 1 233 ? 5.680 10.649 -0.662 1.00 92.81 233 LEU A N 1
ATOM 1719 C CA . LEU A 1 233 ? 6.413 11.494 -1.608 1.00 92.81 233 LEU A CA 1
ATOM 1720 C C . LEU A 1 233 ? 7.750 11.990 -1.064 1.00 92.81 233 LEU A C 1
ATOM 1722 O O . LEU A 1 233 ? 8.696 12.111 -1.830 1.00 92.81 233 LEU A O 1
ATOM 1726 N N . LEU A 1 234 ? 7.852 12.275 0.234 1.00 92.62 234 LEU A N 1
ATOM 1727 C CA . LEU A 1 234 ? 9.068 12.824 0.835 1.00 92.62 234 LEU A CA 1
ATOM 1728 C C . LEU A 1 234 ? 10.328 11.978 0.546 1.00 92.62 234 LEU A C 1
ATOM 1730 O O . LEU A 1 234 ? 11.266 12.525 -0.038 1.00 92.62 234 LEU A O 1
ATOM 1734 N N . PRO A 1 235 ? 10.392 10.674 0.899 1.00 93.81 235 PRO A N 1
ATOM 1735 C CA . PRO A 1 235 ? 11.542 9.846 0.538 1.00 93.81 235 PRO A CA 1
ATOM 1736 C C . PRO A 1 235 ? 11.724 9.740 -0.972 1.00 93.81 235 PRO A C 1
ATOM 1738 O O . PRO A 1 235 ? 12.843 9.821 -1.466 1.00 93.81 235 PRO A O 1
ATOM 1741 N N . ALA A 1 236 ? 10.632 9.593 -1.721 1.00 94.75 236 ALA A N 1
ATOM 1742 C CA . ALA A 1 236 ? 10.715 9.462 -3.165 1.00 94.75 236 ALA A CA 1
ATOM 1743 C C . ALA A 1 236 ? 11.390 10.675 -3.813 1.00 94.75 236 ALA A C 1
ATOM 1745 O O . ALA A 1 236 ? 12.379 10.517 -4.515 1.00 94.75 236 ALA A O 1
ATOM 1746 N N . VAL A 1 237 ? 10.916 11.887 -3.529 1.00 94.31 237 VAL A N 1
ATOM 1747 C CA . VAL A 1 237 ? 11.459 13.122 -4.106 1.00 94.31 237 VAL A CA 1
ATOM 1748 C C . VAL A 1 237 ? 12.914 13.333 -3.692 1.00 94.31 237 VAL A C 1
ATOM 1750 O O . VAL A 1 237 ? 13.722 13.729 -4.527 1.00 94.31 237 VAL A O 1
ATOM 1753 N N . ILE A 1 238 ? 13.279 13.028 -2.440 1.00 95.19 238 ILE A N 1
ATOM 1754 C CA . ILE A 1 238 ? 14.672 13.132 -1.982 1.00 95.19 238 ILE A CA 1
ATOM 1755 C C . ILE A 1 238 ? 15.573 12.172 -2.766 1.00 95.19 238 ILE A C 1
ATOM 1757 O O . ILE A 1 238 ? 16.606 12.595 -3.284 1.00 95.19 238 ILE A O 1
ATOM 1761 N N . TRP A 1 239 ? 15.199 10.892 -2.866 1.00 96.00 239 TRP A N 1
ATOM 1762 C CA . TRP A 1 239 ? 16.008 9.900 -3.575 1.00 96.00 239 TRP A CA 1
ATOM 1763 C C . TRP A 1 239 ? 16.069 10.184 -5.074 1.00 96.00 239 TRP A C 1
ATOM 1765 O O . TRP A 1 239 ? 17.151 10.318 -5.635 1.00 96.00 239 TRP A O 1
ATOM 1775 N N . VAL A 1 240 ? 14.912 10.334 -5.720 1.00 94.44 240 VAL A N 1
ATOM 1776 C CA . VAL A 1 240 ? 14.794 10.570 -7.165 1.00 94.44 240 VAL A CA 1
ATOM 1777 C C . VAL A 1 240 ? 15.481 11.878 -7.548 1.00 94.44 240 VAL A C 1
ATOM 1779 O O . VAL A 1 240 ? 16.212 11.907 -8.533 1.00 94.44 240 VAL A O 1
ATOM 1782 N N . GLY A 1 241 ? 15.339 12.930 -6.735 1.00 95.00 241 GLY A N 1
ATOM 1783 C CA . GLY A 1 241 ? 16.054 14.192 -6.910 1.00 95.00 241 GLY A CA 1
ATOM 1784 C C . GLY A 1 241 ? 17.572 14.033 -6.806 1.00 95.00 241 GLY A C 1
ATOM 1785 O O . GLY A 1 241 ? 18.296 14.564 -7.642 1.00 95.00 241 GLY A O 1
ATOM 1786 N N . ALA A 1 242 ? 18.074 13.250 -5.845 1.00 95.00 242 ALA A N 1
ATOM 1787 C CA . ALA A 1 242 ? 19.502 12.945 -5.752 1.00 95.00 242 ALA A CA 1
ATOM 1788 C C . ALA A 1 242 ? 20.006 12.169 -6.982 1.00 95.00 242 ALA A C 1
ATOM 1790 O O . ALA A 1 242 ? 21.051 12.504 -7.539 1.00 95.00 242 ALA A O 1
ATOM 1791 N N . VAL A 1 243 ? 19.256 11.168 -7.451 1.00 94.31 243 VAL A N 1
ATOM 1792 C CA . VAL A 1 243 ? 19.578 10.418 -8.677 1.00 94.31 243 VAL A CA 1
ATOM 1793 C C . VAL A 1 243 ? 19.567 11.328 -9.912 1.00 94.31 243 VAL A C 1
ATOM 1795 O O . VAL A 1 243 ? 20.453 11.198 -10.753 1.00 94.31 243 VAL A O 1
ATOM 1798 N N . ALA A 1 244 ? 18.631 12.277 -10.001 1.00 93.81 244 ALA A N 1
ATOM 1799 C CA . ALA A 1 244 ? 18.508 13.228 -11.110 1.00 93.81 244 ALA A CA 1
ATOM 1800 C C . ALA A 1 244 ? 19.726 14.158 -11.270 1.00 93.81 244 ALA A C 1
ATOM 1802 O O . ALA A 1 244 ? 19.963 14.687 -12.351 1.00 93.81 244 ALA A O 1
ATOM 1803 N N . THR A 1 245 ? 20.539 14.341 -10.221 1.00 94.25 245 THR A N 1
ATOM 1804 C CA . THR A 1 245 ? 21.787 15.128 -10.313 1.00 94.25 245 THR A CA 1
ATOM 1805 C C . THR A 1 245 ? 22.931 14.406 -11.029 1.00 94.25 245 THR A C 1
ATOM 1807 O O . THR A 1 245 ? 23.944 15.030 -11.348 1.00 94.25 245 THR A O 1
ATOM 1810 N N . ARG A 1 246 ? 22.800 13.097 -11.287 1.00 91.56 246 ARG A N 1
ATOM 1811 C CA . ARG A 1 246 ? 23.836 12.295 -11.948 1.00 91.56 246 ARG A CA 1
ATOM 1812 C C . ARG A 1 246 ? 23.644 12.279 -13.471 1.00 91.56 246 ARG A C 1
ATOM 1814 O O . ARG A 1 246 ? 22.504 12.258 -13.935 1.00 91.56 246 ARG A O 1
ATOM 1821 N N . PRO A 1 247 ? 24.730 12.217 -14.266 1.00 87.00 247 PRO A N 1
ATOM 1822 C CA . PRO A 1 247 ? 24.626 12.000 -15.708 1.00 87.00 247 PRO A CA 1
ATOM 1823 C C . PRO A 1 247 ? 23.845 10.716 -16.019 1.00 87.00 247 PRO A C 1
ATOM 1825 O O . PRO A 1 247 ? 24.120 9.673 -15.429 1.00 87.00 247 PRO A O 1
ATOM 1828 N N . GLY A 1 248 ? 22.863 10.799 -16.922 1.00 83.00 248 GLY A N 1
ATOM 1829 C CA . GLY A 1 248 ? 21.976 9.672 -17.245 1.00 83.00 248 GLY A CA 1
ATOM 1830 C C . GLY A 1 248 ? 20.960 9.318 -16.148 1.00 83.00 248 GLY A C 1
ATOM 1831 O O . GLY A 1 248 ? 20.343 8.260 -16.217 1.00 83.00 248 GLY A O 1
ATOM 1832 N N . GLY A 1 249 ? 20.806 10.172 -15.130 1.00 86.69 249 GLY A N 1
ATOM 1833 C CA . GLY A 1 249 ? 19.788 10.039 -14.092 1.00 86.69 249 GLY A CA 1
ATOM 1834 C C . GLY A 1 249 ? 18.384 10.431 -14.560 1.00 86.69 249 GLY A C 1
ATOM 1835 O O . GLY A 1 249 ? 18.128 10.664 -15.741 1.00 86.69 249 GLY A O 1
ATOM 1836 N N . TYR A 1 250 ? 17.463 10.509 -13.602 1.00 91.88 250 TYR A N 1
ATOM 1837 C CA . TYR A 1 250 ? 16.076 10.887 -13.859 1.00 91.88 250 TYR A CA 1
ATOM 1838 C C . TYR A 1 250 ? 15.931 12.348 -14.302 1.00 91.88 250 TYR A C 1
ATOM 1840 O O . TYR A 1 250 ? 16.714 13.215 -13.919 1.00 91.88 250 TYR A O 1
ATOM 1848 N N . ASP A 1 251 ? 14.886 12.630 -15.074 1.00 90.12 251 ASP A N 1
ATOM 1849 C CA . ASP A 1 251 ? 14.529 13.981 -15.492 1.00 90.12 251 ASP A CA 1
ATOM 1850 C C . ASP A 1 251 ? 13.577 14.666 -14.495 1.00 90.12 251 ASP A C 1
ATOM 1852 O O . ASP A 1 251 ? 13.054 14.064 -13.551 1.00 90.12 251 ASP A O 1
ATOM 1856 N N . ALA A 1 252 ? 13.320 15.958 -14.721 1.00 90.06 252 ALA A N 1
ATOM 1857 C CA . ALA A 1 252 ? 12.394 16.723 -13.890 1.00 90.06 252 ALA A CA 1
ATOM 1858 C C . ALA A 1 252 ? 10.967 16.147 -13.918 1.00 90.06 252 ALA A C 1
ATOM 1860 O O . ALA A 1 252 ? 10.255 16.259 -12.921 1.00 90.06 252 ALA A O 1
ATOM 1861 N N . THR A 1 253 ? 10.547 15.513 -15.022 1.00 91.19 253 THR A N 1
ATOM 1862 C CA . THR A 1 253 ? 9.214 14.899 -15.105 1.00 91.19 253 THR A CA 1
ATOM 1863 C C . THR A 1 253 ? 9.099 13.716 -14.150 1.00 91.19 253 THR A C 1
ATOM 1865 O O . THR A 1 253 ? 8.135 13.653 -13.396 1.00 91.19 253 THR A O 1
ATOM 1868 N N . THR A 1 254 ? 10.115 12.858 -14.066 1.00 90.81 254 THR A N 1
ATOM 1869 C CA . THR A 1 254 ? 10.151 11.736 -13.120 1.00 90.81 254 THR A CA 1
ATOM 1870 C C . THR A 1 254 ? 10.218 12.223 -11.671 1.00 90.81 254 THR A C 1
ATOM 1872 O O . THR A 1 254 ? 9.485 11.715 -10.830 1.00 90.81 254 THR A O 1
ATOM 1875 N N . VAL A 1 255 ? 11.028 13.247 -11.361 1.00 90.56 255 VAL A N 1
ATOM 1876 C CA . VAL A 1 255 ? 11.106 13.835 -10.002 1.00 90.56 255 VAL A CA 1
ATOM 1877 C C . VAL A 1 255 ? 9.751 14.385 -9.548 1.00 90.56 255 VAL A C 1
ATOM 1879 O O . VAL A 1 255 ? 9.366 14.218 -8.391 1.00 90.56 255 VAL A O 1
ATOM 1882 N N . LEU A 1 256 ? 9.020 15.025 -10.461 1.00 90.38 256 LEU A N 1
ATOM 1883 C CA . LEU A 1 256 ? 7.703 15.602 -10.200 1.00 90.38 256 LEU A CA 1
ATOM 1884 C C . LEU A 1 256 ? 6.553 14.592 -10.346 1.00 90.38 256 LEU A C 1
ATOM 1886 O O . LEU A 1 256 ? 5.402 14.978 -10.150 1.00 90.38 256 LEU A O 1
ATOM 1890 N N . MET A 1 257 ? 6.845 13.321 -10.653 1.00 92.94 257 MET A N 1
ATOM 1891 C CA . MET A 1 257 ? 5.852 12.270 -10.917 1.00 92.94 257 MET A CA 1
ATOM 1892 C C . MET A 1 257 ? 4.900 12.646 -12.066 1.00 92.94 257 MET A C 1
ATOM 1894 O O . MET A 1 257 ? 3.688 12.529 -11.944 1.00 92.94 257 MET A O 1
ATOM 1898 N N . LEU A 1 258 ? 5.432 13.174 -13.165 1.00 92.44 258 LEU A N 1
ATOM 1899 C CA . LEU A 1 258 ? 4.692 13.650 -14.339 1.00 92.44 258 LEU A CA 1
ATOM 1900 C C . LEU A 1 258 ? 5.074 12.905 -15.628 1.00 92.44 258 LEU A C 1
ATOM 1902 O O . LEU A 1 258 ? 4.701 13.351 -16.716 1.00 92.44 258 LEU A O 1
ATOM 1906 N N . ASN A 1 259 ? 5.815 11.796 -15.543 1.00 91.06 259 ASN A N 1
ATOM 1907 C CA . ASN A 1 259 ? 6.299 11.084 -16.724 1.00 91.06 259 ASN A CA 1
ATOM 1908 C C . ASN A 1 259 ? 5.142 10.491 -17.545 1.00 91.06 259 ASN A C 1
ATOM 1910 O O . ASN A 1 259 ? 5.124 10.605 -18.764 1.00 91.06 259 ASN A O 1
ATOM 1914 N N . GLY A 1 260 ? 4.109 9.948 -16.909 1.00 85.88 260 GLY A N 1
ATOM 1915 C CA . GLY A 1 260 ? 2.940 9.412 -17.607 1.00 85.88 260 GLY A CA 1
ATOM 1916 C C . GLY A 1 260 ? 2.126 10.464 -18.371 1.00 85.88 260 GLY A C 1
ATOM 1917 O O . GLY A 1 260 ? 1.372 10.104 -19.272 1.00 85.88 260 GLY A O 1
ATOM 1918 N N . ALA A 1 261 ? 2.261 11.750 -18.028 1.00 86.12 261 ALA A N 1
ATOM 1919 C CA . ALA A 1 261 ? 1.559 12.850 -18.693 1.00 86.12 261 ALA A CA 1
ATOM 1920 C C . ALA A 1 261 ? 2.428 13.611 -19.708 1.00 86.12 261 ALA A C 1
ATOM 1922 O O . ALA A 1 261 ? 1.911 14.062 -20.727 1.00 86.12 261 ALA A O 1
ATOM 1923 N N . LEU A 1 262 ? 3.719 13.793 -19.411 1.00 88.38 262 LEU A N 1
ATOM 1924 C CA . LEU A 1 262 ? 4.632 14.674 -20.156 1.00 88.38 262 LEU A CA 1
ATOM 1925 C C . LEU A 1 262 ? 5.916 13.974 -20.630 1.00 88.38 262 LEU A C 1
ATOM 1927 O O . LEU A 1 262 ? 6.755 14.606 -21.271 1.00 88.38 262 LEU A O 1
ATOM 1931 N N . GLY A 1 263 ? 6.104 12.711 -20.260 1.00 81.31 263 GLY A N 1
ATOM 1932 C CA . GLY A 1 263 ? 7.320 11.941 -20.484 1.00 81.31 263 GLY A CA 1
ATOM 1933 C C . GLY A 1 263 ? 7.327 11.152 -21.791 1.00 81.31 263 GLY A C 1
ATOM 1934 O O . GLY A 1 263 ? 6.697 11.535 -22.779 1.00 81.31 263 GLY A O 1
ATOM 1935 N N . SER A 1 264 ? 8.098 10.065 -21.835 1.00 82.44 264 SER A N 1
ATOM 1936 C CA . SER A 1 264 ? 8.287 9.278 -23.061 1.00 82.44 264 SER A CA 1
ATOM 1937 C C . SER A 1 264 ? 7.065 8.463 -23.462 1.00 82.44 264 SER A C 1
ATOM 1939 O O . SER A 1 264 ? 6.421 7.818 -22.640 1.00 82.44 264 SER A O 1
ATOM 1941 N N . ALA A 1 265 ? 6.845 8.385 -24.776 1.00 84.06 265 ALA A N 1
ATOM 1942 C CA . ALA A 1 265 ? 5.897 7.460 -25.399 1.00 84.06 265 ALA A CA 1
ATOM 1943 C C . ALA A 1 265 ? 6.453 6.030 -25.567 1.00 84.06 265 ALA A C 1
ATOM 1945 O O . ALA A 1 265 ? 5.784 5.172 -26.133 1.00 84.06 265 ALA A O 1
ATOM 1946 N N . THR A 1 266 ? 7.678 5.769 -25.107 1.00 85.69 266 THR A N 1
ATOM 1947 C CA . THR A 1 266 ? 8.354 4.466 -25.160 1.00 85.69 266 THR A CA 1
ATOM 1948 C C . THR A 1 266 ? 8.982 4.158 -23.810 1.00 85.69 266 THR A C 1
ATOM 1950 O O . THR A 1 266 ? 9.357 5.072 -23.079 1.00 85.69 266 THR A O 1
ATOM 1953 N N . TRP A 1 267 ? 9.146 2.875 -23.495 1.00 87.50 267 TRP A N 1
ATOM 1954 C CA . TRP A 1 267 ? 9.806 2.469 -22.260 1.00 87.50 267 TRP A CA 1
ATOM 1955 C C . TRP A 1 267 ? 11.271 2.928 -22.231 1.00 87.50 267 TRP A C 1
ATOM 1957 O O . TRP A 1 267 ? 12.048 2.619 -23.133 1.00 87.50 267 TRP A O 1
ATOM 1967 N N . ASP A 1 268 ? 11.643 3.658 -21.183 1.00 88.81 268 ASP A N 1
ATOM 1968 C CA . ASP A 1 268 ? 13.013 4.069 -20.877 1.00 88.81 268 ASP A CA 1
ATOM 1969 C C . ASP A 1 268 ? 13.184 4.249 -19.356 1.00 88.81 268 ASP A C 1
ATOM 1971 O O . ASP A 1 268 ? 12.292 3.909 -18.574 1.00 88.81 268 ASP A O 1
ATOM 1975 N N . VAL A 1 269 ? 14.327 4.789 -18.922 1.00 86.50 269 VAL A N 1
ATOM 1976 C CA . VAL A 1 269 ? 14.664 4.999 -17.501 1.00 86.50 269 VAL A CA 1
ATOM 1977 C C . VAL A 1 269 ? 13.571 5.763 -16.735 1.00 86.50 269 VAL A C 1
ATOM 1979 O O . VAL A 1 269 ? 13.369 5.511 -15.550 1.00 86.50 269 VAL A O 1
ATOM 1982 N N . ARG A 1 270 ? 12.802 6.644 -17.385 1.00 86.69 270 ARG A N 1
ATOM 1983 C CA . ARG A 1 270 ? 11.746 7.439 -16.732 1.00 86.69 270 ARG A CA 1
ATOM 1984 C C . ARG A 1 270 ? 10.538 6.599 -16.320 1.00 86.69 270 ARG A C 1
ATOM 1986 O O . ARG A 1 270 ? 9.833 6.941 -15.373 1.00 86.69 270 ARG A O 1
ATOM 1993 N N . TRP A 1 271 ? 10.327 5.462 -16.980 1.00 89.94 271 TRP A N 1
ATOM 1994 C CA . TRP A 1 271 ? 9.248 4.530 -16.657 1.00 89.94 271 TRP A CA 1
ATOM 1995 C C . TRP A 1 271 ? 9.575 3.588 -15.495 1.00 89.94 271 TRP A C 1
ATOM 1997 O O . TRP A 1 271 ? 8.668 2.938 -14.983 1.00 89.94 271 TRP A O 1
ATOM 2007 N N . GLN A 1 272 ? 10.816 3.557 -14.996 1.00 92.75 272 GLN A N 1
ATOM 2008 C CA . GLN A 1 272 ? 11.220 2.694 -13.872 1.00 92.75 272 GLN A CA 1
ATOM 2009 C C . GLN A 1 272 ? 10.359 2.898 -12.609 1.00 92.75 272 GLN A C 1
ATOM 2011 O O . GLN A 1 272 ? 10.115 1.947 -11.860 1.00 92.75 272 GLN A O 1
ATOM 2016 N N . LEU A 1 273 ? 9.849 4.120 -12.400 1.00 93.31 273 LEU A N 1
ATOM 2017 C CA . LEU A 1 273 ? 9.050 4.520 -11.234 1.00 93.31 273 LEU A CA 1
ATOM 2018 C C . LEU A 1 273 ? 7.543 4.663 -11.519 1.00 93.31 273 LEU A C 1
ATOM 2020 O O . LEU A 1 273 ? 6.820 5.270 -10.725 1.00 93.31 273 LEU A O 1
ATOM 2024 N N . TRP A 1 274 ? 7.046 4.075 -12.615 1.00 95.06 274 TRP A N 1
ATOM 2025 C CA . TRP A 1 274 ? 5.637 4.168 -13.031 1.00 95.06 274 TRP A CA 1
ATOM 2026 C C . TRP A 1 274 ? 4.644 3.798 -11.919 1.00 95.06 274 TRP A C 1
ATOM 2028 O O . TRP A 1 274 ? 3.599 4.432 -11.790 1.00 95.06 274 TRP A O 1
ATOM 2038 N N . PHE A 1 275 ? 4.958 2.782 -11.102 1.00 95.94 275 PHE A N 1
ATOM 2039 C CA . PHE A 1 275 ? 4.061 2.304 -10.048 1.00 95.94 275 PHE A CA 1
ATOM 2040 C C . PHE A 1 275 ? 3.869 3.381 -8.986 1.00 95.94 275 PHE A C 1
ATOM 2042 O O . PHE A 1 275 ? 2.746 3.609 -8.536 1.00 95.94 275 PHE A O 1
ATOM 2049 N N . LEU A 1 276 ? 4.954 4.057 -8.604 1.00 95.44 276 LEU A N 1
ATOM 2050 C CA . LEU A 1 276 ? 4.900 5.130 -7.624 1.00 95.44 276 LEU A CA 1
ATOM 2051 C C . LEU A 1 276 ? 4.130 6.333 -8.168 1.00 95.44 276 LEU A C 1
ATOM 2053 O O . LEU A 1 276 ? 3.266 6.855 -7.466 1.00 95.44 276 LEU A O 1
ATOM 2057 N N . GLU A 1 277 ? 4.402 6.738 -9.410 1.00 95.62 277 GLU A N 1
ATOM 2058 C CA . GLU A 1 277 ? 3.660 7.817 -10.062 1.00 95.62 277 GLU A CA 1
ATOM 2059 C C . GLU A 1 277 ? 2.158 7.498 -10.112 1.00 95.62 277 GLU A C 1
ATOM 2061 O O . GLU A 1 277 ? 1.330 8.295 -9.660 1.00 95.62 277 GLU A O 1
ATOM 2066 N N . ALA A 1 278 ? 1.797 6.304 -10.589 1.00 96.81 278 ALA A N 1
ATOM 2067 C CA . ALA A 1 278 ? 0.412 5.865 -10.655 1.00 96.81 278 ALA A CA 1
ATOM 2068 C C . ALA A 1 278 ? -0.237 5.860 -9.265 1.00 96.81 278 ALA A C 1
ATOM 2070 O O . ALA A 1 278 ? -1.334 6.395 -9.096 1.00 96.81 278 ALA A O 1
ATOM 2071 N N . LEU A 1 279 ? 0.443 5.310 -8.256 1.00 96.62 279 LEU A N 1
ATOM 2072 C CA . LEU A 1 279 ? -0.049 5.266 -6.882 1.00 96.62 279 LEU A CA 1
ATOM 2073 C C . LEU A 1 279 ? -0.320 6.673 -6.331 1.00 96.62 279 LEU A C 1
ATOM 2075 O O . LEU A 1 279 ? -1.392 6.904 -5.773 1.00 96.62 279 LEU A O 1
ATOM 2079 N N . VAL A 1 280 ? 0.607 7.616 -6.522 1.00 96.19 280 VAL A N 1
ATOM 2080 C CA . VAL A 1 280 ? 0.473 9.012 -6.074 1.00 96.19 280 VAL A CA 1
ATOM 2081 C C . VAL A 1 280 ? -0.759 9.667 -6.694 1.00 96.19 280 VAL A C 1
ATOM 2083 O O . VAL A 1 280 ? -1.599 10.206 -5.968 1.00 96.19 280 VAL A O 1
ATOM 2086 N N . TRP A 1 281 ? -0.917 9.585 -8.016 1.00 97.19 281 TRP A N 1
ATOM 2087 C CA . TRP A 1 281 ? -2.039 10.221 -8.709 1.00 97.19 281 TRP A CA 1
ATOM 2088 C C . TRP A 1 281 ? -3.379 9.554 -8.424 1.00 97.19 281 TRP A C 1
ATOM 2090 O O . TRP A 1 281 ? -4.385 10.246 -8.262 1.00 97.19 281 TRP A O 1
ATOM 2100 N N . ILE A 1 282 ? -3.409 8.225 -8.316 1.00 97.69 282 ILE A N 1
ATOM 2101 C CA . ILE A 1 282 ? -4.624 7.493 -7.953 1.00 97.69 282 ILE A CA 1
ATOM 2102 C C . ILE A 1 282 ? -5.043 7.846 -6.522 1.00 97.69 282 ILE A C 1
ATOM 2104 O O . ILE A 1 282 ? -6.218 8.130 -6.287 1.00 97.69 282 ILE A O 1
ATOM 2108 N N . MET A 1 283 ? -4.104 7.893 -5.570 1.00 95.94 283 MET A N 1
ATOM 2109 C CA . MET A 1 283 ? -4.392 8.301 -4.192 1.00 95.94 283 MET A CA 1
ATOM 2110 C C . MET A 1 283 ? -4.860 9.754 -4.118 1.00 95.94 283 MET A C 1
ATOM 2112 O O . MET A 1 283 ? -5.847 10.039 -3.439 1.00 95.94 283 MET A O 1
ATOM 2116 N N . LEU A 1 284 ? -4.209 10.667 -4.842 1.00 96.69 284 LEU A N 1
ATOM 2117 C CA . LEU A 1 284 ? -4.626 12.065 -4.917 1.00 96.69 284 LEU A CA 1
ATOM 2118 C C . LEU A 1 284 ? -6.038 12.195 -5.506 1.00 96.69 284 LEU A C 1
ATOM 2120 O O . LEU A 1 284 ? -6.874 12.905 -4.946 1.00 96.69 284 LEU A O 1
ATOM 2124 N N . GLY A 1 285 ? -6.338 11.456 -6.577 1.00 97.38 285 GLY A N 1
ATOM 2125 C CA . GLY A 1 285 ? -7.674 11.374 -7.165 1.00 97.38 285 GLY A CA 1
ATOM 2126 C C . GLY A 1 285 ? -8.712 10.821 -6.186 1.00 97.38 285 GLY A C 1
ATOM 2127 O O . GLY A 1 285 ? -9.793 11.391 -6.044 1.00 97.38 285 GLY A O 1
ATOM 2128 N N . ALA A 1 286 ? -8.379 9.767 -5.438 1.00 96.88 286 ALA A N 1
ATOM 2129 C CA . ALA A 1 286 ? -9.255 9.194 -4.419 1.00 96.88 286 ALA A CA 1
ATOM 2130 C C . ALA A 1 286 ? -9.541 10.184 -3.273 1.00 96.88 286 ALA A C 1
ATOM 2132 O O . ALA A 1 286 ? -10.691 10.316 -2.845 1.00 96.88 286 ALA A O 1
ATOM 2133 N N . VAL A 1 287 ? -8.527 10.932 -2.819 1.00 95.19 287 VAL A N 1
ATOM 2134 C CA . VAL A 1 287 ? -8.683 12.019 -1.837 1.00 95.19 287 VAL A CA 1
ATOM 2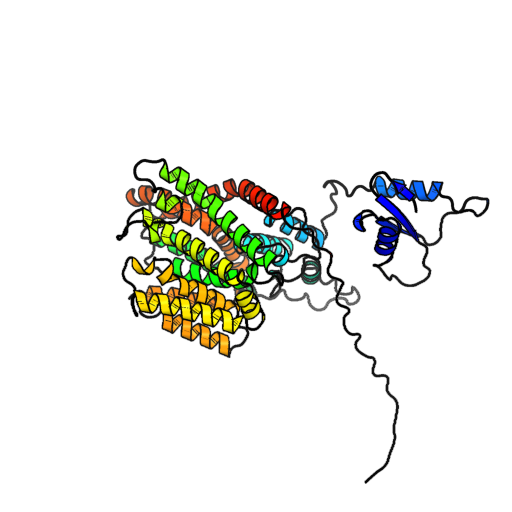135 C C . VAL A 1 287 ? -9.555 13.143 -2.400 1.00 95.19 287 VAL A C 1
ATOM 2137 O O . VAL A 1 287 ? -10.460 13.614 -1.708 1.00 95.19 287 VAL A O 1
ATOM 2140 N N . ALA A 1 288 ? -9.348 13.538 -3.657 1.00 96.88 288 ALA A N 1
ATOM 2141 C CA . ALA A 1 288 ? -10.150 14.561 -4.322 1.00 96.88 288 ALA A CA 1
ATOM 2142 C C . ALA A 1 288 ? -11.627 14.149 -4.438 1.00 96.88 288 ALA A C 1
ATOM 2144 O O . ALA A 1 288 ? -12.513 14.947 -4.126 1.00 96.88 288 ALA A O 1
ATOM 2145 N N . LEU A 1 289 ? -11.910 12.887 -4.786 1.00 95.75 289 LEU A N 1
ATOM 2146 C CA . LEU A 1 289 ? -13.274 12.351 -4.832 1.00 95.75 289 LEU A CA 1
ATOM 2147 C C . LEU A 1 289 ? -13.979 12.500 -3.480 1.00 95.75 289 LEU A 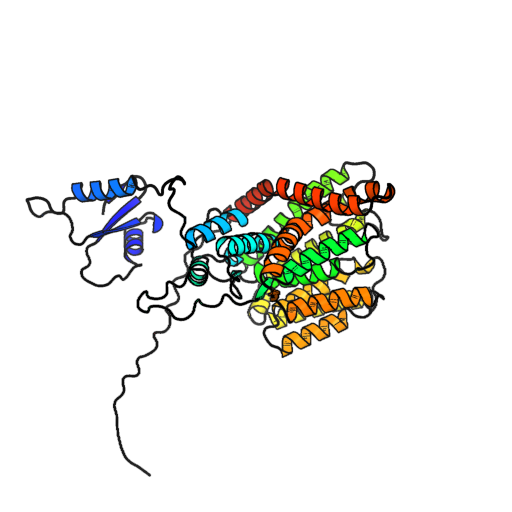C 1
ATOM 2149 O O . LEU A 1 289 ? -15.096 13.010 -3.418 1.00 95.75 289 LEU A O 1
ATOM 2153 N N . VAL A 1 290 ? -13.329 12.113 -2.378 1.00 91.00 290 VAL A N 1
ATOM 2154 C CA . VAL A 1 290 ? -13.934 12.222 -1.037 1.00 91.00 290 VAL A CA 1
ATOM 2155 C C . VAL A 1 290 ? -13.888 13.638 -0.457 1.00 91.00 290 VAL A C 1
ATOM 2157 O O . VAL A 1 290 ? -14.567 13.911 0.536 1.00 91.00 290 VAL A O 1
ATOM 2160 N N . ALA A 1 291 ? -13.139 14.561 -1.065 1.00 93.69 291 ALA A N 1
ATOM 2161 C CA . ALA A 1 291 ? -13.165 15.974 -0.700 1.00 93.69 291 ALA A CA 1
ATOM 2162 C C . ALA A 1 291 ? -14.470 16.656 -1.148 1.00 93.69 291 ALA A C 1
ATOM 2164 O O . ALA A 1 291 ? -14.997 17.533 -0.447 1.00 93.69 291 ALA A O 1
ATOM 2165 N N . VAL A 1 292 ? -15.049 16.208 -2.267 1.00 96.44 292 VAL A N 1
ATOM 2166 C CA . VAL A 1 292 ? -16.322 16.725 -2.784 1.00 96.44 292 VAL A CA 1
ATOM 2167 C C . VAL A 1 292 ? -17.464 16.371 -1.815 1.00 96.44 292 VAL A C 1
ATOM 2169 O O . VAL A 1 292 ? -17.729 15.191 -1.577 1.00 96.44 292 VAL A O 1
ATOM 2172 N N . PRO A 1 293 ? -18.206 17.354 -1.257 1.00 94.62 293 PRO A N 1
ATOM 2173 C CA . PRO A 1 293 ? -19.205 17.085 -0.218 1.00 94.62 293 PRO A CA 1
ATOM 2174 C C . PRO A 1 293 ? -20.340 16.152 -0.667 1.00 94.62 293 PRO A C 1
ATOM 2176 O O . PRO A 1 293 ? -20.850 15.367 0.132 1.00 94.62 293 PRO A O 1
ATOM 2179 N N . ALA A 1 294 ? -20.755 16.222 -1.934 1.00 96.69 294 ALA A N 1
ATOM 2180 C CA . ALA A 1 294 ? -21.775 15.329 -2.481 1.00 96.69 294 ALA A CA 1
ATOM 2181 C C . ALA A 1 294 ? -21.294 13.869 -2.519 1.00 96.69 294 ALA A C 1
ATOM 2183 O O . ALA A 1 294 ? -21.988 12.988 -2.011 1.00 96.69 294 ALA A O 1
ATOM 2184 N N . LEU A 1 295 ? -20.085 13.640 -3.035 1.00 96.06 295 LEU A N 1
ATOM 2185 C CA . LEU A 1 295 ? -19.470 12.317 -3.137 1.00 96.06 295 LEU A CA 1
ATOM 2186 C C . LEU A 1 295 ? -19.122 11.747 -1.761 1.00 96.06 295 LEU A C 1
ATOM 2188 O O . LEU A 1 295 ? -19.413 10.588 -1.498 1.00 96.06 295 LEU A O 1
ATOM 2192 N N . HIS A 1 296 ? -18.625 12.574 -0.838 1.00 93.62 296 HIS A N 1
ATOM 2193 C CA . HIS A 1 296 ? -18.415 12.177 0.555 1.00 93.62 296 HIS A CA 1
ATOM 2194 C C . HIS A 1 296 ? -19.705 11.669 1.213 1.00 93.62 296 HIS A C 1
ATOM 2196 O O . HIS A 1 296 ? -19.715 10.635 1.878 1.00 93.62 296 HIS A O 1
ATOM 2202 N N . ARG A 1 297 ? -20.824 12.383 1.023 1.00 93.38 297 ARG A N 1
ATOM 2203 C CA . ARG A 1 297 ? -22.125 11.950 1.554 1.00 93.38 297 ARG A CA 1
ATOM 2204 C C . ARG A 1 297 ? -22.613 10.660 0.895 1.00 93.38 297 ARG A C 1
ATOM 2206 O O . ARG A 1 297 ? -23.255 9.863 1.573 1.00 93.38 297 ARG A O 1
ATOM 2213 N N . TRP A 1 298 ? -22.350 10.460 -0.395 1.00 95.88 298 TRP A N 1
ATOM 2214 C CA . TRP A 1 298 ? -22.697 9.218 -1.086 1.00 95.88 298 TRP A CA 1
ATOM 2215 C C . TRP A 1 298 ? -21.865 8.041 -0.575 1.00 95.88 298 TRP A C 1
ATOM 2217 O O . TRP A 1 298 ? -22.449 7.035 -0.174 1.00 95.88 298 TRP A O 1
ATOM 2227 N N . GLU A 1 299 ? -20.545 8.203 -0.482 1.00 95.06 299 GLU A N 1
ATOM 2228 C CA . GLU A 1 299 ? -19.633 7.196 0.064 1.00 95.06 299 GLU A CA 1
ATOM 2229 C C . GLU A 1 299 ? -20.055 6.768 1.471 1.00 95.06 299 GLU A C 1
ATOM 2231 O O . GLU A 1 299 ? -20.129 5.577 1.748 1.00 95.06 299 GLU A O 1
ATOM 2236 N N . ARG A 1 300 ? -20.457 7.712 2.330 1.00 91.94 300 ARG A N 1
ATOM 2237 C CA . ARG A 1 300 ? -20.941 7.385 3.678 1.00 91.94 300 ARG A CA 1
ATOM 2238 C C . ARG A 1 300 ? -22.274 6.641 3.705 1.00 91.94 300 ARG A C 1
ATOM 2240 O O . ARG A 1 300 ? -22.501 5.849 4.613 1.00 91.94 300 ARG A O 1
ATOM 2247 N N . ARG A 1 301 ? -23.180 6.932 2.768 1.00 94.25 301 ARG A N 1
ATOM 2248 C CA . ARG A 1 301 ? -24.511 6.301 2.710 1.00 94.25 301 ARG A CA 1
ATOM 2249 C C . ARG A 1 301 ? -24.464 4.909 2.097 1.00 94.25 301 ARG A C 1
ATOM 2251 O O . ARG A 1 301 ? -25.205 4.036 2.527 1.00 94.25 301 ARG A O 1
ATOM 2258 N N . SER A 1 302 ? -23.626 4.716 1.083 1.00 95.38 302 SER A N 1
ATOM 2259 C CA . SER A 1 302 ? -23.456 3.438 0.397 1.00 95.38 302 SER A CA 1
ATOM 2260 C C . SER A 1 302 ? -21.979 3.225 0.054 1.00 95.38 302 SER A C 1
ATOM 2262 O O . SER A 1 302 ? -21.579 3.451 -1.090 1.00 95.38 302 SER A O 1
ATOM 2264 N N . PRO A 1 303 ? -21.151 2.781 1.024 1.00 95.69 303 PRO A N 1
ATOM 2265 C CA . PRO A 1 303 ? -19.715 2.606 0.804 1.00 95.69 303 PRO A CA 1
ATOM 2266 C C . PRO A 1 303 ? -19.405 1.628 -0.331 1.00 95.69 303 PRO A C 1
ATOM 2268 O O . PRO A 1 303 ? -18.541 1.895 -1.164 1.00 95.69 303 PRO A O 1
ATOM 2271 N N . PHE A 1 304 ? -20.147 0.518 -0.399 1.00 97.62 304 PHE A N 1
ATOM 2272 C CA . PHE A 1 304 ? -19.998 -0.471 -1.465 1.00 97.62 304 PHE A CA 1
ATOM 2273 C C . PHE A 1 304 ? -20.455 0.075 -2.824 1.00 97.62 304 PHE A C 1
ATOM 2275 O O . PHE A 1 304 ? -19.731 -0.053 -3.806 1.00 97.62 304 PHE A O 1
ATOM 2282 N N . GLY A 1 305 ? -21.627 0.722 -2.891 1.00 97.75 305 GLY A N 1
ATOM 2283 C CA . GLY A 1 305 ? -22.147 1.278 -4.146 1.00 97.75 305 GLY A CA 1
ATOM 2284 C C . GLY A 1 305 ? -21.265 2.395 -4.709 1.00 97.75 305 GLY A C 1
ATOM 2285 O O . GLY A 1 305 ? -21.048 2.457 -5.915 1.00 97.75 305 GLY A O 1
ATOM 2286 N N . PHE A 1 306 ? -20.701 3.231 -3.836 1.00 98.06 306 PHE A N 1
ATOM 2287 C CA . PHE A 1 306 ? -19.724 4.246 -4.219 1.00 98.06 306 PHE A CA 1
ATOM 2288 C C . PHE A 1 306 ? -18.443 3.619 -4.784 1.00 98.06 306 PHE A C 1
ATOM 2290 O O . PHE A 1 306 ? -18.024 3.977 -5.882 1.00 98.06 306 PHE A O 1
ATOM 2297 N N . ALA A 1 307 ? -17.846 2.650 -4.080 1.00 98.31 307 ALA A N 1
ATOM 2298 C CA . ALA A 1 307 ? -16.639 1.969 -4.553 1.00 98.31 307 ALA A CA 1
ATOM 2299 C C . ALA A 1 307 ? -16.874 1.227 -5.883 1.00 98.31 307 ALA A C 1
ATOM 2301 O O . ALA A 1 307 ? -16.004 1.228 -6.751 1.00 98.31 307 ALA A O 1
ATOM 2302 N N . LEU A 1 308 ? -18.068 0.656 -6.080 1.00 98.62 308 LEU A N 1
ATOM 2303 C CA . LEU A 1 308 ? -18.446 0.003 -7.332 1.00 98.62 308 LEU A CA 1
ATOM 2304 C C . LEU A 1 308 ? -18.535 1.010 -8.484 1.00 98.62 308 LEU A C 1
ATOM 2306 O O . LEU A 1 308 ? -18.086 0.712 -9.586 1.00 98.62 308 LEU A O 1
ATOM 2310 N N . ALA A 1 309 ? -19.059 2.213 -8.235 1.00 98.50 309 ALA A N 1
ATOM 2311 C CA . ALA A 1 309 ? -19.088 3.278 -9.233 1.00 98.50 309 ALA A CA 1
ATOM 2312 C C . ALA A 1 309 ? -17.683 3.796 -9.579 1.00 98.50 309 ALA A C 1
ATOM 2314 O O . ALA A 1 309 ? -17.394 4.039 -10.749 1.00 98.50 309 ALA A O 1
ATOM 2315 N N . VAL A 1 310 ? -16.792 3.916 -8.586 1.00 98.50 310 VAL A N 1
ATOM 2316 C CA . VAL A 1 310 ? -15.376 4.256 -8.814 1.00 98.50 310 VAL A CA 1
ATOM 2317 C C . VAL A 1 310 ? -14.698 3.187 -9.674 1.00 98.50 310 VAL A C 1
ATOM 2319 O O . VAL A 1 310 ? -14.016 3.529 -10.640 1.00 98.50 310 VAL A O 1
ATOM 2322 N N . LEU A 1 311 ? -14.929 1.902 -9.382 1.00 98.75 311 LEU A N 1
ATOM 2323 C CA . LEU A 1 311 ? -14.431 0.801 -10.207 1.00 98.75 311 LEU A CA 1
ATOM 2324 C C . LEU A 1 311 ? -14.994 0.854 -11.627 1.00 98.75 311 LEU A C 1
ATOM 2326 O O . LEU A 1 311 ? -14.225 0.743 -12.574 1.00 98.75 311 LEU A O 1
ATOM 2330 N N . ALA A 1 312 ? -16.303 1.051 -11.787 1.00 98.69 312 ALA A N 1
ATOM 2331 C CA . ALA A 1 312 ? -16.936 1.138 -13.098 1.00 98.69 312 ALA A CA 1
ATOM 2332 C C . ALA A 1 312 ? -16.356 2.290 -13.933 1.00 98.69 312 ALA A C 1
ATOM 2334 O O . ALA A 1 312 ? -16.061 2.101 -15.110 1.00 98.69 312 ALA A O 1
ATOM 2335 N N . ALA A 1 313 ? -16.123 3.456 -13.323 1.00 98.50 313 ALA A N 1
ATOM 2336 C CA . ALA A 1 313 ? -15.496 4.592 -13.993 1.00 98.50 313 ALA A CA 1
ATOM 2337 C C . ALA A 1 313 ? -14.041 4.297 -14.398 1.00 98.50 313 ALA A C 1
ATOM 2339 O O . ALA A 1 313 ? -13.662 4.548 -15.540 1.00 98.50 313 ALA A O 1
ATOM 2340 N N . ALA A 1 314 ? -13.233 3.725 -13.498 1.00 98.38 314 ALA A N 1
ATOM 2341 C CA . ALA A 1 314 ? -11.846 3.363 -13.797 1.00 98.38 314 ALA A CA 1
ATOM 2342 C C . ALA A 1 314 ? -11.751 2.263 -14.873 1.00 98.38 314 ALA A C 1
ATOM 2344 O O . ALA A 1 314 ? -10.930 2.353 -15.785 1.00 98.38 314 ALA A O 1
ATOM 2345 N N . ALA A 1 315 ? -12.625 1.255 -14.805 1.00 98.25 315 ALA A N 1
ATOM 2346 C CA . ALA A 1 315 ? -12.727 0.197 -15.803 1.00 98.25 315 ALA A CA 1
ATOM 2347 C C . ALA A 1 315 ? -13.170 0.748 -17.164 1.00 98.25 315 ALA A C 1
ATOM 2349 O O . ALA A 1 315 ? -12.590 0.374 -18.177 1.00 98.25 315 ALA A O 1
ATOM 2350 N N . LEU A 1 316 ? -14.132 1.677 -17.200 1.00 98.12 316 LEU A N 1
ATOM 2351 C CA . LEU A 1 316 ? -14.549 2.339 -18.436 1.00 98.12 316 LEU A CA 1
ATOM 2352 C C . LEU A 1 316 ? -13.391 3.120 -19.069 1.00 98.12 316 LEU A C 1
ATOM 2354 O O . LEU A 1 316 ? -13.137 2.963 -20.257 1.00 98.12 316 LEU A O 1
ATOM 2358 N N . VAL A 1 317 ? -12.657 3.917 -18.284 1.00 97.00 317 VAL A N 1
ATOM 2359 C CA . VAL A 1 317 ? -11.483 4.660 -18.777 1.00 97.00 317 VAL A CA 1
ATOM 2360 C C . VAL A 1 317 ? -10.443 3.717 -19.377 1.00 97.00 317 VAL A C 1
ATOM 2362 O O . VAL A 1 317 ? -9.926 3.995 -20.458 1.00 97.00 317 VAL A O 1
ATOM 2365 N N . ARG A 1 318 ? -10.153 2.596 -18.708 1.00 96.19 318 ARG A N 1
ATOM 2366 C CA . ARG A 1 318 ? -9.258 1.562 -19.236 1.00 96.19 318 ARG A CA 1
ATOM 2367 C C . ARG A 1 318 ? -9.791 0.990 -20.552 1.00 96.19 318 ARG A C 1
ATOM 2369 O O . ARG A 1 318 ? -9.084 1.045 -21.551 1.00 96.19 318 ARG A O 1
ATOM 2376 N N . LEU A 1 319 ? -11.015 0.461 -20.564 1.00 96.38 319 LEU A N 1
ATOM 2377 C CA . LEU A 1 319 ? -11.595 -0.218 -21.729 1.00 96.38 319 LEU A CA 1
ATOM 2378 C C . LEU A 1 319 ? -11.678 0.707 -22.952 1.00 96.38 319 LEU A C 1
ATOM 2380 O O . LEU A 1 319 ? -11.439 0.261 -24.067 1.00 96.38 319 LEU A O 1
ATOM 2384 N N . LEU A 1 320 ? -11.951 1.999 -22.751 1.00 96.62 320 LEU A N 1
ATOM 2385 C CA . LEU A 1 320 ? -11.952 2.989 -23.831 1.00 96.62 320 LEU A CA 1
ATOM 2386 C C . LEU A 1 320 ? -10.554 3.291 -24.385 1.00 96.62 320 LEU A C 1
ATOM 2388 O O . LEU A 1 320 ? -10.448 3.723 -25.529 1.00 96.62 320 LEU A O 1
ATOM 2392 N N . ARG A 1 321 ? -9.492 3.109 -23.591 1.00 94.25 321 ARG A N 1
ATOM 2393 C CA . ARG A 1 321 ? -8.114 3.389 -24.017 1.00 94.25 321 ARG A CA 1
ATOM 2394 C C . ARG A 1 321 ? -7.411 2.200 -24.646 1.00 94.25 321 ARG A C 1
ATOM 2396 O O . ARG A 1 321 ? -6.666 2.399 -25.594 1.00 94.25 321 ARG A O 1
ATOM 2403 N N . VAL A 1 322 ? -7.611 1.005 -24.099 1.00 94.94 322 VAL A N 1
ATOM 2404 C CA . VAL A 1 322 ? -6.843 -0.187 -24.494 1.00 94.94 322 VAL A CA 1
ATOM 2405 C C . VAL A 1 322 ? -7.713 -1.370 -24.912 1.00 94.94 322 VAL A C 1
ATOM 2407 O O . VAL A 1 322 ? -7.199 -2.373 -25.381 1.00 94.94 322 VAL A O 1
ATOM 2410 N N . GLY A 1 323 ? -9.037 -1.293 -24.768 1.00 94.44 323 GLY A N 1
ATOM 2411 C CA . GLY A 1 323 ? -9.891 -2.460 -24.970 1.00 94.44 323 GLY A CA 1
ATOM 2412 C C . GLY A 1 323 ? -9.608 -3.547 -23.929 1.00 94.44 323 GLY A C 1
ATOM 2413 O O . GLY A 1 323 ? -9.513 -3.256 -22.733 1.00 94.44 323 GLY A O 1
ATOM 2414 N N . VAL A 1 324 ? -9.521 -4.802 -24.377 1.00 91.62 324 VAL A N 1
ATOM 2415 C CA . VAL A 1 324 ? -9.309 -5.964 -23.497 1.00 91.62 324 VAL A CA 1
ATOM 2416 C C . VAL A 1 324 ? -7.850 -6.043 -23.042 1.00 91.62 324 VAL A C 1
ATOM 2418 O O . VAL A 1 324 ? -7.597 -5.975 -21.836 1.00 91.62 324 VAL A O 1
ATOM 2421 N N . GLU A 1 325 ? -6.922 -6.114 -23.996 1.00 96.00 325 GLU A N 1
ATOM 2422 C CA . GLU A 1 325 ? -5.483 -6.270 -23.766 1.00 96.00 325 GLU A CA 1
ATOM 2423 C C . GLU A 1 325 ? -4.771 -4.919 -23.814 1.00 96.00 325 GLU A C 1
ATOM 2425 O O . GLU A 1 325 ? -4.942 -4.143 -24.752 1.00 96.00 325 GLU A O 1
ATOM 2430 N N . ALA A 1 326 ? -3.981 -4.620 -22.784 1.00 94.56 326 ALA A N 1
ATOM 2431 C CA . ALA A 1 326 ? -3.178 -3.409 -22.749 1.00 94.56 326 ALA A CA 1
ATOM 2432 C C . ALA A 1 326 ? -1.833 -3.621 -23.439 1.00 94.56 326 ALA A C 1
ATOM 2434 O O . ALA A 1 326 ? -1.135 -4.592 -23.155 1.00 94.56 326 ALA A O 1
ATOM 2435 N N . GLY A 1 327 ? -1.446 -2.656 -24.273 1.00 91.50 327 GLY A N 1
ATOM 2436 C CA . GLY A 1 327 ? -0.118 -2.629 -24.871 1.00 91.50 327 GLY A CA 1
ATOM 2437 C C . GLY A 1 327 ? 1.000 -2.510 -23.831 1.00 91.50 327 GLY A C 1
ATOM 2438 O O . GLY A 1 327 ? 0.778 -2.267 -22.633 1.00 91.50 327 GLY A O 1
ATOM 2439 N N . ASP A 1 328 ? 2.231 -2.711 -24.303 1.00 87.00 328 ASP A N 1
ATOM 2440 C CA . ASP A 1 328 ? 3.398 -2.897 -23.444 1.00 87.00 328 ASP A CA 1
ATOM 2441 C C . ASP A 1 328 ? 3.678 -1.717 -22.516 1.00 87.00 328 ASP A C 1
ATOM 2443 O O . ASP A 1 328 ? 4.133 -1.937 -21.391 1.00 87.00 328 ASP A O 1
ATOM 2447 N N . LEU A 1 329 ? 3.389 -0.492 -22.965 1.00 89.56 329 LEU A N 1
ATOM 2448 C CA . LEU A 1 329 ? 3.553 0.725 -22.174 1.00 89.56 329 LEU A CA 1
ATOM 2449 C C . LEU A 1 329 ? 2.257 1.115 -21.461 1.00 89.56 329 LEU A C 1
ATOM 2451 O O . LEU A 1 329 ? 2.271 1.522 -20.298 1.00 89.56 329 LEU A O 1
ATOM 2455 N N . GLU A 1 330 ? 1.119 0.972 -22.139 1.00 91.44 330 GLU A N 1
ATOM 2456 C CA . GLU A 1 330 ? -0.184 1.411 -21.653 1.00 91.44 330 GLU A CA 1
ATOM 2457 C C . GLU A 1 330 ? -0.550 0.738 -20.330 1.00 91.44 330 GLU A C 1
ATOM 2459 O O . GLU A 1 330 ? -1.121 1.394 -19.453 1.00 91.44 330 GLU A O 1
ATOM 2464 N N . ARG A 1 331 ? -0.141 -0.524 -20.133 1.00 93.12 331 ARG A N 1
ATOM 2465 C CA . ARG A 1 331 ? -0.320 -1.295 -18.886 1.00 93.12 331 ARG A CA 1
ATOM 2466 C C . ARG A 1 331 ? 0.405 -0.727 -17.657 1.00 93.12 331 ARG A C 1
ATOM 2468 O O . ARG A 1 331 ? 0.248 -1.274 -16.562 1.00 93.12 331 ARG A O 1
ATOM 2475 N N . TYR A 1 332 ? 1.175 0.348 -17.820 1.00 93.75 332 TYR A N 1
ATOM 2476 C CA . TYR A 1 332 ? 1.867 1.082 -16.757 1.00 93.75 332 TYR A CA 1
ATOM 2477 C C . TYR A 1 332 ? 1.336 2.510 -16.564 1.00 93.75 332 TYR A C 1
ATOM 2479 O O . TYR A 1 332 ? 1.728 3.201 -15.626 1.00 93.75 332 TYR A O 1
ATOM 2487 N N . THR A 1 333 ? 0.412 2.964 -17.413 1.00 93.62 333 THR A N 1
ATOM 2488 C CA . THR A 1 333 ? -0.146 4.318 -17.324 1.00 93.62 333 THR A CA 1
ATOM 2489 C C . THR A 1 333 ? -1.213 4.415 -16.233 1.00 93.62 333 THR A C 1
ATOM 2491 O O . THR A 1 333 ? -2.086 3.552 -16.103 1.00 93.62 333 THR A O 1
ATOM 2494 N N . THR A 1 334 ? -1.201 5.517 -15.480 1.00 95.12 334 THR A N 1
ATOM 2495 C CA . THR A 1 334 ? -2.098 5.773 -14.339 1.00 95.12 334 THR A CA 1
ATOM 2496 C C . THR A 1 334 ? -3.570 5.505 -14.654 1.00 95.12 334 THR A C 1
ATOM 2498 O O . THR A 1 334 ? -4.259 4.825 -13.896 1.00 95.12 334 THR A O 1
ATOM 2501 N N . GLY A 1 335 ? -4.066 6.011 -15.789 1.00 94.25 335 GLY A N 1
ATOM 2502 C CA . GLY A 1 335 ? -5.473 5.866 -16.168 1.00 94.25 335 GLY A CA 1
ATOM 2503 C C . GLY A 1 335 ? -5.881 4.428 -16.495 1.00 94.25 335 GLY A C 1
ATOM 2504 O O . GLY A 1 335 ? -7.029 4.062 -16.261 1.00 94.25 335 GLY A O 1
ATOM 2505 N N . VAL A 1 336 ? -4.954 3.619 -17.011 1.00 96.25 336 VAL A N 1
ATOM 2506 C CA . VAL A 1 336 ? -5.201 2.221 -17.385 1.00 96.25 336 VAL A CA 1
ATOM 2507 C C . VAL A 1 336 ? -5.111 1.308 -16.166 1.00 96.25 336 VAL A C 1
ATOM 2509 O O . VAL A 1 336 ? -5.896 0.374 -16.074 1.00 96.25 336 VAL A O 1
ATOM 2512 N N . VAL A 1 337 ? -4.222 1.584 -15.204 1.00 97.62 337 VAL A N 1
ATOM 2513 C CA . VAL A 1 337 ? -4.032 0.731 -14.010 1.00 97.62 337 VAL A CA 1
ATOM 2514 C C . VAL A 1 337 ? -4.912 1.109 -12.814 1.00 97.62 337 VAL A C 1
ATOM 2516 O O . VAL A 1 337 ? -5.019 0.333 -11.863 1.00 97.62 337 VAL A O 1
ATOM 2519 N N . ALA A 1 338 ? -5.587 2.264 -12.846 1.00 98.38 338 ALA A N 1
ATOM 2520 C CA . ALA A 1 338 ? -6.425 2.754 -11.744 1.00 98.38 338 ALA A CA 1
ATOM 2521 C C . ALA A 1 338 ? -7.521 1.770 -11.293 1.00 98.38 338 ALA A C 1
ATOM 2523 O O . ALA A 1 338 ? -7.917 1.777 -10.124 1.00 98.38 338 ALA A O 1
ATOM 2524 N N . PHE A 1 339 ? -7.997 0.893 -12.184 1.00 98.44 339 PHE A N 1
ATOM 2525 C CA . PHE A 1 339 ? -9.009 -0.104 -11.829 1.00 98.44 339 PHE A CA 1
ATOM 2526 C C . PHE A 1 339 ? -8.501 -1.140 -10.814 1.00 98.44 339 PHE A C 1
ATOM 2528 O O . PHE A 1 339 ? -9.310 -1.617 -10.025 1.00 98.44 339 PHE A O 1
ATOM 2535 N N . PHE A 1 340 ? -7.196 -1.449 -10.759 1.00 98.56 340 PHE A N 1
ATOM 2536 C CA . PHE A 1 340 ? -6.651 -2.350 -9.733 1.00 98.56 340 PHE A CA 1
ATOM 2537 C C . PHE A 1 340 ? -6.820 -1.754 -8.336 1.00 98.56 340 PHE A C 1
ATOM 2539 O O . PHE A 1 340 ? -7.317 -2.420 -7.430 1.00 98.56 340 PHE A O 1
ATOM 2546 N N . PHE A 1 341 ? -6.503 -0.468 -8.174 1.00 98.69 341 PHE A N 1
ATOM 2547 C CA . PHE A 1 341 ? -6.754 0.246 -6.923 1.00 98.69 341 PHE A CA 1
ATOM 2548 C C . PHE A 1 341 ? -8.249 0.279 -6.585 1.00 98.69 341 PHE A C 1
ATOM 2550 O O . PHE A 1 341 ? -8.641 0.001 -5.452 1.00 98.69 341 PHE A O 1
ATOM 2557 N N . ALA A 1 342 ? -9.109 0.564 -7.566 1.00 98.62 342 ALA A N 1
ATOM 2558 C CA . ALA A 1 342 ? -10.553 0.576 -7.349 1.00 98.62 342 ALA A CA 1
ATOM 2559 C C . ALA A 1 342 ? -11.119 -0.813 -6.983 1.00 98.62 342 ALA A C 1
ATOM 2561 O O . ALA A 1 342 ? -12.005 -0.897 -6.132 1.00 98.62 342 ALA A O 1
ATOM 2562 N N . LEU A 1 343 ? -10.581 -1.902 -7.550 1.00 98.50 343 LEU A N 1
ATOM 2563 C CA . LEU A 1 343 ? -10.895 -3.285 -7.163 1.00 98.50 343 LEU A CA 1
ATOM 2564 C C . LEU A 1 343 ? -10.536 -3.534 -5.699 1.00 98.50 343 LEU A C 1
ATOM 2566 O O . LEU A 1 343 ? -11.352 -4.064 -4.948 1.00 98.50 343 LEU A O 1
ATOM 2570 N N . GLY A 1 344 ? -9.347 -3.100 -5.283 1.00 98.25 344 GLY A N 1
ATOM 2571 C CA . GLY A 1 344 ? -8.907 -3.143 -3.893 1.00 98.25 344 GLY A CA 1
ATOM 2572 C C . GLY A 1 344 ? -9.844 -2.409 -2.938 1.00 98.25 344 GLY A C 1
ATOM 2573 O O . GLY A 1 344 ? -10.268 -2.957 -1.920 1.00 98.25 344 GLY A O 1
ATOM 2574 N N . TRP A 1 345 ? -10.217 -1.175 -3.287 1.00 98.12 345 TRP A N 1
ATOM 2575 C CA . TRP A 1 345 ? -11.174 -0.381 -2.514 1.00 98.12 345 TRP A CA 1
ATOM 2576 C C . TRP A 1 345 ? -12.520 -1.109 -2.408 1.00 98.12 345 TRP A C 1
ATOM 2578 O O . TRP A 1 345 ? -13.059 -1.273 -1.310 1.00 98.12 345 TRP A O 1
ATOM 2588 N N . LEU A 1 346 ? -13.053 -1.607 -3.524 1.00 98.44 346 LEU A N 1
ATOM 2589 C CA . LEU A 1 346 ? -14.312 -2.346 -3.536 1.00 98.44 346 LEU A CA 1
ATOM 2590 C C . LEU A 1 346 ? -14.240 -3.630 -2.690 1.00 98.44 346 LEU A C 1
ATOM 2592 O O . LEU A 1 346 ? -15.171 -3.907 -1.932 1.00 98.44 346 LEU A O 1
ATOM 2596 N N . ALA A 1 347 ? -13.126 -4.364 -2.756 1.00 97.75 347 ALA A N 1
ATOM 2597 C CA . ALA A 1 347 ? -12.872 -5.553 -1.943 1.00 97.75 347 ALA A CA 1
ATOM 2598 C C . ALA A 1 347 ? -12.941 -5.248 -0.439 1.00 97.75 347 ALA A C 1
ATOM 2600 O O . ALA A 1 347 ? -13.587 -5.983 0.305 1.00 97.75 347 ALA A O 1
ATOM 2601 N N . ALA A 1 348 ? -12.375 -4.125 0.011 1.00 95.88 348 ALA A N 1
ATOM 2602 C CA . ALA A 1 348 ? -12.444 -3.708 1.415 1.00 95.88 348 ALA A CA 1
ATOM 2603 C C . ALA A 1 348 ? -13.871 -3.382 1.895 1.00 95.88 348 ALA A C 1
ATOM 2605 O O . ALA A 1 348 ? -14.143 -3.403 3.095 1.00 95.88 348 ALA A O 1
ATOM 2606 N N . ARG A 1 349 ? -14.798 -3.072 0.978 1.00 95.94 349 ARG A N 1
ATOM 2607 C CA . ARG A 1 349 ? -16.215 -2.806 1.284 1.00 95.94 349 ARG A CA 1
ATOM 2608 C C . ARG A 1 349 ? -17.113 -4.041 1.119 1.00 95.94 349 ARG A C 1
ATOM 2610 O O . ARG A 1 349 ? -18.320 -3.937 1.335 1.00 95.94 349 ARG A O 1
ATOM 2617 N N . ALA A 1 350 ? -16.559 -5.195 0.743 1.00 96.06 350 ALA A N 1
ATOM 2618 C CA . ALA A 1 350 ? -17.302 -6.438 0.540 1.00 96.06 350 ALA A CA 1
ATOM 2619 C C . ALA A 1 350 ? -17.552 -7.183 1.870 1.00 96.06 350 ALA A C 1
ATOM 2621 O O . ALA A 1 350 ? -16.856 -8.127 2.250 1.00 96.06 350 ALA A O 1
ATOM 2622 N N . ASP A 1 351 ? -18.587 -6.746 2.581 1.00 92.69 351 ASP A N 1
ATOM 2623 C CA . ASP A 1 351 ? -19.028 -7.255 3.889 1.00 92.69 351 ASP A CA 1
ATOM 2624 C C . ASP A 1 351 ? -19.845 -8.562 3.833 1.00 92.69 351 ASP A C 1
ATOM 2626 O O . ASP A 1 351 ? -19.894 -9.298 4.815 1.00 92.69 351 ASP A O 1
ATOM 2630 N N . THR A 1 352 ? -20.454 -8.886 2.691 1.00 96.31 352 THR A N 1
ATOM 2631 C CA . THR A 1 352 ? -21.270 -10.098 2.494 1.00 96.31 352 THR A CA 1
ATOM 2632 C C . THR A 1 352 ? -20.630 -11.061 1.502 1.00 96.31 352 THR A C 1
ATOM 2634 O O . THR A 1 352 ? -19.948 -10.640 0.567 1.00 96.31 352 THR A O 1
ATOM 2637 N N . THR A 1 353 ? -20.910 -12.360 1.635 1.00 97.06 353 THR A N 1
ATOM 2638 C CA . THR A 1 353 ? -20.422 -13.397 0.707 1.00 97.06 353 THR A CA 1
ATOM 2639 C C . THR A 1 353 ? -20.805 -13.103 -0.744 1.00 97.06 353 THR A C 1
ATOM 2641 O O . THR A 1 353 ? -19.973 -13.240 -1.634 1.00 97.06 353 THR A O 1
ATOM 2644 N N . ALA A 1 354 ? -22.027 -12.619 -0.989 1.00 97.88 354 ALA A N 1
ATOM 2645 C CA . ALA A 1 354 ? -22.474 -12.238 -2.330 1.00 97.88 354 ALA A CA 1
ATOM 2646 C C . ALA A 1 354 ? -21.632 -11.092 -2.916 1.00 97.88 354 ALA A C 1
ATOM 2648 O O . ALA A 1 354 ? -21.192 -11.170 -4.062 1.00 97.88 354 ALA A O 1
ATOM 2649 N N . ARG A 1 355 ? -21.342 -10.052 -2.119 1.00 98.19 355 ARG A N 1
ATOM 2650 C CA . ARG A 1 355 ? -20.447 -8.964 -2.538 1.00 98.19 355 ARG A CA 1
ATOM 2651 C C . ARG A 1 355 ? -19.026 -9.474 -2.768 1.00 98.19 355 ARG A C 1
ATOM 2653 O O . ARG A 1 355 ? -18.429 -9.114 -3.771 1.00 98.19 355 ARG A O 1
ATOM 2660 N N . ARG A 1 356 ? -18.498 -10.349 -1.909 1.00 98.12 356 ARG A N 1
ATOM 2661 C CA . ARG A 1 356 ? -17.162 -10.952 -2.083 1.00 98.12 356 ARG A CA 1
ATOM 2662 C C . ARG A 1 356 ? -17.050 -11.763 -3.374 1.00 98.12 356 ARG A C 1
ATOM 2664 O O . ARG A 1 356 ? -16.073 -11.607 -4.105 1.00 98.12 356 ARG A O 1
ATOM 2671 N N . LEU A 1 357 ? -18.066 -12.569 -3.687 1.00 98.38 357 LEU A N 1
ATOM 2672 C CA . LEU A 1 357 ? -18.158 -13.302 -4.952 1.00 98.38 357 LEU A CA 1
ATOM 2673 C C . LEU A 1 357 ? -18.205 -12.344 -6.143 1.00 98.38 357 LEU A C 1
ATOM 2675 O O . LEU A 1 357 ? -17.415 -12.503 -7.066 1.00 98.38 357 LEU A O 1
ATOM 2679 N N . LEU A 1 358 ? -19.053 -11.311 -6.090 1.00 98.44 358 LEU A N 1
ATOM 2680 C CA . LEU A 1 358 ? -19.128 -10.295 -7.141 1.00 98.44 358 LEU A CA 1
ATOM 2681 C C . LEU A 1 358 ? -17.766 -9.635 -7.388 1.00 98.44 358 LEU A C 1
ATOM 2683 O O . LEU A 1 358 ? -17.333 -9.554 -8.531 1.00 98.44 358 LEU A O 1
ATOM 2687 N N . VAL A 1 359 ? -17.066 -9.197 -6.338 1.00 98.50 359 VAL A N 1
ATOM 2688 C CA . VAL A 1 359 ? -15.744 -8.567 -6.489 1.00 98.50 359 VAL A CA 1
ATOM 2689 C C . VAL A 1 359 ? -14.714 -9.548 -7.042 1.00 98.50 359 VAL A C 1
ATOM 2691 O O . VAL A 1 359 ? -13.907 -9.155 -7.875 1.00 98.50 359 VAL A O 1
ATOM 2694 N N . THR A 1 360 ? -14.765 -10.821 -6.645 1.00 98.50 360 THR A N 1
ATOM 2695 C CA . THR A 1 360 ? -13.876 -11.862 -7.190 1.00 98.50 360 THR A CA 1
ATOM 2696 C C . THR A 1 360 ? -14.120 -12.063 -8.690 1.00 98.50 360 THR A C 1
ATOM 2698 O O . THR A 1 360 ? -13.171 -12.095 -9.470 1.00 98.50 360 THR A O 1
ATOM 2701 N N . VAL A 1 361 ? -15.389 -12.122 -9.110 1.00 98.56 361 VAL A N 1
ATOM 2702 C CA . VAL A 1 361 ? -15.772 -12.221 -10.527 1.00 98.56 361 VAL A CA 1
ATOM 2703 C C . VAL A 1 361 ? -15.336 -10.979 -11.302 1.00 98.56 361 VAL A C 1
ATOM 2705 O O . VAL A 1 361 ? -14.768 -11.114 -12.378 1.00 98.56 361 VAL A O 1
ATOM 2708 N N . LEU A 1 362 ? -15.540 -9.776 -10.756 1.00 98.56 362 LEU A N 1
ATOM 2709 C CA . LEU A 1 362 ? -15.090 -8.530 -11.384 1.00 98.56 362 LEU A CA 1
ATOM 2710 C C . LEU A 1 362 ? -13.562 -8.455 -11.483 1.00 98.56 362 LEU A C 1
ATOM 2712 O O . LEU A 1 362 ? -13.046 -8.002 -12.500 1.00 98.56 362 LEU A O 1
ATOM 2716 N N . ALA A 1 363 ? -12.834 -8.918 -10.464 1.00 98.31 363 ALA A N 1
ATOM 2717 C CA . ALA A 1 363 ? -11.377 -8.981 -10.489 1.00 98.31 363 ALA A CA 1
ATOM 2718 C C . ALA A 1 363 ? -10.886 -9.906 -11.608 1.00 98.31 363 ALA A C 1
ATOM 2720 O O . ALA A 1 363 ? -10.018 -9.505 -12.379 1.00 98.31 363 ALA A O 1
ATOM 2721 N N . ALA A 1 364 ? -11.478 -11.095 -11.749 1.00 98.19 364 ALA A N 1
ATOM 2722 C CA . ALA A 1 364 ? -11.164 -12.005 -12.846 1.00 98.19 364 ALA A CA 1
ATOM 2723 C C . ALA A 1 364 ? -11.543 -11.403 -14.210 1.00 98.19 364 ALA A C 1
ATOM 2725 O O . ALA A 1 364 ? -10.694 -11.308 -15.087 1.00 98.19 364 ALA A O 1
ATOM 2726 N N . ALA A 1 365 ? -12.777 -10.917 -14.370 1.00 98.00 365 ALA A N 1
ATOM 2727 C CA . ALA A 1 365 ? -13.283 -10.384 -15.637 1.00 98.00 365 ALA A CA 1
ATOM 2728 C C . ALA A 1 365 ? -12.511 -9.153 -16.134 1.00 98.00 365 ALA A C 1
ATOM 2730 O O . ALA A 1 365 ? -12.372 -8.957 -17.336 1.00 98.00 365 ALA A O 1
ATOM 2731 N N . LEU A 1 366 ? -12.017 -8.312 -15.222 1.00 97.75 366 LEU A N 1
ATOM 2732 C CA . LEU A 1 366 ? -11.208 -7.156 -15.586 1.00 97.75 366 LEU A CA 1
ATOM 2733 C C . LEU A 1 366 ? -9.723 -7.511 -15.740 1.00 97.75 366 LEU A C 1
ATOM 2735 O O . LEU A 1 366 ? -9.022 -6.791 -16.436 1.00 97.75 366 LEU A O 1
ATOM 2739 N N . THR A 1 367 ? -9.206 -8.571 -15.130 1.00 97.50 367 THR A N 1
ATOM 2740 C CA . THR A 1 367 ? -7.762 -8.863 -15.206 1.00 97.50 367 THR A CA 1
ATOM 2741 C C . THR A 1 367 ? -7.423 -9.856 -16.311 1.00 97.50 367 THR A C 1
ATOM 2743 O O . THR A 1 367 ? -6.382 -9.711 -16.939 1.00 97.50 367 THR A O 1
ATOM 2746 N N . VAL A 1 368 ? -8.282 -10.843 -16.572 1.00 96.69 368 VAL A N 1
ATOM 2747 C CA . VAL A 1 368 ? -8.018 -11.872 -17.586 1.00 96.69 368 VAL A CA 1
ATOM 2748 C C . VAL A 1 368 ? -8.034 -11.256 -18.986 1.00 96.69 368 VAL A C 1
ATOM 2750 O O . VAL A 1 368 ? -8.976 -10.551 -19.348 1.00 96.69 368 VAL A O 1
ATOM 2753 N N . GLY A 1 369 ? -6.980 -11.512 -19.757 1.00 94.81 369 GLY A N 1
ATOM 2754 C CA . GLY A 1 369 ? -6.718 -10.905 -21.060 1.00 94.81 369 GLY A CA 1
ATOM 2755 C C . GLY A 1 369 ? -6.147 -9.485 -21.005 1.00 94.81 369 GLY A C 1
ATOM 2756 O O . GLY A 1 369 ? -5.923 -8.901 -22.056 1.00 94.81 369 GLY A O 1
ATOM 2757 N N . PHE A 1 370 ? -5.914 -8.900 -19.822 1.00 96.75 370 PHE A N 1
ATOM 2758 C CA . PHE A 1 370 ? -5.337 -7.554 -19.713 1.00 96.75 370 PHE A CA 1
ATOM 2759 C C . PHE A 1 370 ? -3.851 -7.519 -20.066 1.00 96.75 370 PHE A C 1
ATOM 2761 O O . PHE A 1 370 ? -3.393 -6.519 -20.615 1.00 96.75 370 PHE A O 1
ATOM 2768 N N . PHE A 1 371 ? -3.104 -8.569 -19.717 1.00 95.75 371 PHE A N 1
ATOM 2769 C CA . PHE A 1 371 ? -1.654 -8.609 -19.909 1.00 95.75 371 PHE A CA 1
ATOM 2770 C C . PHE A 1 371 ? -1.226 -9.432 -21.125 1.00 95.75 371 PHE A C 1
ATOM 2772 O O . PHE A 1 371 ? -0.060 -9.346 -21.497 1.00 95.75 371 PHE A O 1
ATOM 2779 N N . GLY A 1 372 ? -2.119 -10.265 -21.673 1.00 93.69 372 GLY A N 1
ATOM 2780 C CA . GLY A 1 372 ? -1.747 -11.286 -22.661 1.00 93.69 372 GLY A CA 1
ATOM 2781 C C . GLY A 1 372 ? -0.913 -12.430 -22.058 1.00 93.69 372 GLY A C 1
ATOM 2782 O O . GLY A 1 372 ? -0.414 -13.287 -22.780 1.00 93.69 372 GLY A O 1
ATOM 2783 N N . ASP A 1 373 ? -0.775 -12.462 -20.727 1.00 93.81 373 ASP A N 1
ATOM 2784 C CA . ASP A 1 373 ? 0.029 -13.419 -19.966 1.00 93.81 373 ASP A CA 1
ATOM 2785 C C . ASP A 1 373 ? -0.795 -13.974 -18.798 1.00 93.81 373 ASP A C 1
ATOM 2787 O O . ASP A 1 373 ? -1.002 -13.319 -17.771 1.00 93.81 373 ASP A O 1
ATOM 2791 N N . LEU A 1 374 ? -1.238 -15.223 -18.950 1.00 94.19 374 LEU A N 1
ATOM 2792 C CA . LEU A 1 374 ? -2.070 -15.911 -17.966 1.00 94.19 374 LEU A CA 1
ATOM 2793 C C . LEU A 1 374 ? -1.370 -16.108 -16.615 1.00 94.19 374 LEU A C 1
ATOM 2795 O O . LEU A 1 374 ? -2.050 -16.125 -15.589 1.00 94.19 374 LEU A O 1
ATOM 2799 N N . ALA A 1 375 ? -0.042 -16.258 -16.580 1.00 94.50 375 ALA A N 1
ATOM 2800 C CA . ALA A 1 375 ? 0.682 -16.443 -15.324 1.00 94.50 375 ALA A CA 1
ATOM 2801 C C . ALA A 1 375 ? 0.654 -15.148 -14.503 1.00 94.50 375 ALA A C 1
ATOM 2803 O O . ALA A 1 375 ? 0.291 -15.156 -13.322 1.00 94.50 375 ALA A O 1
ATOM 2804 N N . ARG A 1 376 ? 0.941 -14.017 -15.154 1.00 95.25 376 ARG A N 1
ATOM 2805 C CA . ARG A 1 376 ? 0.845 -12.683 -14.551 1.00 95.25 376 ARG A CA 1
ATOM 2806 C C . ARG A 1 376 ? -0.578 -12.353 -14.098 1.00 95.25 376 ARG A C 1
ATOM 2808 O O . ARG A 1 376 ? -0.775 -11.814 -13.007 1.00 95.25 376 ARG A O 1
ATOM 2815 N N . GLU A 1 377 ? -1.579 -12.696 -14.903 1.00 96.50 377 GLU A N 1
ATOM 2816 C CA . GLU A 1 377 ? -2.995 -12.505 -14.566 1.00 96.50 377 GLU A CA 1
ATOM 2817 C C . GLU A 1 377 ? -3.412 -13.350 -13.358 1.00 96.50 377 GLU A C 1
ATOM 2819 O O . GLU A 1 377 ? -4.068 -12.843 -12.443 1.00 96.50 377 GLU A O 1
ATOM 2824 N N . ALA A 1 378 ? -2.973 -14.611 -13.308 1.00 96.50 378 ALA A N 1
ATOM 2825 C CA . ALA A 1 378 ? -3.246 -15.515 -12.198 1.00 96.50 378 ALA A CA 1
ATOM 2826 C C . ALA A 1 378 ? -2.673 -14.989 -10.877 1.00 96.50 378 ALA A C 1
ATOM 2828 O O . ALA A 1 378 ? -3.380 -15.015 -9.870 1.00 96.50 378 ALA A O 1
ATOM 2829 N N . VAL A 1 379 ? -1.446 -14.449 -10.871 1.00 96.00 379 VAL A N 1
ATOM 2830 C CA . VAL A 1 379 ? -0.835 -13.838 -9.673 1.00 96.00 379 VAL A CA 1
ATOM 2831 C C . VAL A 1 379 ? -1.714 -12.714 -9.118 1.00 96.00 379 VAL A C 1
ATOM 2833 O O . VAL A 1 379 ? -1.989 -12.669 -7.916 1.00 96.00 379 VAL A O 1
ATOM 2836 N N . VAL A 1 380 ? -2.197 -11.821 -9.985 1.00 97.44 380 VAL A N 1
ATOM 2837 C CA . VAL A 1 380 ? -3.011 -10.674 -9.562 1.00 97.44 380 VAL A CA 1
ATOM 2838 C C . VAL A 1 380 ? -4.393 -11.118 -9.078 1.00 97.44 380 VAL A C 1
ATOM 2840 O O . VAL A 1 380 ? -4.817 -10.716 -7.992 1.00 97.44 380 VAL A O 1
ATOM 2843 N N . VAL A 1 381 ? -5.087 -11.974 -9.834 1.00 98.00 381 VAL A N 1
ATOM 2844 C CA . VAL A 1 381 ? -6.428 -12.459 -9.468 1.00 98.00 381 VAL A CA 1
ATOM 2845 C C . VAL A 1 381 ? -6.381 -13.284 -8.182 1.00 98.00 381 VAL A C 1
ATOM 2847 O O . VAL A 1 381 ? -7.199 -13.060 -7.288 1.00 98.00 381 VAL A O 1
ATOM 2850 N N . ALA A 1 382 ? -5.407 -14.188 -8.044 1.00 97.38 382 ALA A N 1
ATOM 2851 C CA . ALA A 1 382 ? -5.233 -14.994 -6.839 1.00 97.38 382 ALA A CA 1
ATOM 2852 C C . ALA A 1 382 ? -4.893 -14.124 -5.623 1.00 97.38 382 ALA A C 1
ATOM 2854 O O . ALA A 1 382 ? -5.470 -14.318 -4.555 1.00 97.38 382 ALA A O 1
ATOM 2855 N N . GLY A 1 383 ? -4.020 -13.124 -5.781 1.00 96.94 383 GLY A N 1
ATOM 2856 C CA . GLY A 1 383 ? -3.694 -12.182 -4.712 1.00 96.94 383 GLY A CA 1
ATOM 2857 C C . GLY A 1 383 ? -4.907 -11.370 -4.246 1.00 96.94 383 GLY A C 1
ATOM 2858 O O . GLY A 1 383 ? -5.143 -11.251 -3.044 1.00 96.94 383 GLY A O 1
ATOM 2859 N N . ILE A 1 384 ? -5.730 -10.866 -5.174 1.00 97.44 384 ILE A N 1
ATOM 2860 C CA . ILE A 1 384 ? -6.976 -10.156 -4.838 1.00 97.44 384 ILE A CA 1
ATOM 2861 C C . ILE A 1 384 ? -7.970 -11.099 -4.146 1.00 97.44 384 ILE A C 1
ATOM 2863 O O . ILE A 1 384 ? -8.554 -10.734 -3.123 1.00 97.44 384 ILE A O 1
ATOM 2867 N N . ALA A 1 385 ? -8.138 -12.324 -4.651 1.00 97.56 385 ALA A N 1
ATOM 2868 C CA . ALA A 1 385 ? -8.991 -13.327 -4.020 1.00 97.56 385 ALA A CA 1
ATOM 2869 C C . ALA A 1 385 ? -8.520 -13.652 -2.593 1.00 97.56 385 ALA A C 1
ATOM 2871 O O . ALA A 1 385 ? -9.346 -13.749 -1.684 1.00 97.56 385 ALA A O 1
ATOM 2872 N N . LEU A 1 386 ? -7.207 -13.738 -2.365 1.00 96.69 386 LEU A N 1
ATOM 2873 C CA . LEU A 1 386 ? -6.642 -13.974 -1.039 1.00 96.69 386 LEU A CA 1
ATOM 2874 C C . LEU A 1 386 ? -7.015 -12.852 -0.064 1.00 96.69 386 LEU A C 1
ATOM 2876 O O . LEU A 1 386 ? -7.477 -13.136 1.036 1.00 96.69 386 LEU A O 1
ATOM 2880 N N . VAL A 1 387 ? -6.909 -11.586 -0.482 1.00 95.31 387 VAL A N 1
ATOM 2881 C CA . VAL A 1 387 ? -7.320 -10.430 0.337 1.00 95.31 387 VAL A CA 1
ATOM 2882 C C . VAL A 1 387 ? -8.814 -10.481 0.690 1.00 95.31 387 VAL A C 1
ATOM 2884 O O . VAL A 1 387 ? -9.192 -10.150 1.813 1.00 95.31 387 VAL A O 1
ATOM 2887 N N . ILE A 1 388 ? -9.666 -10.911 -0.245 1.00 95.56 388 ILE A N 1
ATOM 2888 C CA . ILE A 1 388 ? -11.126 -10.980 -0.060 1.00 95.56 388 ILE A CA 1
ATOM 2889 C C . ILE A 1 388 ? -11.532 -12.119 0.887 1.00 95.56 388 ILE A C 1
ATOM 2891 O O . ILE A 1 388 ? -12.383 -11.935 1.764 1.00 95.56 388 ILE A O 1
ATOM 2895 N N . TRP A 1 389 ? -10.975 -13.312 0.676 1.00 96.19 389 TRP A N 1
ATOM 2896 C CA . TRP A 1 389 ? -11.456 -14.551 1.297 1.00 96.19 389 TRP A CA 1
ATOM 2897 C C . TRP A 1 389 ? -10.661 -14.961 2.527 1.00 96.19 389 TRP A C 1
ATOM 2899 O O . TRP A 1 389 ? -11.223 -15.532 3.461 1.00 96.19 389 TRP A O 1
ATOM 2909 N N . ALA A 1 390 ? -9.379 -14.620 2.558 1.00 92.81 390 ALA A N 1
ATOM 2910 C CA . ALA A 1 390 ? -8.476 -14.909 3.653 1.00 92.81 390 ALA A CA 1
ATOM 2911 C C . ALA A 1 390 ? -7.766 -13.620 4.080 1.00 92.81 390 ALA A C 1
ATOM 2913 O O . ALA A 1 390 ? -6.562 -13.519 3.892 1.00 92.81 390 ALA A O 1
ATOM 2914 N N . PRO A 1 391 ? -8.457 -12.628 4.679 1.00 85.75 391 PRO A N 1
ATOM 2915 C CA . PRO A 1 391 ? -7.820 -11.389 5.150 1.00 85.75 391 PRO A CA 1
ATOM 2916 C C . PRO A 1 391 ? -6.781 -11.632 6.259 1.00 85.75 391 PRO A C 1
ATOM 2918 O O . PRO A 1 391 ? -5.975 -10.754 6.567 1.00 85.75 391 PRO A O 1
ATOM 2921 N N . ARG A 1 392 ? -6.817 -12.823 6.866 1.00 87.12 392 ARG A N 1
ATOM 2922 C CA . ARG A 1 392 ? -5.843 -13.320 7.832 1.00 87.12 392 ARG A CA 1
ATOM 2923 C C . ARG A 1 392 ? -5.475 -14.750 7.486 1.00 87.12 392 ARG A C 1
ATOM 2925 O O . ARG A 1 392 ? -6.353 -15.613 7.504 1.00 87.12 392 ARG A O 1
ATOM 2932 N N . LEU A 1 393 ? -4.205 -14.993 7.192 1.00 86.06 393 LEU A N 1
ATOM 2933 C CA . LEU A 1 393 ? -3.702 -16.313 6.835 1.00 86.06 393 LEU A CA 1
ATOM 2934 C C . LEU A 1 393 ? -3.438 -17.124 8.106 1.00 86.06 393 LEU A C 1
ATOM 2936 O O . LEU A 1 393 ? -2.608 -16.702 8.915 1.00 86.06 393 LEU A O 1
ATOM 2940 N N . PRO A 1 394 ? -4.115 -18.270 8.303 1.00 85.69 394 PRO A N 1
ATOM 2941 C CA . PRO A 1 394 ? -3.766 -19.185 9.376 1.00 85.69 394 PRO A CA 1
ATOM 2942 C C . PRO A 1 394 ? -2.447 -19.881 9.035 1.00 85.69 394 PRO A C 1
ATOM 2944 O O . PRO A 1 394 ? -2.320 -20.527 7.995 1.00 85.69 394 PRO A O 1
ATOM 2947 N N . VAL A 1 395 ? -1.466 -19.770 9.923 1.00 84.38 395 VAL A N 1
ATOM 2948 C CA . VAL A 1 395 ? -0.169 -20.445 9.802 1.00 84.38 395 VAL A CA 1
ATOM 2949 C C . VAL A 1 395 ? 0.192 -21.095 11.131 1.00 84.38 395 VAL A C 1
ATOM 2951 O O . VAL A 1 395 ? -0.108 -20.529 12.182 1.00 84.38 395 VAL A O 1
ATOM 2954 N N . PRO A 1 396 ? 0.855 -22.264 11.134 1.00 85.06 396 PRO A N 1
ATOM 2955 C CA . PRO A 1 396 ? 1.352 -22.857 12.371 1.00 85.06 396 PRO A CA 1
ATOM 2956 C C . PRO A 1 396 ? 2.227 -21.856 13.130 1.00 85.06 396 PRO A C 1
ATOM 2958 O O . PRO A 1 396 ? 3.118 -21.254 12.537 1.00 85.06 396 PRO A O 1
ATOM 2961 N N . ARG A 1 397 ? 2.012 -21.689 14.437 1.00 78.62 397 ARG A N 1
ATOM 2962 C CA . ARG A 1 397 ? 2.720 -20.691 15.266 1.00 78.62 397 ARG A CA 1
ATOM 2963 C C . ARG A 1 397 ? 4.245 -20.588 15.068 1.00 78.62 397 ARG A C 1
ATOM 2965 O O . ARG A 1 397 ? 4.720 -19.467 14.887 1.00 78.62 397 ARG A O 1
ATOM 2972 N N . PRO A 1 398 ? 5.035 -21.684 15.056 1.00 78.81 398 PRO A N 1
ATOM 2973 C CA . PRO A 1 398 ? 6.486 -21.572 14.857 1.00 78.81 398 PRO A CA 1
ATOM 2974 C C . PRO A 1 398 ? 6.847 -21.045 13.460 1.00 78.81 398 PRO A C 1
ATOM 2976 O O . PRO A 1 398 ? 7.815 -20.299 13.292 1.00 78.81 398 PRO A O 1
ATOM 2979 N N . VAL A 1 399 ? 6.032 -21.392 12.461 1.00 82.25 399 VAL A N 1
ATOM 2980 C CA . VAL A 1 399 ? 6.159 -20.878 11.096 1.00 82.25 399 VAL A CA 1
ATOM 2981 C C . VAL A 1 399 ? 5.758 -19.410 11.066 1.00 82.25 399 VAL A C 1
ATOM 2983 O O . VAL A 1 399 ? 6.501 -18.605 10.526 1.00 82.25 399 VAL A O 1
ATOM 2986 N N . ALA A 1 400 ? 4.647 -19.035 11.699 1.00 78.44 400 ALA A N 1
ATOM 2987 C CA . ALA A 1 400 ? 4.172 -17.658 11.740 1.00 78.44 400 ALA A CA 1
ATOM 2988 C C . ALA A 1 400 ? 5.173 -16.707 12.406 1.00 78.44 400 ALA A C 1
ATOM 2990 O O . ALA A 1 400 ? 5.418 -15.638 11.865 1.00 78.44 400 ALA A O 1
ATOM 2991 N N . ALA A 1 401 ? 5.818 -17.108 13.506 1.00 76.19 401 ALA A N 1
ATOM 2992 C CA . ALA A 1 401 ? 6.861 -16.300 14.142 1.00 76.19 401 ALA A CA 1
ATOM 2993 C C . ALA A 1 401 ? 8.064 -16.077 13.207 1.00 76.19 401 ALA A C 1
ATOM 2995 O O . ALA A 1 401 ? 8.594 -14.974 13.102 1.00 76.19 401 ALA A O 1
ATOM 2996 N N . THR A 1 402 ? 8.485 -17.118 12.487 1.00 81.44 402 THR A N 1
ATOM 2997 C CA . THR A 1 402 ? 9.606 -17.029 11.538 1.00 81.44 402 THR A CA 1
ATOM 2998 C C . THR A 1 402 ? 9.233 -16.197 10.309 1.00 81.44 402 THR A C 1
ATOM 3000 O O . THR A 1 402 ? 9.965 -15.288 9.922 1.00 81.44 402 THR A O 1
ATOM 3003 N N . VAL A 1 403 ? 8.066 -16.465 9.723 1.00 82.19 403 VAL A N 1
ATOM 3004 C CA . VAL A 1 403 ? 7.534 -15.746 8.561 1.00 82.19 403 VAL A CA 1
ATOM 3005 C C . VAL A 1 403 ? 7.249 -14.288 8.914 1.00 82.19 403 VAL A C 1
ATOM 3007 O O . VAL A 1 403 ? 7.580 -13.413 8.123 1.00 82.19 403 VAL A O 1
ATOM 3010 N N . GLY A 1 404 ? 6.707 -13.992 10.094 1.00 77.88 404 GLY A N 1
ATOM 3011 C CA . GLY A 1 404 ? 6.451 -12.634 10.579 1.00 77.88 404 GLY A CA 1
ATOM 3012 C C . GLY A 1 404 ? 7.732 -11.806 10.686 1.00 77.88 404 GLY A C 1
ATOM 3013 O O . GLY A 1 404 ? 7.810 -10.725 10.104 1.00 77.88 404 GLY A O 1
ATOM 3014 N N . ARG A 1 405 ? 8.787 -12.363 11.304 1.00 79.56 405 ARG A N 1
ATOM 3015 C CA . ARG A 1 405 ? 10.108 -11.709 11.418 1.00 79.56 405 ARG A CA 1
ATOM 3016 C C . ARG A 1 405 ? 10.740 -11.357 10.074 1.00 79.56 405 ARG A C 1
ATOM 3018 O O . ARG A 1 405 ? 11.504 -10.402 10.000 1.00 79.56 405 ARG A O 1
ATOM 3025 N N . VAL A 1 406 ? 10.440 -12.117 9.023 1.00 84.00 406 VAL A N 1
ATOM 3026 C CA . VAL A 1 406 ? 10.946 -11.853 7.668 1.00 84.00 406 VAL A CA 1
ATOM 3027 C C . VAL A 1 406 ? 10.009 -10.917 6.907 1.00 84.00 406 VAL A C 1
ATOM 3029 O O . VAL A 1 406 ? 10.441 -9.916 6.344 1.00 84.00 406 VAL A O 1
ATOM 3032 N N . THR A 1 407 ? 8.711 -11.213 6.891 1.00 84.06 407 THR A N 1
ATOM 3033 C CA . THR A 1 407 ? 7.730 -10.472 6.088 1.00 84.06 407 THR A CA 1
ATOM 3034 C C . THR A 1 407 ? 7.519 -9.054 6.591 1.00 84.06 407 THR A C 1
ATOM 3036 O O . THR A 1 407 ? 7.350 -8.153 5.773 1.00 84.06 407 THR A O 1
ATOM 3039 N N . ALA A 1 408 ? 7.573 -8.807 7.899 1.00 80.50 408 ALA A N 1
ATOM 3040 C CA . ALA A 1 408 ? 7.252 -7.489 8.417 1.00 80.50 408 ALA A CA 1
ATOM 3041 C C . ALA A 1 408 ? 8.310 -6.415 8.098 1.00 80.50 408 ALA A C 1
ATOM 3043 O O . ALA A 1 408 ? 7.917 -5.350 7.607 1.00 80.50 408 ALA A O 1
ATOM 3044 N N . PRO A 1 409 ? 9.630 -6.657 8.245 1.00 84.88 409 PRO A N 1
ATOM 3045 C CA . PRO A 1 409 ? 10.642 -5.730 7.743 1.00 84.88 409 PRO A CA 1
ATOM 3046 C C . PRO A 1 409 ? 10.540 -5.525 6.229 1.00 84.88 409 PRO A C 1
ATOM 3048 O O . PRO A 1 409 ? 10.559 -4.387 5.767 1.00 84.88 409 PRO A O 1
ATOM 3051 N N . LEU A 1 410 ? 10.351 -6.597 5.450 1.00 89.12 410 LEU A N 1
ATOM 3052 C CA . LEU A 1 410 ? 10.213 -6.502 3.990 1.00 89.12 410 LEU A CA 1
ATOM 3053 C C . LEU A 1 410 ? 9.008 -5.645 3.585 1.00 89.12 410 LEU A C 1
ATOM 3055 O O . LEU A 1 410 ? 9.119 -4.786 2.714 1.00 89.12 410 LEU A O 1
ATOM 3059 N N . ALA A 1 411 ? 7.865 -5.829 4.245 1.00 87.69 411 ALA A N 1
ATOM 3060 C CA . ALA A 1 411 ? 6.670 -5.030 4.008 1.00 87.69 411 ALA A CA 1
ATOM 3061 C C . ALA A 1 411 ? 6.864 -3.566 4.434 1.00 87.69 411 ALA A C 1
ATOM 3063 O O . ALA A 1 411 ? 6.453 -2.662 3.700 1.00 87.69 411 ALA A O 1
ATOM 3064 N N . THR A 1 412 ? 7.518 -3.334 5.576 1.00 85.94 412 THR A N 1
ATOM 3065 C CA . THR A 1 412 ? 7.824 -1.997 6.111 1.00 85.94 412 THR A CA 1
ATOM 3066 C C . THR A 1 412 ? 8.739 -1.225 5.162 1.00 85.94 412 THR A C 1
ATOM 3068 O O . THR A 1 412 ? 8.463 -0.086 4.801 1.00 85.94 412 THR A O 1
ATOM 3071 N N . TYR A 1 413 ? 9.809 -1.852 4.679 1.00 91.25 413 TYR A N 1
ATOM 3072 C CA . TYR A 1 413 ? 10.799 -1.181 3.838 1.00 91.25 413 TYR A CA 1
ATOM 3073 C C . TYR A 1 413 ? 10.534 -1.295 2.334 1.00 91.25 413 TYR A C 1
ATOM 3075 O O . TYR A 1 413 ? 11.304 -0.760 1.539 1.00 91.25 413 TYR A O 1
ATOM 3083 N N . SER A 1 414 ? 9.431 -1.933 1.932 1.00 92.94 414 SER A N 1
ATOM 3084 C CA . SER A 1 414 ? 9.112 -2.220 0.527 1.00 92.94 414 SER A CA 1
ATOM 3085 C C . SER A 1 414 ? 9.168 -1.002 -0.400 1.00 92.94 414 SER A C 1
ATOM 3087 O O . SER A 1 414 ? 9.736 -1.096 -1.483 1.00 92.94 414 SER A O 1
ATOM 3089 N N . LEU A 1 415 ? 8.642 0.153 0.030 1.00 92.62 415 LEU A N 1
ATOM 3090 C CA . LEU A 1 415 ? 8.724 1.403 -0.734 1.00 92.62 415 LEU A CA 1
ATOM 3091 C C . LEU A 1 415 ? 10.177 1.818 -0.981 1.00 92.62 415 LEU A C 1
ATOM 3093 O O . LEU A 1 415 ? 10.532 2.201 -2.088 1.00 92.62 415 LEU A O 1
ATOM 3097 N N . PHE A 1 416 ? 11.012 1.760 0.053 1.00 95.38 416 PHE A N 1
ATOM 3098 C CA . PHE A 1 416 ? 12.401 2.193 -0.039 1.00 95.38 416 PHE A CA 1
ATOM 3099 C C . PHE A 1 416 ? 13.214 1.241 -0.914 1.00 95.38 416 PHE A C 1
ATOM 3101 O O . PHE A 1 416 ? 13.990 1.705 -1.738 1.00 95.38 416 PHE A O 1
ATOM 3108 N N . VAL A 1 417 ? 12.976 -0.069 -0.809 1.00 96.81 417 VAL A N 1
ATOM 3109 C CA . VAL A 1 417 ? 13.558 -1.064 -1.723 1.00 96.81 417 VAL A CA 1
ATOM 3110 C C . VAL A 1 417 ? 13.124 -0.788 -3.166 1.00 96.81 417 VAL A C 1
ATOM 3112 O O . VAL A 1 417 ? 13.962 -0.743 -4.063 1.00 96.81 417 VAL A O 1
ATOM 3115 N N . TYR A 1 418 ? 11.835 -0.517 -3.396 1.00 95.88 418 TYR A N 1
ATOM 3116 C CA . TYR A 1 418 ? 11.331 -0.153 -4.721 1.00 95.88 418 TYR A CA 1
ATOM 3117 C C . TYR A 1 418 ? 12.000 1.120 -5.269 1.00 95.88 418 TYR A C 1
ATOM 3119 O O . TYR A 1 418 ? 12.352 1.168 -6.442 1.00 95.88 418 TYR A O 1
ATOM 3127 N N . LEU A 1 419 ? 12.237 2.129 -4.431 1.00 95.50 419 LEU A N 1
ATOM 3128 C CA . LEU A 1 419 ? 12.895 3.369 -4.848 1.00 95.50 419 LEU A CA 1
ATOM 3129 C C . LEU A 1 419 ? 14.365 3.176 -5.232 1.00 95.50 419 LEU A C 1
ATOM 3131 O O . LEU A 1 419 ? 14.836 3.840 -6.152 1.00 95.50 419 LEU A O 1
ATOM 3135 N N . THR A 1 420 ? 15.094 2.316 -4.518 1.00 96.88 420 THR A N 1
ATOM 3136 C CA . THR A 1 420 ? 16.555 2.239 -4.643 1.00 96.88 420 THR A CA 1
ATOM 3137 C C . THR A 1 420 ? 17.053 1.111 -5.543 1.00 96.88 420 THR A C 1
ATOM 3139 O O . THR A 1 420 ? 18.142 1.253 -6.099 1.00 96.88 420 THR A O 1
ATOM 3142 N N . HIS A 1 421 ? 16.294 0.019 -5.727 1.00 96.50 421 HIS A N 1
ATOM 3143 C CA . HIS A 1 421 ? 16.802 -1.187 -6.404 1.00 96.50 421 HIS A CA 1
ATOM 3144 C C . HIS A 1 421 ? 17.337 -0.920 -7.819 1.00 96.50 421 HIS A C 1
ATOM 3146 O O . HIS A 1 421 ? 18.419 -1.402 -8.139 1.00 96.50 421 HIS A O 1
ATOM 3152 N N . TRP A 1 422 ? 16.671 -0.079 -8.622 1.00 94.88 422 TRP A N 1
ATOM 3153 C CA . TRP A 1 422 ? 17.116 0.301 -9.975 1.00 94.88 422 TRP A CA 1
ATOM 3154 C C . TRP A 1 422 ? 18.506 0.946 -10.033 1.00 94.88 422 TRP A C 1
ATOM 3156 O O . TRP A 1 422 ? 19.145 0.949 -11.079 1.00 94.88 422 TRP A O 1
ATOM 3166 N N . GLN A 1 423 ? 18.991 1.513 -8.926 1.00 95.12 423 GLN A N 1
ATOM 3167 C CA . GLN A 1 423 ? 20.336 2.089 -8.841 1.00 95.12 423 GLN A CA 1
ATOM 3168 C C . GLN A 1 423 ? 21.372 1.111 -8.276 1.00 95.12 423 GLN A C 1
ATOM 3170 O O . GLN A 1 423 ? 22.561 1.418 -8.305 1.00 95.12 423 GLN A O 1
ATOM 3175 N N . VAL A 1 424 ? 20.934 -0.025 -7.732 1.00 96.19 424 VAL A N 1
ATOM 3176 C CA . VAL A 1 424 ? 21.787 -0.980 -7.016 1.00 96.19 424 VAL A CA 1
ATOM 3177 C C . VAL A 1 424 ? 22.015 -2.240 -7.836 1.00 96.19 424 VAL A C 1
ATOM 3179 O O . VAL A 1 424 ? 23.149 -2.702 -7.929 1.00 96.19 424 VAL A O 1
ATOM 3182 N N . TYR A 1 425 ? 20.955 -2.796 -8.420 1.00 96.19 425 TYR A N 1
ATOM 3183 C CA . TYR A 1 425 ? 21.023 -4.104 -9.054 1.00 96.19 425 TYR A CA 1
ATOM 3184 C C . TYR A 1 425 ? 21.809 -4.130 -10.380 1.00 96.19 425 TYR A C 1
ATOM 3186 O O . TYR A 1 425 ? 22.627 -5.044 -10.504 1.00 96.19 425 TYR A O 1
ATOM 3194 N N . PRO A 1 426 ? 21.666 -3.161 -11.321 1.00 95.06 426 PRO A N 1
ATOM 3195 C CA . PRO A 1 426 ? 22.244 -3.304 -12.660 1.00 95.06 426 PRO A CA 1
ATOM 3196 C C . PRO A 1 426 ? 23.757 -3.575 -12.671 1.00 95.06 426 PRO A C 1
ATOM 3198 O O . PRO A 1 426 ? 24.165 -4.573 -13.250 1.00 95.06 426 PRO A O 1
ATOM 3201 N N . PRO A 1 427 ? 24.615 -2.814 -11.951 1.00 95.38 427 PRO A N 1
ATOM 3202 C CA . PRO A 1 427 ? 26.058 -3.064 -11.996 1.00 95.38 427 PRO A CA 1
ATOM 3203 C C . PRO A 1 427 ? 26.477 -4.404 -11.368 1.00 95.38 427 PRO A C 1
ATOM 3205 O O . PRO A 1 427 ? 27.554 -4.909 -11.674 1.00 95.38 427 PRO A O 1
ATOM 3208 N N . LEU A 1 428 ? 25.673 -4.964 -10.457 1.00 96.44 428 LEU A N 1
ATOM 3209 C CA . LEU A 1 428 ? 25.954 -6.249 -9.808 1.00 96.44 428 LEU A CA 1
ATOM 3210 C C . LEU A 1 428 ? 25.488 -7.424 -10.671 1.00 96.44 428 LEU A C 1
ATOM 3212 O O . LEU A 1 428 ? 26.160 -8.453 -10.724 1.00 96.44 428 LEU A O 1
ATOM 3216 N N . GLU A 1 429 ? 24.354 -7.269 -11.343 1.00 93.94 429 GLU A N 1
ATOM 3217 C CA . GLU A 1 429 ? 23.859 -8.235 -12.316 1.00 93.94 429 GLU A CA 1
ATOM 3218 C C . GLU A 1 429 ? 24.750 -8.285 -13.560 1.00 93.94 429 GLU A C 1
ATOM 3220 O O . GLU A 1 429 ? 25.174 -9.375 -13.938 1.00 93.94 429 GLU A O 1
ATOM 3225 N N . ASP A 1 430 ? 25.140 -7.129 -14.110 1.00 94.25 430 ASP A N 1
ATOM 3226 C CA . ASP A 1 430 ? 26.075 -7.022 -15.240 1.00 94.25 430 ASP A CA 1
ATOM 3227 C C . ASP A 1 430 ? 27.430 -7.688 -14.927 1.00 94.25 430 ASP A C 1
ATOM 3229 O O . ASP A 1 430 ? 28.115 -8.199 -15.814 1.00 94.25 430 ASP A O 1
ATOM 3233 N N . ALA A 1 431 ? 27.816 -7.721 -13.646 1.00 95.88 431 ALA A N 1
ATOM 3234 C CA . ALA A 1 431 ? 29.005 -8.414 -13.150 1.00 95.88 431 ALA A CA 1
ATOM 3235 C C . ALA A 1 431 ? 28.801 -9.930 -12.917 1.00 95.88 431 ALA A C 1
ATOM 3237 O O . ALA A 1 431 ? 29.720 -10.611 -12.462 1.00 95.88 431 ALA A O 1
ATOM 3238 N N . GLY A 1 432 ? 27.618 -10.477 -13.210 1.00 95.38 432 GLY A N 1
ATOM 3239 C CA . GLY A 1 432 ? 27.284 -11.894 -13.049 1.00 95.38 432 GLY A CA 1
ATOM 3240 C C . GLY A 1 432 ? 26.914 -12.301 -11.618 1.00 95.38 432 GLY A C 1
ATOM 3241 O O . GLY A 1 432 ? 27.057 -13.471 -11.251 1.00 95.38 432 GLY A O 1
ATOM 3242 N N . HIS A 1 433 ? 26.459 -11.364 -10.779 1.00 96.31 433 HIS A N 1
ATOM 3243 C CA . HIS A 1 433 ? 26.136 -11.613 -9.370 1.00 96.31 433 HIS A CA 1
ATOM 3244 C C . HIS A 1 433 ? 24.663 -11.302 -9.012 1.00 96.31 433 HIS A C 1
ATOM 3246 O O . HIS A 1 433 ? 24.410 -10.480 -8.126 1.00 96.31 433 HIS A O 1
ATOM 3252 N N . PRO A 1 434 ? 23.667 -11.993 -9.605 1.00 95.75 434 PRO A N 1
ATOM 3253 C CA . PRO A 1 434 ? 22.242 -11.674 -9.423 1.00 95.75 434 PRO A CA 1
ATOM 3254 C C . PRO A 1 434 ? 21.750 -11.845 -7.974 1.00 95.75 434 PRO A C 1
ATOM 3256 O O . PRO A 1 434 ? 20.992 -11.027 -7.456 1.00 95.75 434 PRO A O 1
ATOM 3259 N N . TRP A 1 435 ? 22.246 -12.852 -7.245 1.00 96.69 435 TRP A N 1
ATOM 3260 C CA . TRP A 1 435 ? 21.925 -13.024 -5.819 1.00 96.69 435 TRP A CA 1
ATOM 3261 C C . TRP A 1 435 ? 22.479 -11.894 -4.946 1.00 96.69 435 TRP A C 1
ATOM 3263 O O . TRP A 1 435 ? 21.818 -11.456 -4.002 1.00 96.69 435 TRP A O 1
ATOM 3273 N N . LEU A 1 436 ? 23.678 -11.398 -5.266 1.00 97.00 436 LEU A N 1
ATOM 3274 C CA . LEU A 1 436 ? 24.254 -10.245 -4.578 1.00 97.00 436 LEU A CA 1
ATOM 3275 C C . LEU A 1 436 ? 23.464 -8.979 -4.915 1.00 97.00 436 LEU A C 1
ATOM 3277 O O . LEU A 1 436 ? 23.188 -8.195 -4.012 1.00 97.00 436 LEU A O 1
ATOM 3281 N N . ALA A 1 437 ? 23.049 -8.816 -6.173 1.00 97.31 437 ALA A N 1
ATOM 3282 C CA . ALA A 1 437 ? 22.198 -7.721 -6.629 1.00 97.31 437 ALA A CA 1
ATOM 3283 C C . ALA A 1 437 ? 20.863 -7.677 -5.866 1.00 97.31 437 ALA A C 1
ATOM 3285 O O . ALA A 1 437 ? 20.461 -6.615 -5.380 1.00 97.31 437 ALA A O 1
ATOM 3286 N N . LEU A 1 438 ? 20.226 -8.836 -5.663 1.00 96.88 438 LEU A N 1
ATOM 3287 C CA . LEU A 1 438 ? 19.010 -8.974 -4.861 1.00 96.88 438 LEU A CA 1
ATOM 3288 C C . LEU A 1 438 ? 19.243 -8.535 -3.407 1.00 96.88 438 LEU A C 1
ATOM 3290 O O . LEU A 1 438 ? 18.562 -7.638 -2.907 1.00 96.88 438 LEU A O 1
ATOM 3294 N N . VAL A 1 439 ? 20.223 -9.135 -2.724 1.00 97.25 439 VAL A N 1
ATOM 3295 C CA . VAL A 1 439 ? 20.496 -8.860 -1.301 1.00 97.25 439 VAL A CA 1
ATOM 3296 C C . VAL A 1 439 ? 20.934 -7.410 -1.084 1.00 97.25 439 VAL A C 1
ATOM 3298 O O . VAL A 1 439 ? 20.454 -6.758 -0.154 1.00 97.25 439 VAL A O 1
ATOM 3301 N N . ALA A 1 440 ? 21.794 -6.877 -1.953 1.00 97.88 440 ALA A N 1
ATOM 3302 C CA . ALA A 1 440 ? 22.239 -5.489 -1.901 1.00 97.88 440 ALA A CA 1
ATOM 3303 C C . ALA A 1 440 ? 21.072 -4.513 -2.085 1.00 97.88 440 ALA A C 1
ATOM 3305 O O . ALA A 1 440 ? 20.975 -3.537 -1.340 1.00 97.88 440 ALA A O 1
ATOM 3306 N N . SER A 1 441 ? 20.150 -4.790 -3.014 1.00 98.06 441 SER A N 1
ATOM 3307 C CA . SER A 1 441 ? 18.965 -3.947 -3.231 1.00 98.06 441 SER A CA 1
ATOM 3308 C C . SER A 1 441 ? 18.102 -3.844 -1.973 1.00 98.06 441 SER A C 1
ATOM 3310 O O . SER A 1 441 ? 17.694 -2.748 -1.578 1.00 98.06 441 SER A O 1
ATOM 3312 N N . PHE A 1 442 ? 17.892 -4.968 -1.281 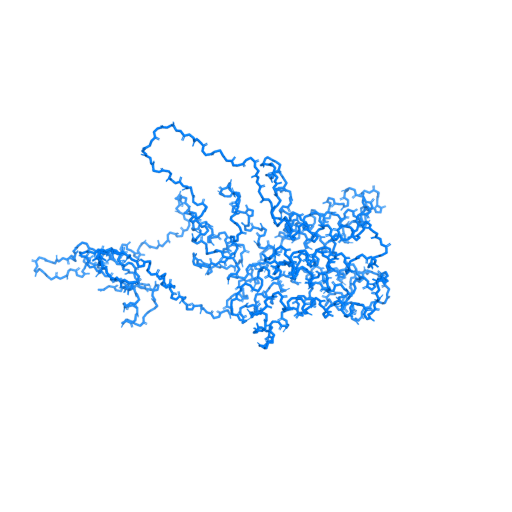1.00 97.50 442 PHE A N 1
ATOM 3313 C CA . PHE A 1 442 ? 17.185 -4.971 -0.001 1.00 97.50 442 PHE A CA 1
ATOM 3314 C C . PHE A 1 442 ? 17.961 -4.238 1.097 1.00 97.50 442 PHE A C 1
ATOM 3316 O O . PHE A 1 442 ? 17.378 -3.415 1.803 1.00 97.50 442 PHE A O 1
ATOM 3323 N N . ALA A 1 443 ? 19.267 -4.488 1.227 1.00 97.44 443 ALA A N 1
ATOM 3324 C CA . ALA A 1 443 ? 20.103 -3.848 2.239 1.00 97.44 443 ALA A CA 1
ATOM 3325 C C . ALA A 1 443 ? 20.116 -2.316 2.092 1.00 97.44 443 ALA A C 1
ATOM 3327 O O . ALA A 1 443 ? 19.897 -1.601 3.071 1.00 97.44 443 ALA A O 1
ATOM 3328 N N . VAL A 1 444 ? 20.298 -1.808 0.868 1.00 97.94 444 VAL A N 1
ATOM 3329 C CA . VAL A 1 444 ? 20.286 -0.367 0.573 1.00 97.94 444 VAL A CA 1
ATOM 3330 C C . VAL A 1 444 ? 18.902 0.232 0.810 1.00 97.94 444 VAL A C 1
ATOM 3332 O O . VAL A 1 444 ? 18.800 1.288 1.432 1.00 97.94 444 VAL A O 1
ATOM 3335 N N . GLY A 1 445 ? 17.829 -0.433 0.370 1.00 97.25 445 GLY A N 1
ATOM 3336 C CA . GLY A 1 445 ? 16.461 0.026 0.624 1.00 97.25 445 GLY A CA 1
ATOM 3337 C C . GLY A 1 445 ? 16.133 0.124 2.118 1.00 97.25 445 GLY A C 1
ATOM 3338 O O . GLY A 1 445 ? 15.611 1.141 2.572 1.00 97.25 445 GLY A O 1
ATOM 3339 N N . ILE A 1 446 ? 16.496 -0.889 2.910 1.00 94.75 446 ILE A N 1
ATOM 3340 C CA . ILE A 1 446 ? 16.301 -0.878 4.368 1.00 94.75 446 ILE A CA 1
ATOM 3341 C C . ILE A 1 446 ? 17.135 0.231 5.018 1.00 94.75 446 ILE A C 1
ATOM 3343 O O . ILE A 1 446 ? 16.600 1.000 5.818 1.00 94.75 446 ILE A O 1
ATOM 3347 N N . ALA A 1 447 ? 18.414 0.362 4.653 1.00 96.31 447 ALA A N 1
ATOM 3348 C CA . ALA A 1 447 ? 19.290 1.409 5.180 1.00 96.31 447 ALA A CA 1
ATOM 3349 C C . ALA A 1 447 ? 18.744 2.813 4.877 1.00 96.31 447 ALA A C 1
ATOM 3351 O O . ALA A 1 447 ? 18.675 3.660 5.770 1.00 96.31 447 ALA A O 1
ATOM 3352 N N . TYR A 1 448 ? 18.281 3.038 3.645 1.00 96.56 448 TYR A N 1
ATOM 3353 C CA . TYR A 1 448 ? 17.656 4.294 3.247 1.00 96.56 448 TYR A CA 1
ATOM 3354 C C . TYR A 1 448 ? 16.374 4.576 4.042 1.00 96.56 448 TYR A C 1
ATOM 3356 O O . TYR A 1 448 ? 16.184 5.683 4.549 1.00 96.56 448 TYR A O 1
ATOM 3364 N N . GLY A 1 449 ? 15.525 3.563 4.232 1.00 92.69 449 GLY A N 1
ATOM 3365 C CA . GLY A 1 449 ? 14.318 3.694 5.041 1.00 92.69 449 GLY A CA 1
ATOM 3366 C C . GLY A 1 449 ? 14.604 4.021 6.503 1.00 92.69 449 GLY A C 1
ATOM 3367 O O . GLY A 1 449 ? 13.978 4.920 7.059 1.00 92.69 449 GLY A O 1
ATOM 3368 N N . VAL A 1 450 ? 15.579 3.351 7.126 1.00 91.44 450 VAL A N 1
ATOM 3369 C CA . VAL A 1 450 ? 16.025 3.657 8.497 1.00 91.44 450 VAL A CA 1
ATOM 3370 C C . VAL A 1 450 ? 16.510 5.103 8.599 1.00 91.44 450 VAL A C 1
ATOM 3372 O O . VAL A 1 450 ? 16.098 5.814 9.517 1.00 91.44 450 VAL A O 1
ATOM 3375 N N . ALA A 1 451 ? 17.312 5.563 7.634 1.00 94.38 451 ALA A N 1
ATOM 3376 C CA . ALA A 1 451 ? 17.807 6.937 7.593 1.00 94.38 451 ALA A CA 1
ATOM 3377 C C . ALA A 1 451 ? 16.682 7.977 7.433 1.00 94.38 451 ALA A C 1
ATOM 3379 O O . ALA A 1 451 ? 16.800 9.094 7.936 1.00 94.38 451 ALA A O 1
ATOM 3380 N N . MET A 1 452 ? 15.574 7.618 6.776 1.00 92.75 452 MET A N 1
ATOM 3381 C CA . MET A 1 452 ? 14.448 8.525 6.547 1.00 92.75 452 MET A CA 1
ATOM 3382 C C . MET A 1 452 ? 13.481 8.645 7.737 1.00 92.75 452 MET A C 1
ATOM 3384 O O . MET A 1 452 ? 12.794 9.664 7.868 1.00 92.75 452 MET A O 1
ATOM 3388 N N . ARG A 1 453 ? 13.432 7.650 8.635 1.00 86.75 453 ARG A N 1
ATOM 3389 C CA . ARG A 1 453 ? 12.483 7.614 9.769 1.00 86.75 453 ARG A CA 1
ATOM 3390 C C . ARG A 1 453 ? 12.429 8.913 10.588 1.00 86.75 453 ARG A C 1
ATOM 3392 O O . ARG A 1 453 ? 11.320 9.391 10.838 1.00 86.75 453 ARG A O 1
ATOM 3399 N N . PRO A 1 454 ? 13.556 9.540 10.990 1.00 88.06 454 PRO A N 1
ATOM 3400 C CA . PRO A 1 454 ? 13.507 10.777 11.770 1.00 88.06 454 PRO A CA 1
ATOM 3401 C C . PRO A 1 454 ? 12.829 11.921 11.011 1.00 88.06 454 PRO A C 1
ATOM 3403 O O . PRO A 1 454 ? 12.092 12.707 11.606 1.00 88.06 454 PRO A O 1
ATOM 3406 N N . LEU A 1 455 ? 13.052 12.011 9.696 1.00 89.12 455 LEU A N 1
ATOM 3407 C CA . LEU A 1 455 ? 12.453 13.050 8.866 1.00 89.12 455 LEU A CA 1
ATOM 3408 C C . LEU A 1 455 ? 10.953 12.811 8.670 1.00 89.12 455 LEU A C 1
ATOM 3410 O O . LEU A 1 455 ? 10.169 13.745 8.820 1.00 89.12 455 LEU A O 1
ATOM 3414 N N . GLN A 1 456 ? 10.543 11.566 8.418 1.00 85.50 456 GLN A N 1
ATOM 3415 C CA . GLN A 1 456 ? 9.127 11.198 8.334 1.00 85.50 456 GLN A CA 1
ATOM 3416 C C . GLN A 1 456 ? 8.381 11.477 9.647 1.00 85.50 456 GLN A C 1
ATOM 3418 O O . GLN A 1 456 ? 7.299 12.056 9.607 1.00 85.50 456 GLN A O 1
ATOM 3423 N N . ARG A 1 457 ? 8.978 11.183 10.812 1.00 83.25 457 ARG A N 1
ATOM 3424 C CA . ARG A 1 457 ? 8.399 11.521 12.130 1.00 83.25 457 ARG A CA 1
ATOM 3425 C C . ARG A 1 457 ? 8.249 13.030 12.338 1.00 83.25 457 ARG A C 1
ATOM 3427 O O . ARG A 1 457 ? 7.216 13.501 12.815 1.00 83.25 457 ARG A O 1
ATOM 3434 N N . ARG A 1 458 ? 9.252 13.820 11.940 1.00 85.94 458 ARG A N 1
ATOM 3435 C CA . ARG A 1 458 ? 9.172 15.292 11.989 1.00 85.94 458 ARG A CA 1
ATOM 3436 C C . ARG A 1 458 ? 8.077 15.831 11.072 1.00 85.94 458 ARG A C 1
ATOM 3438 O O . ARG A 1 458 ? 7.341 16.725 11.470 1.00 85.94 458 ARG A O 1
ATOM 3445 N N . LEU A 1 459 ? 7.939 15.274 9.871 1.00 84.88 459 LEU A N 1
ATOM 3446 C CA . LEU A 1 459 ? 6.878 15.662 8.947 1.00 84.88 459 LEU A CA 1
ATOM 3447 C C . LEU A 1 459 ? 5.492 15.291 9.495 1.00 84.88 459 LEU A C 1
ATOM 3449 O O . LEU A 1 459 ? 4.595 16.130 9.486 1.00 84.88 459 LEU A O 1
ATOM 3453 N N . ALA A 1 460 ? 5.326 14.072 10.014 1.00 80.38 460 ALA A N 1
ATOM 3454 C CA . ALA A 1 460 ? 4.076 13.607 10.611 1.00 80.38 460 ALA A CA 1
ATOM 3455 C C . ALA A 1 460 ? 3.645 14.491 11.794 1.00 80.38 460 ALA A C 1
ATOM 3457 O O . ALA A 1 460 ? 2.511 14.971 11.820 1.00 80.38 460 ALA A O 1
ATOM 3458 N N . SER A 1 461 ? 4.573 14.791 12.709 1.00 79.56 461 SER A N 1
ATOM 3459 C CA . SER A 1 461 ? 4.318 15.674 13.857 1.00 79.56 461 SER A CA 1
ATOM 3460 C C . SER A 1 461 ? 4.045 17.127 13.450 1.00 79.56 461 SER A C 1
ATOM 3462 O O . SER A 1 461 ? 3.209 17.801 14.047 1.00 79.56 461 SER A O 1
ATOM 3464 N N . TRP A 1 462 ? 4.705 17.643 12.410 1.00 80.50 462 TRP A N 1
ATOM 3465 C CA . TRP A 1 462 ? 4.412 18.981 11.891 1.00 80.50 462 TRP A CA 1
ATOM 3466 C C . TRP A 1 462 ? 3.007 19.057 11.277 1.00 80.50 462 TRP A C 1
ATOM 3468 O O . TRP A 1 462 ? 2.241 19.964 11.603 1.00 80.50 462 TRP A O 1
ATOM 3478 N N . LEU A 1 463 ? 2.635 18.069 10.457 1.00 76.69 463 LEU A N 1
ATOM 3479 C CA . LEU A 1 463 ? 1.310 17.982 9.834 1.00 76.69 463 LEU A CA 1
ATOM 3480 C C . LEU A 1 463 ? 0.187 17.748 10.857 1.00 76.69 463 LEU A C 1
ATOM 3482 O O . LEU A 1 463 ? -0.955 18.157 10.626 1.00 76.69 463 LEU A O 1
ATOM 3486 N N . SER A 1 464 ? 0.487 17.101 11.987 1.00 68.12 464 SER A N 1
ATOM 3487 C CA . SER A 1 464 ? -0.485 16.849 13.053 1.00 68.12 464 SER A CA 1
ATOM 3488 C C . SER A 1 464 ? -0.748 18.079 13.930 1.00 68.12 464 SER A C 1
ATOM 3490 O O . SER A 1 464 ? -1.891 18.269 14.345 1.00 68.12 464 SER A O 1
ATOM 3492 N N . ARG A 1 465 ? 0.239 18.966 14.138 1.00 66.19 465 ARG A N 1
ATOM 3493 C CA . ARG A 1 465 ? 0.099 20.217 14.922 1.00 66.19 465 ARG A CA 1
ATOM 3494 C C . ARG A 1 465 ? -0.905 21.213 14.341 1.00 66.19 465 ARG A C 1
ATOM 3496 O O . ARG A 1 465 ? -1.482 22.002 15.080 1.00 66.19 465 ARG A O 1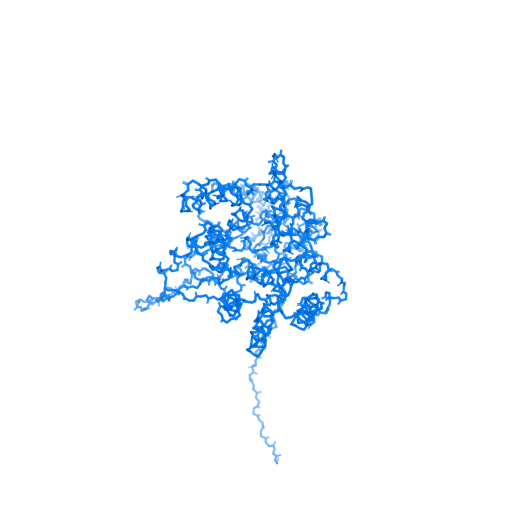
ATOM 3503 N N . SER A 1 466 ? -1.145 21.177 13.032 1.00 54.25 466 SER A N 1
ATOM 3504 C CA . SER A 1 466 ? -2.140 22.030 12.363 1.00 54.25 466 SER A CA 1
ATOM 3505 C C . SER A 1 466 ? -3.582 21.514 12.505 1.00 54.25 466 SER A C 1
ATOM 3507 O O . SER A 1 466 ? -4.508 22.066 11.910 1.00 54.25 466 SER A O 1
ATOM 3509 N N . ALA A 1 467 ? -3.799 20.435 13.264 1.00 54.53 467 ALA A N 1
ATOM 3510 C CA . ALA A 1 467 ? -5.118 19.898 13.562 1.00 54.53 467 ALA A CA 1
ATOM 3511 C C . ALA A 1 467 ? -5.837 20.726 14.644 1.00 54.53 467 ALA A C 1
ATOM 3513 O O . ALA A 1 467 ? -5.270 20.928 15.716 1.00 54.53 467 ALA A O 1
ATOM 3514 N N . PRO A 1 468 ? -7.111 21.120 14.453 1.00 48.09 468 PRO A N 1
ATOM 3515 C CA . PRO A 1 468 ? -7.919 21.574 15.578 1.00 48.09 468 PRO A CA 1
ATOM 3516 C C . PRO A 1 468 ? -8.007 20.452 16.625 1.00 48.09 468 PRO A C 1
ATOM 3518 O O . PRO A 1 468 ? -8.333 19.311 16.278 1.00 48.09 468 PRO A O 1
ATOM 3521 N N . ARG A 1 469 ? -7.691 20.779 17.888 1.00 47.09 469 ARG A N 1
ATOM 3522 C CA . ARG A 1 469 ? -7.841 19.878 19.043 1.00 47.09 469 ARG A CA 1
ATOM 3523 C C . ARG A 1 469 ? -9.288 19.385 19.118 1.00 47.09 469 ARG A C 1
ATOM 3525 O O . ARG A 1 469 ? -10.219 20.174 18.955 1.00 47.09 469 ARG A O 1
ATOM 3532 N N . ARG A 1 470 ? -9.478 18.078 19.321 1.00 50.81 470 ARG A N 1
ATOM 3533 C CA . ARG A 1 470 ? -10.815 17.485 19.436 1.00 50.81 470 ARG A CA 1
ATOM 3534 C C . ARG A 1 470 ? -11.428 17.830 20.792 1.00 50.81 470 ARG A C 1
ATOM 3536 O O . ARG A 1 470 ? -10.763 17.749 21.818 1.00 50.81 470 ARG A O 1
ATOM 3543 N N . VAL A 1 471 ? -12.709 18.180 20.761 1.00 36.31 471 VAL A N 1
ATOM 3544 C CA . VAL A 1 471 ? -13.602 18.110 21.920 1.00 36.31 471 VAL A CA 1
ATOM 3545 C C . VAL A 1 471 ? -13.921 16.621 22.133 1.00 36.31 471 VAL A C 1
ATOM 3547 O O . VAL A 1 471 ? -14.247 15.961 21.138 1.00 36.31 471 VAL A O 1
ATOM 3550 N N . PRO A 1 472 ? -13.797 16.066 23.352 1.00 36.03 472 PRO A N 1
ATOM 3551 C CA . PRO A 1 472 ? -14.154 14.676 23.621 1.00 36.03 472 PRO A CA 1
ATOM 3552 C C . PRO A 1 472 ? -15.602 14.412 23.207 1.00 36.03 472 PRO A C 1
ATOM 3554 O O . PRO A 1 472 ? -16.493 15.213 23.490 1.00 36.03 472 PRO A O 1
ATOM 3557 N N . ALA A 1 473 ? -15.839 13.305 22.507 1.00 33.47 473 ALA A N 1
ATOM 3558 C CA . ALA A 1 473 ? -17.197 12.840 22.277 1.00 33.47 473 ALA A CA 1
ATOM 3559 C C . ALA A 1 473 ? -17.767 12.358 23.616 1.00 33.47 473 ALA A C 1
ATOM 3561 O O . ALA A 1 473 ? -17.145 11.530 24.280 1.00 33.47 473 ALA A O 1
ATOM 3562 N N . GLU A 1 474 ? -18.937 12.874 24.001 1.00 28.17 474 GLU A N 1
ATOM 3563 C CA . GLU A 1 474 ? -19.705 12.358 25.135 1.00 28.17 474 GLU A CA 1
ATOM 3564 C C . GLU A 1 474 ? -19.837 10.831 25.006 1.00 28.17 474 GLU A C 1
ATOM 3566 O O . GLU A 1 474 ? -20.235 10.347 23.936 1.00 28.17 474 GLU A O 1
ATOM 3571 N N . PRO A 1 475 ? -19.520 10.053 26.055 1.00 32.75 475 PRO A N 1
ATOM 3572 C CA . PRO A 1 475 ? -19.684 8.613 26.006 1.00 32.75 475 PRO A CA 1
ATOM 3573 C C . PRO A 1 475 ? -21.151 8.294 25.722 1.00 32.75 475 PRO A C 1
ATOM 3575 O O . PRO A 1 475 ? -22.054 8.662 26.479 1.00 32.75 475 PRO A O 1
ATOM 3578 N N . SER A 1 476 ? -21.395 7.608 24.603 1.00 32.09 476 SER A N 1
ATOM 3579 C CA . SER A 1 476 ? -22.723 7.142 24.226 1.00 32.09 476 SER A CA 1
ATOM 3580 C C . SER A 1 476 ? -23.267 6.274 25.356 1.00 32.09 476 SER A C 1
ATOM 3582 O O . SER A 1 476 ? -22.788 5.157 25.574 1.00 32.09 476 SER A O 1
ATOM 3584 N N . ARG A 1 477 ? -24.259 6.789 26.088 1.00 31.06 477 ARG A N 1
ATOM 3585 C CA . ARG A 1 477 ? -24.997 6.019 27.089 1.00 31.06 477 ARG A CA 1
ATOM 3586 C C . ARG A 1 477 ? -25.521 4.756 26.410 1.00 31.06 477 ARG A C 1
ATOM 3588 O O . ARG A 1 477 ? -26.367 4.835 25.520 1.00 31.06 477 ARG A O 1
ATOM 3595 N N . ARG A 1 478 ? -25.010 3.589 26.818 1.00 31.81 478 ARG A N 1
ATOM 3596 C CA . ARG A 1 478 ? -25.629 2.305 26.472 1.00 31.81 478 ARG A CA 1
ATOM 3597 C C . ARG A 1 478 ? -27.103 2.381 26.894 1.00 31.81 478 ARG A C 1
ATOM 3599 O O . ARG A 1 478 ? -27.369 2.835 28.010 1.00 31.81 478 ARG A O 1
ATOM 3606 N N . PRO A 1 479 ? -28.067 1.967 26.055 1.00 30.83 479 PRO A N 1
ATOM 3607 C CA . PRO A 1 479 ? -29.438 1.840 26.515 1.00 30.83 479 PRO A CA 1
ATOM 3608 C C . PRO A 1 479 ? -29.448 0.783 27.621 1.00 30.83 479 PRO A C 1
ATOM 3610 O O . PRO A 1 479 ? -29.022 -0.352 27.404 1.00 30.83 479 PRO A O 1
ATOM 3613 N N . ALA A 1 480 ? -29.876 1.186 28.817 1.00 33.81 480 ALA A N 1
ATOM 3614 C CA . ALA A 1 480 ? -30.094 0.275 29.925 1.00 33.81 480 ALA A CA 1
ATOM 3615 C C . ALA A 1 480 ? -31.023 -0.846 29.447 1.00 33.81 480 ALA A C 1
ATOM 3617 O O . ALA A 1 480 ? -32.144 -0.596 28.998 1.00 33.81 480 ALA A O 1
ATOM 3618 N N . SER A 1 481 ? -30.530 -2.080 29.500 1.00 36.16 481 SER A N 1
ATOM 3619 C CA . SER A 1 481 ? -31.344 -3.278 29.364 1.00 36.16 481 SER A CA 1
ATOM 3620 C C . SER A 1 481 ? -32.425 -3.222 30.437 1.00 36.16 481 SER A C 1
ATOM 3622 O O . SER A 1 481 ? -32.129 -3.371 31.620 1.00 36.16 481 SER A O 1
ATOM 3624 N N . GLY A 1 482 ? -33.658 -2.938 30.022 1.00 32.66 482 GLY A N 1
ATOM 3625 C CA . GLY A 1 482 ? -34.807 -2.892 30.911 1.00 32.66 482 GLY A CA 1
ATOM 3626 C C . GLY A 1 482 ? -34.990 -4.235 31.607 1.00 32.66 482 GLY A C 1
ATOM 3627 O O . GLY A 1 482 ? -35.256 -5.249 30.958 1.00 32.66 482 GLY A O 1
ATOM 3628 N N . GLU A 1 483 ? -34.860 -4.215 32.929 1.00 33.84 483 GLU A N 1
ATOM 3629 C CA . GLU A 1 483 ? -35.379 -5.238 33.823 1.00 33.84 483 GLU A CA 1
ATOM 3630 C C . GLU A 1 483 ? -36.863 -5.455 33.509 1.00 33.84 483 GLU A C 1
ATOM 3632 O O . GLU A 1 483 ? -37.706 -4.589 33.742 1.00 33.84 483 GLU A O 1
ATOM 3637 N N . ARG A 1 484 ? -37.203 -6.626 32.966 1.00 33.50 484 ARG A N 1
ATOM 3638 C CA . ARG A 1 484 ? -38.570 -7.141 33.037 1.00 33.50 484 ARG A CA 1
ATOM 3639 C C . ARG A 1 484 ? -38.726 -7.833 34.383 1.00 33.50 484 ARG A C 1
ATOM 3641 O O . ARG A 1 484 ? -38.475 -9.028 34.505 1.00 33.50 484 ARG A O 1
ATOM 3648 N N . THR A 1 485 ? -39.145 -7.076 35.386 1.00 35.94 485 THR A N 1
ATOM 3649 C CA . THR A 1 485 ? -39.819 -7.632 36.558 1.00 35.94 485 THR A CA 1
ATOM 3650 C C . THR A 1 485 ? -41.188 -8.159 36.125 1.00 35.94 485 THR A C 1
ATOM 3652 O O . THR A 1 485 ? -41.943 -7.501 35.409 1.00 35.94 485 THR A O 1
ATOM 3655 N N . GLY A 1 486 ? -41.477 -9.409 36.486 1.00 33.72 486 GLY A N 1
ATOM 3656 C CA . GLY A 1 486 ? -42.777 -10.029 36.258 1.00 33.72 486 GLY A CA 1
ATOM 3657 C C . GLY A 1 486 ? -43.842 -9.530 37.236 1.00 33.72 486 GLY A C 1
ATOM 3658 O O . GLY A 1 486 ? -43.511 -8.999 38.290 1.00 33.72 486 GLY A O 1
ATOM 3659 N N . VAL A 1 487 ? -45.110 -9.740 36.862 1.00 34.12 487 VAL A N 1
ATOM 3660 C CA . VAL A 1 487 ? -46.259 -10.216 37.669 1.00 34.12 487 VAL A CA 1
ATOM 3661 C C . VAL A 1 487 ? -47.542 -9.875 36.898 1.00 34.12 487 VAL A C 1
ATOM 3663 O O . VAL A 1 487 ? -47.735 -8.737 36.482 1.00 34.12 487 VAL A O 1
ATOM 3666 N N . GLY A 1 488 ? -48.433 -10.859 36.723 1.00 30.48 488 GLY A N 1
ATOM 3667 C CA . GLY A 1 488 ? -49.799 -10.610 36.250 1.00 30.48 488 GLY A CA 1
ATOM 3668 C C . GLY A 1 488 ? -50.470 -11.787 35.546 1.00 30.48 488 GLY A C 1
ATOM 3669 O O . GLY A 1 488 ? -50.730 -11.719 34.350 1.00 30.48 488 GLY A O 1
ATOM 3670 N N . GLN A 1 489 ? -50.771 -12.859 36.286 1.00 37.19 489 GLN A N 1
ATOM 3671 C CA . GLN A 1 489 ? -51.821 -13.810 35.905 1.00 37.19 489 GLN A CA 1
ATOM 3672 C C . GLN A 1 489 ? -53.158 -13.073 35.708 1.00 37.19 489 GLN A C 1
ATOM 3674 O O . GLN A 1 489 ? -53.530 -12.243 36.535 1.00 37.19 489 GLN A O 1
ATOM 3679 N N . GLY A 1 490 ? -53.911 -13.431 34.666 1.00 31.28 490 GLY A N 1
ATOM 3680 C CA . GLY A 1 490 ? -55.262 -12.921 34.428 1.00 31.28 490 GLY A CA 1
ATOM 3681 C C . GLY A 1 490 ? -55.984 -13.697 33.330 1.00 31.28 490 GLY A C 1
ATOM 3682 O O . GLY A 1 490 ? -55.761 -13.473 32.149 1.00 31.28 490 GLY A O 1
ATOM 3683 N N . LEU A 1 491 ? -56.821 -14.641 33.754 1.00 39.34 491 LEU A N 1
ATOM 3684 C CA . LEU A 1 491 ? -57.730 -15.475 32.963 1.00 39.34 491 LEU A CA 1
ATOM 3685 C C . LEU A 1 491 ? -58.791 -14.690 32.151 1.00 39.34 491 LEU A C 1
ATOM 3687 O O . LEU A 1 491 ? -59.211 -13.615 32.570 1.00 39.34 491 LEU A O 1
ATOM 3691 N N . ARG A 1 492 ? -59.373 -15.400 31.158 1.00 37.50 492 ARG A N 1
ATOM 3692 C CA . ARG A 1 492 ? -60.638 -15.172 30.398 1.00 37.50 492 ARG A CA 1
ATOM 3693 C C . ARG A 1 492 ? -60.510 -14.240 29.179 1.00 37.50 492 ARG A C 1
ATOM 3695 O O . ARG A 1 492 ? -59.959 -13.164 29.293 1.00 37.50 492 ARG A O 1
ATOM 3702 N N . GLY A 1 493 ? -61.053 -14.533 27.997 1.00 43.50 493 GLY A N 1
ATOM 3703 C CA . GLY A 1 493 ? -61.847 -15.658 27.511 1.00 43.50 493 GLY A CA 1
ATOM 3704 C C . GLY A 1 493 ? -62.447 -15.331 26.130 1.00 43.50 493 GLY A C 1
ATOM 3705 O O . GLY A 1 493 ? -62.667 -14.158 25.836 1.00 43.50 493 GLY A O 1
ATOM 3706 N N . ARG A 1 494 ? -62.782 -16.404 25.398 1.00 39.03 494 ARG A N 1
ATOM 3707 C CA . ARG A 1 494 ? -63.404 -16.532 24.062 1.00 39.03 494 ARG A CA 1
ATOM 3708 C C . ARG A 1 494 ? -62.454 -16.710 22.890 1.00 39.03 494 ARG A C 1
ATOM 3710 O O . ARG A 1 494 ? -61.646 -15.801 22.626 1.00 39.03 494 ARG A O 1
#

Secondary structure (DSSP, 8-state):
-EE-SS-EEEEE--SS----SHHHHHHHHHHT--GGGEEEEE-SS--B-TTSSB-HHHHHHHHHHHHS-PPP-S---SPPPHHHHHHHHHHHHHT-TT--TT-BTTTTT--HHHHHHHHHHHHHHH-SPPPTTGGGSBHHHHHHHHS-----S---S-------SEEEEEHHHHHHHHHHHHHHHHHTTS-----HHHHHHHHHHHHIIIIIT--S-HHHHHHHHHHHHHHHHHHHHHHHHHHHTSTT---HHHHTT-HHHHS-SS-SGGGGGHHHHHHHHHHHHHHHHHHSHHHHHHHHH-HHHHHHHHHHHHHHHHHHHH-SSPPTTGGGSHHHHHHHHHHHHHHHT--SHHHHHHHHHHHHHHHTTSSS-HHHHHHHHHHHHHHHH-SEEEEEHHHHHHHHHHHHHHHHHHHHHHHHHHHHHHHHHTTT-HHHHHHHHHHHHHHHHHHHHHHHHHHHHHHHHTSPPPPPPPP--PPP--------------

Organism: NCBI:txid402297

Foldseek 3Di:
DDDDPQAAEAEDEDDDDDPPDPPLVVVCVVVVHDSVRYHYHYDNDADADPVGHRDVVVVVVVVVVVVVPPVPPPPDPDDDQQLRVLQVLLCLLLLNPPGDQQAAQLNLLHFDLSCLSSLLVLCVVLVAAQDPQRRHHGSNRSSVVSPPPPDPPPDPDDDPPPRPQWHWDQLLLQLLLVLLLQVLCCVLVNDVQDQSLLLNLLSRLLRLLSRLVPDPDLVSSLLSLVLVLCLLLVLLLVLLVVQCVDVVGEDPCLSVLNCLPPNDPDDDNSLLCLSSSLSSVLSVVVSVQCNPPVSVVVCVVCVLVSLVVQLVQLLVQQCVPANQERDPCRCSHNSNSSNSSSLSNNLSVQPDPVSLVVSLVVLLRNQVSHHVDVSSSCSNSVSSNCCNPPSIDIDRVVVCVVSSVSSSLSSSLSSLLSSCLVVQQPVCSVVVHSVCSSVRSSVRSSVSSVVCSVVSSVSSNVSSVPDDDDDDDDPPPDPPPDDPDDDDDDDDDD